Protein AF-0000000076753490 (afdb_homodimer)

Secondary structure (DSSP, 8-state):
-----PPPHHHHHHHHHHHHHHHHHHHHH-TTT--HHHHHHHHT--HHHHHHH-SSHHHHHHHHHHHHHHHHHHHHHHHHHT--THHHHHHHHHHHHHHHHH-HHHHHHHHHHHHTT---TT-TTSHHHHHHHHHHHHHHHHTTSB-TT--HHHHHHHHHHHHHHHHHHHHH-TTS-HHHHHHHHHHHHHHHHB-----/-----PPPHHHHHHHHHHHHHHHHHHHHH-TTT--HHHHHHHHT--HHHHHHH-S-HHHHHHHHHHHHHHHHHHHHHHHHHT--THHHHHHHHHHHHHHHHH-HHHHHHHHHHHHTT---TT-TTSHHHHHHHHHHHHHHHHTTSB-TT--HHHHHHHHHHHHHHHHHHHHH-TTS-HHHHHHHHHHHHHHHHB-----

Structure (mmCIF, N/CA/C/O backbone):
data_AF-0000000076753490-model_v1
#
loop_
_entity.id
_entity.type
_entity.pdbx_description
1 polymer 'Transcriptional regulator'
#
loop_
_atom_site.group_PDB
_atom_site.id
_atom_site.type_symbol
_atom_site.label_atom_id
_atom_site.label_alt_id
_atom_site.label_comp_id
_atom_site.label_asym_id
_atom_site.label_entity_id
_atom_site.label_seq_id
_atom_site.pdbx_PDB_ins_code
_atom_site.Cartn_x
_atom_site.Cartn_y
_atom_site.Cartn_z
_atom_site.occupancy
_atom_site.B_iso_or_equiv
_atom_site.auth_seq_id
_atom_site.auth_comp_id
_atom_site.auth_asym_id
_atom_site.auth_atom_id
_atom_site.pdbx_PDB_model_num
ATOM 1 N N . MET A 1 1 ? 28.844 -34.156 4.266 1 38.53 1 MET A N 1
ATOM 2 C CA . MET A 1 1 ? 29.078 -33.688 2.9 1 38.53 1 MET A CA 1
ATOM 3 C C . MET A 1 1 ? 30.062 -32.531 2.881 1 38.53 1 MET A C 1
ATOM 5 O O . MET A 1 1 ? 30.031 -31.672 3.752 1 38.53 1 MET A O 1
ATOM 9 N N . ALA A 1 2 ? 31.25 -32.594 2.297 1 47.44 2 ALA A N 1
ATOM 10 C CA . ALA A 1 2 ? 32.312 -31.578 2.359 1 47.44 2 ALA A CA 1
ATOM 11 C C . ALA A 1 2 ? 31.75 -30.172 2.201 1 47.44 2 ALA A C 1
ATOM 13 O O . ALA A 1 2 ? 30.75 -29.969 1.504 1 47.44 2 ALA A O 1
ATOM 14 N N . PRO A 1 3 ? 31.891 -29.25 3.037 1 51.03 3 PRO A N 1
ATOM 15 C CA . PRO A 1 3 ? 31.438 -27.859 2.85 1 51.03 3 PRO A CA 1
ATOM 16 C C . PRO A 1 3 ? 31.641 -27.375 1.419 1 51.03 3 PRO A C 1
ATOM 18 O O . PRO A 1 3 ? 32.656 -27.672 0.791 1 51.03 3 PRO A O 1
ATOM 21 N N . GLY A 1 4 ? 30.672 -27.406 0.557 1 55 4 GLY A N 1
ATOM 22 C CA . GLY A 1 4 ? 30.75 -27.172 -0.877 1 55 4 GLY A CA 1
ATOM 23 C C . GLY A 1 4 ? 31.766 -26.109 -1.258 1 55 4 GLY A C 1
ATOM 24 O O . GLY A 1 4 ? 32.094 -25.234 -0.448 1 55 4 GLY A O 1
ATOM 25 N N . LYS A 1 5 ? 32.781 -26.438 -2.004 1 67 5 LYS A N 1
ATOM 26 C CA . LYS A 1 5 ? 33.844 -25.562 -2.541 1 67 5 LYS A CA 1
ATOM 27 C C . LYS A 1 5 ? 33.281 -24.188 -2.889 1 67 5 LYS A C 1
ATOM 29 O O . LYS A 1 5 ? 32.219 -24.078 -3.498 1 67 5 LYS A O 1
ATOM 34 N N . PRO A 1 6 ? 33.906 -23.188 -2.27 1 78.38 6 PRO A N 1
ATOM 35 C CA . PRO A 1 6 ? 33.469 -21.828 -2.631 1 78.38 6 PRO A CA 1
ATOM 36 C C . PRO A 1 6 ? 33.344 -21.625 -4.137 1 78.38 6 PRO A C 1
ATOM 38 O O . PRO A 1 6 ? 34.094 -22.25 -4.914 1 78.38 6 PRO A O 1
ATOM 41 N N . LEU A 1 7 ? 32.281 -20.984 -4.574 1 80.75 7 LEU A N 1
ATOM 42 C CA . LEU A 1 7 ? 32.031 -20.719 -5.988 1 80.75 7 LEU A CA 1
ATOM 43 C C . LEU A 1 7 ? 33.219 -19.953 -6.594 1 80.75 7 LEU A C 1
ATOM 45 O O . LEU A 1 7 ? 33.75 -19.031 -5.965 1 80.75 7 LEU A O 1
ATOM 49 N N . THR A 1 8 ? 33.688 -20.344 -7.73 1 87.75 8 THR A N 1
ATOM 50 C CA . THR A 1 8 ? 34.719 -19.641 -8.477 1 87.75 8 THR A CA 1
ATOM 51 C C . THR A 1 8 ? 34.188 -18.312 -9 1 87.75 8 THR A C 1
ATOM 53 O O . THR A 1 8 ? 33 -18.047 -8.93 1 87.75 8 THR A O 1
ATOM 56 N N . PHE A 1 9 ? 35.094 -17.469 -9.383 1 89.25 9 PHE A N 1
ATOM 57 C CA . PHE A 1 9 ? 34.75 -16.172 -9.945 1 89.25 9 PHE A CA 1
ATOM 58 C C . PHE A 1 9 ? 33.812 -16.344 -11.141 1 89.25 9 PHE A C 1
ATOM 60 O O . PHE A 1 9 ? 32.812 -15.625 -11.281 1 89.25 9 PHE A O 1
ATOM 67 N N . VAL A 1 10 ? 34.125 -17.312 -11.961 1 87.5 10 VAL A N 1
ATOM 68 C CA . VAL A 1 10 ? 33.375 -17.562 -13.172 1 87.5 10 VAL A CA 1
ATOM 69 C C . VAL A 1 10 ? 31.969 -18.078 -12.805 1 87.5 10 VAL A C 1
ATOM 71 O O . VAL A 1 10 ? 30.969 -17.672 -13.406 1 87.5 10 VAL A O 1
ATOM 74 N N . GLU A 1 11 ? 31.922 -18.922 -11.812 1 89.81 11 GLU A N 1
ATOM 75 C CA . GLU A 1 11 ? 30.641 -19.453 -11.359 1 89.81 11 GLU A CA 1
ATOM 76 C C . GLU A 1 11 ? 29.766 -18.344 -10.781 1 89.81 11 GLU A C 1
ATOM 78 O O . GLU A 1 11 ? 28.547 -18.328 -11.016 1 89.81 11 GLU A O 1
ATOM 83 N N . GLN A 1 12 ? 30.438 -17.484 -10.062 1 91.56 12 GLN A N 1
ATOM 84 C CA . GLN A 1 12 ? 29.703 -16.359 -9.477 1 91.56 12 GLN A CA 1
ATOM 85 C C . GLN A 1 12 ? 29.172 -15.43 -10.555 1 91.56 12 GLN A C 1
ATOM 87 O O . GLN A 1 12 ? 28.047 -14.945 -10.461 1 91.56 12 GLN A O 1
ATOM 92 N N . ALA A 1 13 ? 29.984 -15.227 -11.5 1 93.06 13 ALA A N 1
ATOM 93 C CA . ALA A 1 13 ? 29.594 -14.367 -12.609 1 93.06 13 ALA A CA 1
ATOM 94 C C . ALA A 1 13 ? 28.422 -14.977 -13.383 1 93.06 13 ALA A C 1
ATOM 96 O O . ALA A 1 13 ? 27.5 -14.258 -13.805 1 93.06 13 ALA A O 1
ATOM 97 N N . ARG A 1 14 ? 28.438 -16.266 -13.523 1 93.56 14 ARG A N 1
ATOM 98 C CA . ARG A 1 14 ? 27.375 -16.953 -14.234 1 93.56 14 ARG A CA 1
ATOM 99 C C . ARG A 1 14 ? 26.078 -16.922 -13.438 1 93.56 14 ARG A C 1
ATOM 101 O O . ARG A 1 14 ? 25 -16.688 -14 1 93.56 14 ARG A O 1
ATOM 108 N N . ARG A 1 15 ? 26.203 -17.125 -12.227 1 94.75 15 ARG A N 1
ATOM 109 C CA . ARG A 1 15 ? 25.016 -17.062 -11.367 1 94.75 15 ARG A CA 1
ATOM 110 C C . ARG A 1 15 ? 24.406 -15.672 -11.398 1 94.75 15 ARG A C 1
ATOM 112 O O . ARG A 1 15 ? 23.172 -15.531 -11.477 1 94.75 15 ARG A O 1
ATOM 119 N N . ALA A 1 16 ? 25.281 -14.711 -11.344 1 95.88 16 ALA A N 1
ATOM 120 C CA . ALA A 1 16 ? 24.812 -13.328 -11.391 1 95.88 16 ALA A CA 1
ATOM 121 C C . ALA A 1 16 ? 24.094 -13.039 -12.711 1 95.88 16 ALA A C 1
ATOM 123 O O . ALA A 1 16 ? 23.094 -12.336 -12.742 1 95.88 16 ALA A O 1
ATOM 124 N N . GLN A 1 17 ? 24.641 -13.539 -13.719 1 96.44 17 GLN A N 1
ATOM 125 C CA . GLN A 1 17 ? 24.031 -13.383 -15.039 1 96.44 17 GLN A CA 1
ATOM 126 C C . GLN A 1 17 ? 22.641 -14.016 -15.07 1 96.44 17 GLN A C 1
ATOM 128 O O . GLN A 1 17 ? 21.688 -13.391 -15.539 1 96.44 17 GLN A O 1
ATOM 133 N N . ILE A 1 18 ? 22.547 -15.203 -14.562 1 97.19 18 ILE A N 1
ATOM 134 C CA . ILE A 1 18 ? 21.281 -15.93 -14.555 1 97.19 18 ILE A CA 1
ATOM 135 C C . ILE A 1 18 ? 20.266 -15.188 -13.703 1 97.19 18 ILE A C 1
ATOM 137 O O . ILE A 1 18 ? 19.109 -15.023 -14.102 1 97.19 18 ILE A O 1
ATOM 141 N N . VAL A 1 19 ? 20.734 -14.695 -12.609 1 97.12 19 VAL A N 1
ATOM 142 C CA . VAL A 1 19 ? 19.875 -13.945 -11.695 1 97.12 19 VAL A CA 1
ATOM 143 C C . VAL A 1 19 ? 19.359 -12.68 -12.375 1 97.12 19 VAL A C 1
ATOM 145 O O . VAL A 1 19 ? 18.172 -12.391 -12.344 1 97.12 19 VAL A O 1
ATOM 148 N N . GLY A 1 20 ? 20.25 -11.961 -13.016 1 97.38 20 GLY A N 1
ATOM 149 C CA . GLY A 1 20 ? 19.875 -10.75 -13.719 1 97.38 20 GLY A CA 1
ATOM 150 C C . GLY A 1 20 ? 18.844 -10.984 -14.797 1 97.38 20 GLY A C 1
ATOM 151 O O . GLY A 1 20 ? 17.859 -10.258 -14.891 1 97.38 20 GLY A O 1
ATOM 152 N N . VAL A 1 21 ? 19.062 -12.016 -15.508 1 97.06 21 VAL A N 1
ATOM 153 C CA . VAL A 1 21 ? 18.156 -12.375 -16.594 1 97.06 21 VAL A CA 1
ATOM 154 C C . VAL A 1 21 ? 16.797 -12.773 -16.016 1 97.06 21 VAL A C 1
ATOM 156 O O . VAL A 1 21 ? 15.758 -12.461 -16.594 1 97.06 21 VAL A O 1
ATOM 159 N N . THR A 1 22 ? 16.844 -13.492 -14.992 1 96.81 22 THR A N 1
ATOM 160 C CA . THR A 1 22 ? 15.609 -13.945 -14.344 1 96.81 22 THR A CA 1
ATOM 161 C C . THR A 1 22 ? 14.773 -12.758 -13.883 1 96.81 22 THR A C 1
ATOM 163 O O . THR A 1 22 ? 13.547 -12.766 -14.016 1 96.81 22 THR A O 1
ATOM 166 N N . ILE A 1 23 ? 15.406 -11.727 -13.344 1 96.38 23 ILE A N 1
ATOM 167 C CA . ILE A 1 23 ? 14.719 -10.508 -12.938 1 96.38 23 ILE A CA 1
ATOM 168 C C . ILE A 1 23 ? 13.961 -9.93 -14.133 1 96.38 23 ILE A C 1
ATOM 170 O O . ILE A 1 23 ? 12.766 -9.625 -14.031 1 96.38 23 ILE A O 1
ATOM 174 N N . ASP A 1 24 ? 14.641 -9.93 -15.242 1 96.12 24 ASP A N 1
ATOM 175 C CA . ASP A 1 24 ? 14.047 -9.367 -16.453 1 96.12 24 ASP A CA 1
ATOM 176 C C . ASP A 1 24 ? 12.891 -10.227 -16.953 1 96.12 24 ASP A C 1
ATOM 178 O O . ASP A 1 24 ? 11.844 -9.703 -17.344 1 96.12 24 ASP A O 1
ATOM 182 N N . VAL A 1 25 ? 13.039 -11.516 -16.922 1 96.12 25 VAL A N 1
ATOM 183 C CA . VAL A 1 25 ? 12.031 -12.445 -17.406 1 96.12 25 VAL A CA 1
ATOM 184 C C . VAL A 1 25 ? 10.781 -12.375 -16.547 1 96.12 25 VAL A C 1
ATOM 186 O O . VAL A 1 25 ? 9.664 -12.305 -17.047 1 96.12 25 VAL A O 1
ATOM 189 N N . VAL A 1 26 ? 10.977 -12.344 -15.266 1 93.5 26 VAL A N 1
ATOM 190 C CA . VAL A 1 26 ? 9.852 -12.289 -14.344 1 93.5 26 VAL A CA 1
ATOM 191 C C . VAL A 1 26 ? 9.148 -10.938 -14.461 1 93.5 26 VAL A C 1
ATOM 193 O O . VAL A 1 26 ? 7.918 -10.867 -14.445 1 93.5 26 VAL A O 1
ATOM 196 N N . ALA A 1 27 ? 9.977 -9.906 -14.594 1 91.88 27 ALA A N 1
ATOM 197 C CA . ALA A 1 27 ? 9.406 -8.57 -14.719 1 91.88 27 ALA A CA 1
ATOM 198 C C . ALA A 1 27 ? 8.555 -8.453 -15.984 1 91.88 27 ALA A C 1
ATOM 200 O O . ALA A 1 27 ? 7.516 -7.797 -15.984 1 91.88 27 ALA A O 1
ATOM 201 N N . GLU A 1 28 ? 9 -9.141 -16.984 1 91.44 28 GLU A N 1
ATOM 202 C CA . GLU A 1 28 ? 8.352 -9.023 -18.281 1 91.44 28 GLU A CA 1
ATOM 203 C C . GLU A 1 28 ? 7.156 -9.961 -18.391 1 91.44 28 GLU A C 1
ATOM 205 O O . GLU A 1 28 ? 6.109 -9.594 -18.922 1 91.44 28 GLU A O 1
ATOM 210 N N . HIS A 1 29 ? 7.316 -11.164 -17.812 1 91.38 29 HIS A N 1
ATOM 211 C CA . HIS A 1 29 ? 6.34 -12.195 -18.125 1 91.38 29 HIS A CA 1
ATOM 212 C C . HIS A 1 29 ? 5.559 -12.625 -16.891 1 91.38 29 HIS A C 1
ATOM 214 O O . HIS A 1 29 ? 4.527 -13.289 -17 1 91.38 29 HIS A O 1
ATOM 220 N N . GLY A 1 30 ? 6.012 -12.164 -15.742 1 89 30 GLY A N 1
ATOM 221 C CA . GLY A 1 30 ? 5.418 -12.648 -14.508 1 89 30 GLY A CA 1
ATOM 222 C C . GLY A 1 30 ? 6.016 -13.961 -14.031 1 89 30 GLY A C 1
ATOM 223 O O . GLY A 1 30 ? 6.73 -14.633 -14.773 1 89 30 GLY A O 1
ATOM 224 N N . PHE A 1 31 ? 5.723 -14.32 -12.852 1 85.56 31 PHE A N 1
ATOM 225 C CA . PHE A 1 31 ? 6.301 -15.5 -12.203 1 85.56 31 PHE A CA 1
ATOM 226 C C . PHE A 1 31 ? 5.84 -16.781 -12.898 1 85.56 31 PHE A C 1
ATOM 228 O O . PHE A 1 31 ? 6.652 -17.656 -13.195 1 85.56 31 PHE A O 1
ATOM 235 N N . ALA A 1 32 ? 4.574 -16.859 -13.078 1 83.12 32 ALA A N 1
ATOM 236 C CA . ALA A 1 32 ? 3.99 -18.078 -13.625 1 83.12 32 ALA A CA 1
ATOM 237 C C . ALA A 1 32 ? 4.574 -18.406 -15 1 83.12 32 ALA A C 1
ATOM 239 O O . ALA A 1 32 ? 4.793 -19.578 -15.328 1 83.12 32 ALA A O 1
ATOM 240 N N . LYS A 1 33 ? 4.934 -17.453 -15.719 1 89.88 33 LYS A N 1
ATOM 241 C CA . LYS A 1 33 ? 5.391 -17.641 -17.094 1 89.88 33 LYS A CA 1
ATOM 242 C C . LYS A 1 33 ? 6.914 -17.609 -17.172 1 89.88 33 LYS A C 1
ATOM 244 O O . LYS A 1 33 ? 7.488 -17.844 -18.25 1 89.88 33 LYS A O 1
ATOM 249 N N . ALA A 1 34 ? 7.559 -17.312 -16.125 1 92.81 34 ALA A N 1
ATOM 250 C CA . ALA A 1 34 ? 9.016 -17.328 -16.078 1 92.81 34 ALA A CA 1
ATOM 251 C C . ALA A 1 34 ? 9.539 -18.766 -15.984 1 92.81 34 ALA A C 1
ATOM 253 O O . ALA A 1 34 ? 10.117 -19.156 -14.961 1 92.81 34 ALA A O 1
ATOM 254 N N . SER A 1 35 ? 9.477 -19.516 -17.078 1 93.94 35 SER A N 1
ATOM 255 C CA . SER A 1 35 ? 9.867 -20.922 -17.109 1 93.94 35 SER A CA 1
ATOM 256 C C . SER A 1 35 ? 11.383 -21.078 -17.156 1 93.94 35 SER A C 1
ATOM 258 O O . SER A 1 35 ? 12.102 -20.125 -17.469 1 93.94 35 SER A O 1
ATOM 260 N N . LEU A 1 36 ? 11.797 -22.25 -16.75 1 95.44 36 LEU A N 1
ATOM 261 C CA . LEU A 1 36 ? 13.219 -22.562 -16.844 1 95.44 36 LEU A CA 1
ATOM 262 C C . LEU A 1 36 ? 13.711 -22.406 -18.266 1 95.44 36 LEU A C 1
ATOM 264 O O . LEU A 1 36 ? 14.82 -21.906 -18.5 1 95.44 36 LEU A O 1
ATOM 268 N N . GLN A 1 37 ? 12.906 -22.75 -19.25 1 96.38 37 GLN A N 1
ATOM 269 C CA . GLN A 1 37 ? 13.273 -22.609 -20.656 1 96.38 37 GLN A CA 1
ATOM 270 C C . GLN A 1 37 ? 13.438 -21.141 -21.031 1 96.38 37 GLN A C 1
ATOM 272 O O . GLN A 1 37 ? 14.406 -20.766 -21.688 1 96.38 37 GLN A O 1
ATOM 277 N N . ARG A 1 38 ? 12.562 -20.297 -20.688 1 96.44 38 ARG A N 1
ATOM 278 C CA . ARG A 1 38 ? 12.625 -18.875 -20.984 1 96.44 38 ARG A CA 1
ATOM 279 C C . ARG A 1 38 ? 13.859 -18.234 -20.375 1 96.44 38 ARG A C 1
ATOM 281 O O . ARG A 1 38 ? 14.523 -17.422 -21.016 1 96.44 38 ARG A O 1
ATOM 288 N N . ILE A 1 39 ? 14.117 -18.594 -19.125 1 97.25 39 ILE A N 1
ATOM 289 C CA . ILE A 1 39 ? 15.289 -18.062 -18.422 1 97.25 39 ILE A CA 1
ATOM 290 C C . ILE A 1 39 ? 16.562 -18.531 -19.125 1 97.25 39 ILE A C 1
ATOM 292 O O . ILE A 1 39 ? 17.469 -17.719 -19.375 1 97.25 39 ILE A O 1
ATOM 296 N N . ALA A 1 40 ? 16.578 -19.797 -19.438 1 97.56 40 ALA A N 1
ATOM 297 C CA . ALA A 1 40 ? 17.734 -20.359 -20.156 1 97.56 40 ALA A CA 1
ATOM 298 C C . ALA A 1 40 ? 17.938 -19.656 -21.5 1 97.56 40 ALA A C 1
ATOM 300 O O . ALA A 1 40 ? 19.047 -19.219 -21.812 1 97.56 40 ALA A O 1
ATOM 301 N N . ASP A 1 41 ? 16.906 -19.5 -22.25 1 97.44 41 ASP A N 1
ATOM 302 C CA . ASP A 1 41 ? 16.953 -18.844 -23.562 1 97.44 41 ASP A CA 1
ATOM 303 C C . ASP A 1 41 ? 17.453 -17.406 -23.422 1 97.44 41 ASP A C 1
ATOM 305 O O . ASP A 1 41 ? 18.328 -16.969 -24.188 1 97.44 41 ASP A O 1
ATOM 309 N N . ALA A 1 42 ? 16.953 -16.734 -22.484 1 96.38 42 ALA A N 1
ATOM 310 C CA . ALA A 1 42 ? 17.312 -15.328 -22.281 1 96.38 42 ALA A CA 1
ATOM 311 C C . ALA A 1 42 ? 18.781 -15.203 -21.859 1 96.38 42 ALA A C 1
ATOM 313 O O . ALA A 1 42 ? 19.438 -14.211 -22.156 1 96.38 42 ALA A O 1
ATOM 314 N N . ALA A 1 43 ? 19.281 -16.203 -21.156 1 96.56 43 ALA A N 1
ATOM 315 C CA . ALA A 1 43 ? 20.656 -16.203 -20.672 1 96.56 43 ALA A CA 1
ATOM 316 C C . ALA A 1 43 ? 21.625 -16.734 -21.734 1 96.56 43 ALA A C 1
ATOM 318 O O . ALA A 1 43 ? 22.844 -16.656 -21.562 1 96.56 43 ALA A O 1
ATOM 319 N N . GLY A 1 44 ? 21.047 -17.25 -22.797 1 97.56 44 GLY A N 1
ATOM 320 C CA . GLY A 1 44 ? 21.891 -17.875 -23.812 1 97.56 44 GLY A CA 1
ATOM 321 C C . GLY A 1 44 ? 22.5 -19.188 -23.344 1 97.56 44 GLY A C 1
ATOM 322 O O . GLY A 1 44 ? 23.641 -19.5 -23.688 1 97.56 44 GLY A O 1
ATOM 323 N N . LEU A 1 45 ? 21.828 -19.828 -22.484 1 97.44 45 LEU A N 1
ATOM 324 C CA . LEU A 1 45 ? 22.297 -21.094 -21.906 1 97.44 45 LEU A CA 1
ATOM 325 C C . LEU A 1 45 ? 21.297 -22.219 -22.188 1 97.44 45 LEU A C 1
ATOM 327 O O . LEU A 1 45 ? 20.156 -21.953 -22.562 1 97.44 45 LEU A O 1
ATOM 331 N N . THR A 1 46 ? 21.75 -23.453 -22 1 96.56 46 THR A N 1
ATOM 332 C CA . THR A 1 46 ? 20.828 -24.594 -21.969 1 96.56 46 THR A CA 1
ATOM 333 C C . THR A 1 46 ? 20.172 -24.703 -20.594 1 96.56 46 THR A C 1
ATOM 335 O O . THR A 1 46 ? 20.672 -24.172 -19.609 1 96.56 46 THR A O 1
ATOM 338 N N . LYS A 1 47 ? 19.062 -25.344 -20.531 1 96 47 LYS A N 1
ATOM 339 C CA . LYS A 1 47 ? 18.406 -25.609 -19.25 1 96 47 LYS A CA 1
ATOM 340 C C . LYS A 1 47 ? 19.359 -26.328 -18.297 1 96 47 LYS A C 1
ATOM 342 O O . LYS A 1 47 ? 19.406 -26.016 -17.109 1 96 47 LYS A O 1
ATOM 347 N N . ALA A 1 48 ? 20.109 -27.266 -18.859 1 95 48 ALA A N 1
ATOM 348 C CA . ALA A 1 48 ? 21.047 -28.047 -18.062 1 95 48 ALA A CA 1
ATOM 349 C C . ALA A 1 48 ? 22.109 -27.141 -17.438 1 95 48 ALA A C 1
ATOM 351 O O . ALA A 1 48 ? 22.484 -27.328 -16.266 1 95 48 ALA A O 1
ATOM 352 N N . ALA A 1 49 ? 22.594 -26.234 -18.156 1 95.19 49 ALA A N 1
ATOM 353 C CA . ALA A 1 49 ? 23.609 -25.297 -17.672 1 95.19 49 ALA A CA 1
ATOM 354 C C . ALA A 1 49 ? 23.047 -24.438 -16.547 1 95.19 49 ALA A C 1
ATOM 356 O O . ALA A 1 49 ? 23.75 -24.156 -15.562 1 95.19 49 ALA A O 1
ATOM 357 N N . VAL A 1 50 ? 21.797 -23.953 -16.734 1 96.75 50 VAL A N 1
ATOM 358 C CA . VAL A 1 50 ? 21.156 -23.172 -15.68 1 96.75 50 VAL A CA 1
ATOM 359 C C . VAL A 1 50 ? 20.984 -24.016 -14.422 1 96.75 50 VAL A C 1
ATOM 361 O O . VAL A 1 50 ? 21.297 -23.562 -13.32 1 96.75 50 VAL A O 1
ATOM 364 N N . LEU A 1 51 ? 20.609 -25.266 -14.602 1 95.38 51 LEU A N 1
ATOM 365 C CA . LEU A 1 51 ? 20.312 -26.172 -13.492 1 95.38 51 LEU A CA 1
ATOM 366 C C . LEU A 1 51 ? 21.594 -26.609 -12.797 1 95.38 51 LEU A C 1
ATOM 368 O O . LEU A 1 51 ? 21.562 -27.094 -11.664 1 95.38 51 LEU A O 1
ATOM 372 N N . TYR A 1 52 ? 22.703 -26.5 -13.5 1 94.62 52 TYR A N 1
ATOM 373 C CA . TYR A 1 52 ? 23.984 -26.734 -12.859 1 94.62 52 TYR A CA 1
ATOM 374 C C . TYR A 1 52 ? 24.203 -25.734 -11.727 1 94.62 52 TYR A C 1
ATOM 376 O O . TYR A 1 52 ? 24.766 -26.094 -10.68 1 94.62 52 TYR A O 1
ATOM 384 N N . HIS A 1 53 ? 23.75 -24.578 -11.953 1 95.44 53 HIS A N 1
ATOM 385 C CA . HIS A 1 53 ? 23.984 -23.5 -10.992 1 95.44 53 HIS A CA 1
ATOM 386 C C . HIS A 1 53 ? 22.844 -23.391 -10 1 95.44 53 HIS A C 1
ATOM 388 O O . HIS A 1 53 ? 23.031 -22.938 -8.867 1 95.44 53 HIS A O 1
ATOM 394 N N . PHE A 1 54 ? 21.594 -23.719 -10.406 1 96.25 54 PHE A N 1
ATOM 395 C CA . PHE A 1 54 ? 20.406 -23.625 -9.57 1 96.25 54 PHE A CA 1
ATOM 396 C C . PHE A 1 54 ? 19.578 -24.906 -9.672 1 96.25 54 PHE A C 1
ATOM 398 O O . PHE A 1 54 ? 19.297 -25.375 -10.773 1 96.25 54 PHE A O 1
ATOM 405 N N . PRO A 1 55 ? 19.188 -25.344 -8.562 1 93.62 55 PRO A N 1
ATOM 406 C CA . PRO A 1 55 ? 18.547 -26.672 -8.555 1 93.62 55 PRO A CA 1
ATOM 407 C C . PRO A 1 55 ? 17.141 -26.641 -9.109 1 93.62 55 PRO A C 1
ATOM 409 O O . PRO A 1 55 ? 16.578 -27.688 -9.438 1 93.62 55 PRO A O 1
ATOM 412 N N . SER A 1 56 ? 16.484 -25.438 -9.094 1 93 56 SER A N 1
ATOM 413 C CA . SER A 1 56 ? 15.117 -25.359 -9.578 1 93 56 SER A CA 1
ATOM 414 C C . SER A 1 56 ? 14.781 -23.938 -10.039 1 93 56 SER A C 1
ATOM 416 O O . SER A 1 56 ? 15.508 -22.984 -9.734 1 93 56 SER A O 1
ATOM 418 N N . LYS A 1 57 ? 13.719 -23.828 -10.742 1 90.38 57 LYS A N 1
ATOM 419 C CA . LYS A 1 57 ? 13.203 -22.531 -11.141 1 90.38 57 LYS A CA 1
ATOM 420 C C . LYS A 1 57 ? 12.906 -21.656 -9.93 1 90.38 57 LYS A C 1
ATOM 422 O O . LYS A 1 57 ? 13.227 -20.469 -9.914 1 90.38 57 LYS A O 1
ATOM 427 N N . ASP A 1 58 ? 12.328 -22.281 -8.938 1 88.75 58 ASP A N 1
ATOM 428 C CA . ASP A 1 58 ? 11.984 -21.547 -7.719 1 88.75 58 ASP A CA 1
ATOM 429 C C . ASP A 1 58 ? 13.234 -21 -7.035 1 88.75 58 ASP A C 1
ATOM 431 O O . ASP A 1 58 ? 13.227 -19.891 -6.516 1 88.75 58 ASP A O 1
ATOM 435 N N . ALA A 1 59 ? 14.203 -21.75 -7.047 1 92.56 59 ALA A N 1
ATOM 436 C CA . ALA A 1 59 ? 15.461 -21.328 -6.434 1 92.56 59 ALA A CA 1
ATOM 437 C C . ALA A 1 59 ? 16.047 -20.109 -7.168 1 92.56 59 ALA A C 1
ATOM 439 O O . ALA A 1 59 ? 16.594 -19.219 -6.543 1 92.56 59 ALA A O 1
ATOM 440 N N . ILE A 1 60 ? 15.93 -20.094 -8.484 1 94.69 60 ILE A N 1
ATOM 441 C CA . ILE A 1 60 ? 16.438 -18.984 -9.289 1 94.69 60 ILE A CA 1
ATOM 442 C C . ILE A 1 60 ? 15.641 -17.719 -8.984 1 94.69 60 ILE A C 1
ATOM 444 O O . ILE A 1 60 ? 16.219 -16.641 -8.789 1 94.69 60 ILE A O 1
ATOM 448 N N . VAL A 1 61 ? 14.367 -17.922 -8.914 1 92.06 61 VAL A N 1
ATOM 449 C CA . VAL A 1 61 ? 13.484 -16.781 -8.703 1 92.06 61 VAL A CA 1
ATOM 450 C C . VAL A 1 61 ? 13.711 -16.219 -7.301 1 92.06 61 VAL A C 1
ATOM 452 O O . VAL A 1 61 ? 13.75 -14.992 -7.117 1 92.06 61 VAL A O 1
ATOM 455 N N . ARG A 1 62 ? 13.883 -17.047 -6.348 1 90.62 62 ARG A N 1
ATOM 456 C CA . ARG A 1 62 ? 14.18 -16.594 -4.988 1 90.62 62 ARG A CA 1
ATOM 457 C C . ARG A 1 62 ? 15.5 -15.836 -4.941 1 90.62 62 ARG A C 1
ATOM 459 O O . ARG A 1 62 ? 15.617 -14.82 -4.25 1 90.62 62 ARG A O 1
ATOM 466 N N . ALA A 1 63 ? 16.438 -16.375 -5.641 1 93.5 63 ALA A N 1
ATOM 467 C CA . ALA A 1 63 ? 17.734 -15.703 -5.703 1 93.5 63 ALA A CA 1
ATOM 468 C C . ALA A 1 63 ? 17.609 -14.336 -6.379 1 93.5 63 ALA A C 1
ATOM 470 O O . ALA A 1 63 ? 18.25 -13.375 -5.965 1 93.5 63 ALA A O 1
ATOM 471 N N . ALA A 1 64 ? 16.844 -14.266 -7.441 1 95.12 64 ALA A N 1
ATOM 472 C CA . ALA A 1 64 ? 16.594 -13.008 -8.141 1 95.12 64 ALA A CA 1
ATOM 473 C C . ALA A 1 64 ? 15.938 -11.992 -7.219 1 95.12 64 ALA A C 1
ATOM 475 O O . ALA A 1 64 ? 16.359 -10.836 -7.152 1 95.12 64 ALA A O 1
ATOM 476 N N . TYR A 1 65 ? 14.984 -12.43 -6.5 1 91.88 65 TYR A N 1
ATOM 477 C CA . TYR A 1 65 ? 14.305 -11.562 -5.547 1 91.88 65 TYR A CA 1
ATOM 478 C C . TYR A 1 65 ? 15.266 -11.07 -4.469 1 91.88 65 TYR A C 1
ATOM 480 O O . TYR A 1 65 ? 15.281 -9.883 -4.141 1 91.88 65 TYR A O 1
ATOM 488 N N . GLY A 1 66 ? 15.969 -11.984 -3.906 1 92.69 66 GLY A N 1
ATOM 489 C CA . GLY A 1 66 ? 16.969 -11.609 -2.922 1 92.69 66 GLY A CA 1
ATOM 490 C C . GLY A 1 66 ? 17.969 -10.586 -3.436 1 92.69 66 GLY A C 1
ATOM 491 O O . GLY A 1 66 ? 18.328 -9.656 -2.713 1 92.69 66 GLY A O 1
ATOM 492 N N . SER A 1 67 ? 18.375 -10.789 -4.668 1 94.5 67 SER A N 1
ATOM 493 C CA . SER A 1 67 ? 19.312 -9.867 -5.285 1 94.5 67 SER A CA 1
ATOM 494 C C . SER A 1 67 ? 18.719 -8.469 -5.418 1 94.5 67 SER A C 1
ATOM 496 O O . SER A 1 67 ? 19.406 -7.473 -5.176 1 94.5 67 SER A O 1
ATOM 498 N N . VAL A 1 68 ? 17.484 -8.383 -5.828 1 94.56 68 VAL A N 1
ATOM 499 C CA . VAL A 1 68 ? 16.781 -7.113 -5.969 1 94.56 68 VAL A CA 1
ATOM 500 C C . VAL A 1 68 ? 16.703 -6.41 -4.617 1 94.56 68 VAL A C 1
ATOM 502 O O . VAL A 1 68 ? 17.016 -5.219 -4.512 1 94.56 68 VAL A O 1
ATOM 505 N N . LEU A 1 69 ? 16.391 -7.16 -3.576 1 93 69 LEU A N 1
ATOM 506 C CA . LEU A 1 69 ? 16.266 -6.582 -2.24 1 93 69 LEU A CA 1
ATOM 507 C C . LEU A 1 69 ? 17.625 -6.133 -1.717 1 93 69 LEU A C 1
ATOM 509 O O . LEU A 1 69 ? 17.734 -5.086 -1.078 1 93 69 LEU A O 1
ATOM 513 N N . HIS A 1 70 ? 18.562 -6.953 -1.969 1 93.69 70 HIS A N 1
ATOM 514 C CA . HIS A 1 70 ? 19.906 -6.605 -1.521 1 93.69 70 HIS A CA 1
ATOM 515 C C . HIS A 1 70 ? 20.391 -5.316 -2.18 1 93.69 70 HIS A C 1
ATOM 517 O O . HIS A 1 70 ? 20.953 -4.441 -1.513 1 93.69 70 HIS A O 1
ATOM 523 N N . SER A 1 71 ? 20.219 -5.223 -3.482 1 95.56 71 SER A N 1
ATOM 524 C CA . SER A 1 71 ? 20.609 -4.012 -4.203 1 95.56 71 SER A CA 1
ATOM 525 C C . SER A 1 71 ? 19.875 -2.789 -3.656 1 95.56 71 SER A C 1
ATOM 527 O O . SER A 1 71 ? 20.484 -1.739 -3.449 1 95.56 71 SER A O 1
ATOM 529 N N . LEU A 1 72 ? 18.625 -2.928 -3.416 1 95.56 72 LEU A N 1
ATOM 530 C CA . LEU A 1 72 ? 17.797 -1.855 -2.873 1 95.56 72 LEU A CA 1
ATOM 531 C C . LEU A 1 72 ? 18.297 -1.444 -1.487 1 95.56 72 LEU A C 1
ATOM 533 O O . LEU A 1 72 ? 18.516 -0.261 -1.232 1 95.56 72 LEU A O 1
ATOM 537 N N . THR A 1 73 ? 18.469 -2.438 -0.601 1 95.5 73 THR A N 1
ATOM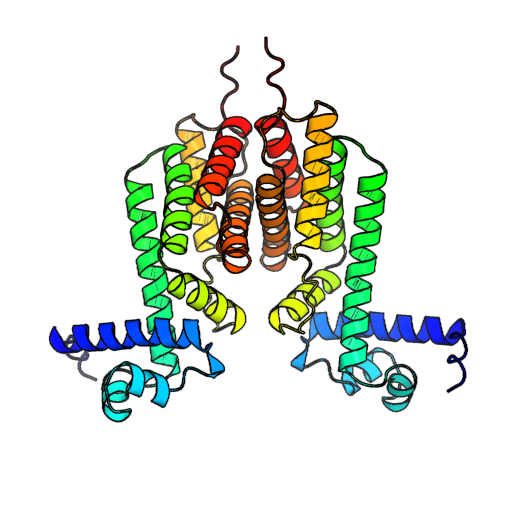 538 C CA . THR A 1 73 ? 18.828 -2.158 0.782 1 95.5 73 THR A CA 1
ATOM 539 C C . THR A 1 73 ? 20.25 -1.576 0.86 1 95.5 73 THR A C 1
ATOM 541 O O . THR A 1 73 ? 20.516 -0.716 1.699 1 95.5 73 THR A O 1
ATOM 544 N N . ASP A 1 74 ? 21.078 -2.057 -0.024 1 96.38 74 ASP A N 1
ATOM 545 C CA . ASP A 1 74 ? 22.438 -1.527 -0.054 1 96.38 74 ASP A CA 1
ATOM 546 C C . ASP A 1 74 ? 22.438 -0.054 -0.454 1 96.38 74 ASP A C 1
ATOM 548 O O . ASP A 1 74 ? 23.078 0.77 0.203 1 96.38 74 ASP A O 1
ATOM 552 N N . ASP A 1 75 ? 21.75 0.25 -1.534 1 96.88 75 ASP A N 1
ATOM 553 C CA . ASP A 1 75 ? 21.688 1.622 -2.029 1 96.88 75 ASP A CA 1
ATOM 554 C C . ASP A 1 75 ? 21.062 2.553 -0.997 1 96.88 75 ASP A C 1
ATOM 556 O O . ASP A 1 75 ? 21.609 3.609 -0.683 1 96.88 75 ASP A O 1
ATOM 560 N N . VAL A 1 76 ? 19.969 2.178 -0.414 1 97.69 76 VAL A N 1
ATOM 561 C CA . VAL A 1 76 ? 19.25 2.979 0.573 1 97.69 76 VAL A CA 1
ATOM 562 C C . VAL A 1 76 ? 20.094 3.1 1.846 1 97.69 76 VAL A C 1
ATOM 564 O O . VAL A 1 76 ? 20.188 4.18 2.432 1 97.69 76 VAL A O 1
ATOM 567 N N . GLY A 1 77 ? 20.656 1.93 2.236 1 97.81 77 GLY A N 1
ATOM 568 C CA . GLY A 1 77 ? 21.516 1.939 3.418 1 97.81 77 GLY A CA 1
ATOM 569 C C . GLY A 1 77 ? 22.656 2.92 3.314 1 97.81 77 GLY A C 1
ATOM 570 O O . GLY A 1 77 ? 22.953 3.641 4.27 1 97.81 77 GLY A O 1
ATOM 571 N N . ARG A 1 78 ? 23.328 2.963 2.18 1 98.19 78 ARG A N 1
ATOM 572 C CA . ARG A 1 78 ? 24.438 3.879 1.963 1 98.19 78 ARG A CA 1
ATOM 573 C C . ARG A 1 78 ? 23.984 5.328 2.098 1 98.19 78 ARG A C 1
ATOM 575 O O . ARG A 1 78 ? 24.672 6.137 2.736 1 98.19 78 ARG A O 1
ATOM 582 N N . ALA A 1 79 ? 22.875 5.656 1.493 1 98.5 79 ALA A N 1
ATOM 583 C CA . ALA A 1 79 ? 22.344 7.016 1.552 1 98.5 79 ALA A CA 1
ATOM 584 C C . ALA A 1 79 ? 21.969 7.398 2.982 1 98.5 79 ALA A C 1
ATOM 586 O O . ALA A 1 79 ? 22.266 8.516 3.424 1 98.5 79 ALA A O 1
ATOM 587 N N . VAL A 1 80 ? 21.375 6.492 3.723 1 98.5 80 VAL A N 1
ATOM 588 C CA . VAL A 1 80 ? 20.922 6.73 5.094 1 98.5 80 VAL A CA 1
ATOM 589 C C . VAL A 1 80 ? 22.141 6.898 6.004 1 98.5 80 VAL A C 1
ATOM 591 O O . VAL A 1 80 ? 22.172 7.797 6.848 1 98.5 80 VAL A O 1
ATOM 594 N N . ASP A 1 81 ? 23.141 6.008 5.82 1 97.94 81 ASP A N 1
ATOM 595 C CA . ASP A 1 81 ? 24.328 6.02 6.656 1 97.94 81 ASP A CA 1
ATOM 596 C C . ASP A 1 81 ? 25.109 7.332 6.492 1 97.94 81 ASP A C 1
ATOM 598 O O . ASP A 1 81 ? 25.875 7.723 7.375 1 97.94 81 ASP A O 1
ATOM 602 N N . ALA A 1 82 ? 24.891 8.016 5.414 1 98.31 82 ALA A N 1
ATOM 603 C CA . ALA A 1 82 ? 25.609 9.25 5.109 1 98.31 82 ALA A CA 1
ATOM 604 C C . ALA A 1 82 ? 24.922 10.461 5.73 1 98.31 82 ALA A C 1
ATOM 606 O O . ALA A 1 82 ? 25.422 11.586 5.629 1 98.31 82 ALA A O 1
ATOM 607 N N . ALA A 1 83 ? 23.797 10.289 6.367 1 98.12 83 ALA A N 1
ATOM 608 C CA . ALA A 1 83 ? 23.016 11.375 6.945 1 98.12 83 ALA A CA 1
ATOM 609 C C . ALA A 1 83 ? 22.688 11.102 8.414 1 98.12 83 ALA A C 1
ATOM 611 O O . ALA A 1 83 ? 23.016 10.039 8.938 1 98.12 83 ALA A O 1
ATOM 612 N N . SER A 1 84 ? 22.25 12.102 9.133 1 97.75 84 SER A N 1
ATOM 613 C CA . SER A 1 84 ? 21.859 11.969 10.531 1 97.75 84 SER A CA 1
ATOM 614 C C . SER A 1 84 ? 20.578 12.758 10.812 1 97.75 84 SER A C 1
ATOM 616 O O . SER A 1 84 ? 20.156 13.594 10.008 1 97.75 84 SER A O 1
ATOM 618 N N . GLY A 1 85 ? 19.938 12.414 11.953 1 97.19 85 GLY A N 1
ATOM 619 C CA . GLY A 1 85 ? 18.719 13.109 12.32 1 97.19 85 GLY A CA 1
ATOM 620 C C . GLY A 1 85 ? 17.609 12.961 11.297 1 97.19 85 GLY A C 1
ATOM 621 O O . GLY A 1 85 ? 17.438 11.883 10.727 1 97.19 85 GLY A O 1
ATOM 622 N N . ALA A 1 86 ? 16.875 14.055 11.07 1 97.88 86 ALA A N 1
ATOM 623 C CA . ALA A 1 86 ? 15.75 14.008 10.133 1 97.88 86 ALA A CA 1
ATOM 624 C C . ALA A 1 86 ? 16.234 13.82 8.695 1 97.88 86 ALA A C 1
ATOM 626 O O . ALA A 1 86 ? 15.539 13.234 7.867 1 97.88 86 ALA A O 1
ATOM 627 N N . ALA A 1 87 ? 17.484 14.273 8.422 1 98.44 87 ALA A N 1
ATOM 628 C CA . ALA A 1 87 ? 18.047 14.125 7.086 1 98.44 87 ALA A CA 1
ATOM 629 C C . ALA A 1 87 ? 18.234 12.656 6.723 1 98.44 87 ALA A C 1
ATOM 631 O O . ALA A 1 87 ? 18.203 12.289 5.547 1 98.44 87 ALA A O 1
ATOM 632 N N . ALA A 1 88 ? 18.422 11.797 7.73 1 98.69 88 ALA A N 1
ATOM 633 C CA . ALA A 1 88 ? 18.547 10.367 7.473 1 98.69 88 ALA A CA 1
ATOM 634 C C . ALA A 1 88 ? 17.219 9.781 6.996 1 98.69 88 ALA A C 1
ATOM 636 O O . ALA A 1 88 ? 17.188 8.922 6.109 1 98.69 88 ALA A O 1
ATOM 637 N N . LEU A 1 89 ? 16.125 10.242 7.57 1 98.69 89 LEU A N 1
ATOM 638 C CA . LEU A 1 89 ? 14.812 9.812 7.105 1 98.69 89 LEU A CA 1
ATOM 639 C C . LEU A 1 89 ? 14.523 10.336 5.703 1 98.69 89 LEU A C 1
ATOM 641 O O . LEU A 1 89 ? 13.961 9.617 4.871 1 98.69 89 LEU A O 1
ATOM 645 N N . ASP A 1 90 ? 14.93 11.617 5.449 1 98.75 90 ASP A N 1
ATOM 646 C CA . ASP A 1 90 ? 14.82 12.164 4.098 1 98.75 90 ASP A CA 1
ATOM 647 C C . ASP A 1 90 ? 15.578 11.289 3.096 1 98.75 90 ASP A C 1
ATOM 649 O O . ASP A 1 90 ? 15.07 11 2.012 1 98.75 90 ASP A O 1
ATOM 653 N N . ALA A 1 91 ? 16.781 10.922 3.5 1 98.81 91 ALA A N 1
ATOM 654 C CA . ALA A 1 91 ? 17.625 10.102 2.635 1 98.81 91 ALA A CA 1
ATOM 655 C C . ALA A 1 91 ? 16.953 8.758 2.332 1 98.81 91 ALA A C 1
ATOM 657 O O . ALA A 1 91 ? 17.031 8.266 1.205 1 98.81 91 ALA A O 1
ATOM 658 N N . TYR A 1 92 ? 16.359 8.195 3.334 1 98.69 92 TYR A N 1
ATOM 659 C CA . TYR A 1 92 ? 15.609 6.957 3.139 1 98.69 92 TYR A CA 1
ATOM 660 C C . TYR A 1 92 ? 14.547 7.125 2.061 1 98.69 92 TYR A C 1
ATOM 662 O O . TYR A 1 92 ? 14.508 6.359 1.096 1 98.69 92 TYR A O 1
ATOM 670 N N . VAL A 1 93 ? 13.68 8.117 2.176 1 98.81 93 VAL A N 1
ATOM 671 C CA . VAL A 1 93 ? 12.562 8.352 1.27 1 98.81 93 VAL A CA 1
ATOM 672 C C . VAL A 1 93 ? 13.086 8.602 -0.143 1 98.81 93 VAL A C 1
ATOM 674 O O . VAL A 1 93 ? 12.68 7.926 -1.092 1 98.81 93 VAL A O 1
ATOM 677 N N . HIS A 1 94 ? 14 9.531 -0.296 1 98.81 94 HIS A N 1
ATOM 678 C CA . HIS A 1 94 ? 14.484 9.953 -1.607 1 98.81 94 HIS A CA 1
ATOM 679 C C . HIS A 1 94 ? 15.234 8.828 -2.309 1 98.81 94 HIS A C 1
ATOM 681 O O . HIS A 1 94 ? 15.023 8.586 -3.498 1 98.81 94 HIS A O 1
ATOM 687 N N . SER A 1 95 ? 16.141 8.125 -1.591 1 98.56 95 SER A N 1
ATOM 688 C CA . SER A 1 95 ? 16.969 7.102 -2.223 1 98.56 95 SER A CA 1
ATOM 689 C C . SER A 1 95 ? 16.125 5.895 -2.633 1 98.56 95 SER A C 1
ATOM 691 O O . SER A 1 95 ? 16.359 5.301 -3.688 1 98.56 95 SER A O 1
ATOM 693 N N . LEU A 1 96 ? 15.18 5.512 -1.788 1 97.81 96 LEU A N 1
ATOM 694 C CA . LEU A 1 96 ? 14.312 4.387 -2.123 1 97.81 96 LEU A CA 1
ATOM 695 C C . LEU A 1 96 ? 13.5 4.68 -3.381 1 97.81 96 LEU A C 1
ATOM 697 O O . LEU A 1 96 ? 13.484 3.875 -4.312 1 97.81 96 LEU A O 1
ATOM 701 N N . VAL A 1 97 ? 12.859 5.836 -3.422 1 98.06 97 VAL A N 1
ATOM 702 C CA . VAL A 1 97 ? 12.055 6.242 -4.566 1 98.06 97 VAL A CA 1
ATOM 703 C C . VAL A 1 97 ? 12.93 6.34 -5.812 1 98.06 97 VAL A C 1
ATOM 705 O O . VAL A 1 97 ? 12.555 5.863 -6.883 1 98.06 97 VAL A O 1
ATOM 708 N N . ALA A 1 98 ? 14.102 6.914 -5.66 1 98 98 ALA A N 1
ATOM 709 C CA . ALA A 1 98 ? 15.023 7.062 -6.789 1 98 98 ALA A CA 1
ATOM 710 C C . ALA A 1 98 ? 15.477 5.703 -7.309 1 98 98 ALA A C 1
ATOM 712 O O . ALA A 1 98 ? 15.547 5.492 -8.523 1 98 98 ALA A O 1
ATOM 713 N N . HIS A 1 99 ? 15.812 4.812 -6.375 1 97.44 99 HIS A N 1
ATOM 714 C CA . HIS A 1 99 ? 16.281 3.484 -6.766 1 97.44 99 HIS A CA 1
ATOM 715 C C . HIS A 1 99 ? 15.219 2.752 -7.582 1 97.44 99 HIS A C 1
ATOM 717 O O . HIS A 1 99 ? 15.516 2.195 -8.641 1 97.44 99 HIS A O 1
ATOM 723 N N . LEU A 1 100 ? 14.039 2.766 -7.105 1 95.06 100 LEU A N 1
ATOM 724 C CA . LEU A 1 100 ? 12.977 2.006 -7.758 1 95.06 100 LEU A CA 1
ATOM 725 C C . LEU A 1 100 ? 12.562 2.664 -9.07 1 95.06 100 LEU A C 1
ATOM 727 O O . LEU A 1 100 ? 12.219 1.976 -10.031 1 95.06 100 LEU A O 1
ATOM 731 N N . ARG A 1 101 ? 12.586 3.996 -9.141 1 95.69 101 ARG A N 1
ATOM 732 C CA . ARG A 1 101 ? 12.344 4.691 -10.398 1 95.69 101 ARG A CA 1
ATOM 733 C C . ARG A 1 101 ? 13.375 4.285 -11.453 1 95.69 101 ARG A C 1
ATOM 735 O O . ARG A 1 101 ? 13.031 4.113 -12.625 1 95.69 101 ARG A O 1
ATOM 742 N N . ALA A 1 102 ? 14.586 4.102 -11.023 1 96.38 102 ALA A N 1
ATOM 743 C CA . ALA A 1 102 ? 15.695 3.811 -11.93 1 96.38 102 ALA A CA 1
ATOM 744 C C . ALA A 1 102 ? 15.695 2.34 -12.336 1 96.38 102 ALA A C 1
ATOM 746 O O . ALA A 1 102 ? 16.375 1.954 -13.297 1 96.38 102 ALA A O 1
ATOM 747 N N . HIS A 1 103 ? 14.992 1.526 -11.617 1 95.25 103 HIS A N 1
ATOM 748 C CA . HIS A 1 103 ? 15.016 0.091 -11.867 1 95.25 103 HIS A CA 1
ATOM 749 C C . HIS A 1 103 ? 13.602 -0.475 -11.984 1 95.25 103 HIS A C 1
ATOM 751 O O . HIS A 1 103 ? 13.188 -1.279 -11.141 1 95.25 103 HIS A O 1
ATOM 757 N N . PRO A 1 104 ? 12.984 -0.245 -13.039 1 93.06 104 PRO A N 1
ATOM 758 C CA . PRO A 1 104 ? 11.594 -0.675 -13.172 1 93.06 104 PRO A CA 1
ATOM 759 C C . PRO A 1 104 ? 11.438 -2.193 -13.102 1 93.06 104 PRO A C 1
ATOM 761 O O . PRO A 1 104 ? 10.414 -2.689 -12.625 1 93.06 104 PRO A O 1
ATOM 764 N N . ALA A 1 105 ? 12.422 -2.898 -13.547 1 93.88 105 ALA A N 1
ATOM 765 C CA . ALA A 1 105 ? 12.344 -4.355 -13.469 1 93.88 105 ALA A CA 1
ATOM 766 C C . ALA A 1 105 ? 12.359 -4.836 -12.023 1 93.88 105 ALA A C 1
ATOM 768 O O . ALA A 1 105 ? 11.734 -5.844 -11.695 1 93.88 105 ALA A O 1
ATOM 769 N N . HIS A 1 106 ? 13.094 -4.145 -11.148 1 93.94 106 HIS A N 1
ATOM 770 C CA . HIS A 1 106 ? 13.117 -4.477 -9.727 1 93.94 106 HIS A CA 1
ATOM 771 C C . HIS A 1 106 ? 11.75 -4.281 -9.094 1 93.94 106 HIS A C 1
ATOM 773 O O . HIS A 1 106 ? 11.305 -5.113 -8.297 1 93.94 106 HIS A O 1
ATOM 779 N N . VAL A 1 107 ? 11.078 -3.223 -9.477 1 91.75 107 VAL A N 1
ATOM 780 C CA . VAL A 1 107 ? 9.742 -2.941 -8.961 1 91.75 107 VAL A CA 1
ATOM 781 C C . VAL A 1 107 ? 8.789 -4.074 -9.336 1 91.75 107 VAL A C 1
ATOM 783 O O . VAL A 1 107 ? 8.07 -4.602 -8.484 1 91.75 107 VAL A O 1
ATOM 786 N N . ARG A 1 108 ? 8.852 -4.441 -10.57 1 89.31 108 ARG A N 1
ATOM 787 C CA . ARG A 1 108 ? 7.965 -5.492 -11.062 1 89.31 108 ARG A CA 1
ATOM 788 C C . ARG A 1 108 ? 8.258 -6.824 -10.383 1 89.31 108 ARG A C 1
ATOM 790 O O . ARG A 1 108 ? 7.34 -7.586 -10.07 1 89.31 108 ARG A O 1
ATOM 797 N N . MET A 1 109 ? 9.531 -7.078 -10.164 1 89.69 109 MET A N 1
ATOM 798 C CA . MET A 1 109 ? 9.914 -8.297 -9.453 1 89.69 109 MET A CA 1
ATOM 799 C C . MET A 1 109 ? 9.336 -8.305 -8.039 1 89.69 109 MET A C 1
ATOM 801 O O . MET A 1 109 ? 8.836 -9.328 -7.574 1 89.69 109 MET A O 1
ATOM 805 N N . ILE A 1 110 ? 9.398 -7.18 -7.383 1 87.81 110 ILE A N 1
ATOM 806 C CA . ILE A 1 110 ? 8.906 -7.059 -6.016 1 87.81 110 ILE A CA 1
ATOM 807 C C . ILE A 1 110 ? 7.391 -7.246 -5.992 1 87.81 110 ILE A C 1
ATOM 809 O O . ILE A 1 110 ? 6.859 -7.977 -5.152 1 87.81 110 ILE A O 1
ATOM 813 N N . VAL A 1 111 ? 6.719 -6.648 -6.918 1 83.69 111 VAL A N 1
ATOM 814 C CA . VAL A 1 111 ? 5.266 -6.75 -7.02 1 83.69 111 VAL A CA 1
ATOM 815 C C . VAL A 1 111 ? 4.867 -8.211 -7.254 1 83.69 111 VAL A C 1
ATOM 817 O O . VAL A 1 111 ? 3.947 -8.719 -6.613 1 83.69 111 VAL A O 1
ATOM 820 N N . GLU A 1 112 ? 5.566 -8.875 -8.141 1 81.75 112 GLU A N 1
ATOM 821 C CA . GLU A 1 112 ? 5.281 -10.273 -8.453 1 81.75 112 GLU A CA 1
ATOM 822 C C . GLU A 1 112 ? 5.512 -11.164 -7.234 1 81.75 112 GLU A C 1
ATOM 824 O O . GLU A 1 112 ? 4.777 -12.125 -7.016 1 81.75 112 GLU A O 1
ATOM 829 N N . ALA A 1 113 ? 6.527 -10.836 -6.527 1 79.06 113 ALA A N 1
ATOM 830 C CA . ALA A 1 113 ? 6.84 -11.617 -5.336 1 79.06 113 ALA A CA 1
ATOM 831 C C . ALA A 1 113 ? 5.742 -11.484 -4.281 1 79.06 113 ALA A C 1
ATOM 833 O O . ALA A 1 113 ? 5.418 -12.445 -3.588 1 79.06 113 ALA A O 1
ATOM 834 N N . VAL A 1 114 ? 5.227 -10.32 -4.16 1 72.81 114 VAL A N 1
ATOM 835 C CA . VAL A 1 114 ? 4.168 -10.047 -3.195 1 72.81 114 VAL A CA 1
ATOM 836 C C . VAL A 1 114 ? 2.893 -10.789 -3.602 1 72.81 114 VAL A C 1
ATOM 838 O O . VAL A 1 114 ? 2.219 -11.383 -2.76 1 72.81 114 VAL A O 1
ATOM 841 N N . VAL A 1 115 ? 2.582 -10.75 -4.852 1 67.88 115 VAL A N 1
ATOM 842 C CA . VAL A 1 115 ? 1.375 -11.383 -5.379 1 67.88 115 VAL A CA 1
ATOM 843 C C . VAL A 1 115 ? 1.464 -12.898 -5.215 1 67.88 115 VAL A C 1
ATOM 845 O O . VAL A 1 115 ? 0.482 -13.547 -4.848 1 67.88 115 VAL A O 1
ATOM 848 N N . GLU A 1 116 ? 2.543 -13.383 -5.555 1 64.19 116 GLU A N 1
ATOM 849 C CA . GLU A 1 116 ? 2.701 -14.828 -5.543 1 64.19 116 GLU A CA 1
ATOM 850 C C . GLU A 1 116 ? 2.926 -15.352 -4.125 1 64.19 116 GLU A C 1
ATOM 852 O O . GLU A 1 116 ? 2.941 -16.562 -3.896 1 64.19 116 GLU A O 1
ATOM 857 N N . ARG A 1 117 ? 2.664 -14.477 -3.145 1 59.81 117 ARG A N 1
ATOM 858 C CA . ARG A 1 117 ? 2.848 -14.82 -1.739 1 59.81 117 ARG A CA 1
ATOM 859 C C . ARG A 1 117 ? 4.094 -15.68 -1.546 1 59.81 117 ARG A C 1
ATOM 861 O O . ARG A 1 117 ? 4.055 -16.688 -0.841 1 59.81 117 ARG A O 1
ATOM 868 N N . THR A 1 118 ? 5 -15.609 -2.461 1 47.44 118 THR A N 1
ATOM 869 C CA . THR A 1 118 ? 6.129 -16.531 -2.422 1 47.44 118 THR A CA 1
ATOM 870 C C . THR A 1 118 ? 6.715 -16.609 -1.016 1 47.44 118 THR A C 1
ATOM 872 O O . THR A 1 118 ? 7.84 -17.078 -0.831 1 47.44 118 THR A O 1
ATOM 875 N N . GLY A 1 119 ? 5.734 -16.562 0.035 1 43.31 119 GLY A N 1
ATOM 876 C CA . GLY A 1 119 ? 6.223 -16.859 1.372 1 43.31 119 GLY A CA 1
ATOM 877 C C . GLY A 1 119 ? 7.32 -15.922 1.833 1 43.31 119 GLY A C 1
ATOM 878 O O . GLY A 1 119 ? 8.008 -16.203 2.82 1 43.31 119 GLY A O 1
ATOM 879 N N . ALA A 1 120 ? 7.754 -15.148 0.974 1 40.28 120 ALA A N 1
ATOM 880 C CA . ALA A 1 120 ? 8.945 -14.453 1.435 1 40.28 120 ALA A CA 1
ATOM 881 C C . ALA A 1 120 ? 8.617 -13.5 2.58 1 40.28 120 ALA A C 1
ATOM 883 O O . ALA A 1 120 ? 7.793 -12.594 2.426 1 40.28 120 ALA A O 1
ATOM 884 N N . ASP A 1 121 ? 8.438 -13.938 3.68 1 42.16 121 ASP A N 1
ATOM 885 C CA . ASP A 1 121 ? 8.328 -13.234 4.957 1 42.16 121 ASP A CA 1
ATOM 886 C C . ASP A 1 121 ? 8.805 -11.789 4.832 1 42.16 121 ASP A C 1
ATOM 888 O O . ASP A 1 121 ? 8.531 -10.961 5.707 1 42.16 121 ASP A O 1
ATOM 892 N N . ASP A 1 122 ? 9.789 -11.531 3.934 1 44.06 122 ASP A N 1
ATOM 893 C CA . ASP A 1 122 ? 10.484 -10.25 3.883 1 44.06 122 ASP A CA 1
ATOM 894 C C . ASP A 1 122 ? 9.812 -9.297 2.902 1 44.06 122 ASP A C 1
ATOM 896 O O . ASP A 1 122 ? 10.484 -8.578 2.156 1 44.06 122 ASP A O 1
ATOM 900 N N . VAL A 1 123 ? 8.523 -9.469 2.668 1 50.78 123 VAL A N 1
ATOM 901 C CA . VAL A 1 123 ? 7.938 -8.438 1.818 1 50.78 123 VAL A CA 1
ATOM 902 C C . VAL A 1 123 ? 8.344 -7.055 2.33 1 50.78 123 VAL A C 1
ATOM 904 O O . VAL A 1 123 ? 8.422 -6.832 3.539 1 50.78 123 VAL A O 1
ATOM 907 N N . PRO A 1 124 ? 9.133 -6.281 1.533 1 52.25 124 PRO A N 1
ATOM 908 C CA . PRO A 1 124 ? 9.602 -4.945 1.91 1 52.25 124 PRO A CA 1
ATOM 909 C C . PRO A 1 124 ? 8.664 -4.25 2.9 1 52.25 124 PRO A C 1
ATOM 911 O O . PRO A 1 124 ? 9.086 -3.338 3.615 1 52.25 124 PRO A O 1
ATOM 914 N N . SER A 1 125 ? 7.375 -4.668 2.932 1 58.62 125 SER A N 1
ATOM 915 C CA . SER A 1 125 ? 6.457 -4.027 3.867 1 58.62 125 SER A CA 1
ATOM 916 C C . SER A 1 125 ? 6.414 -4.773 5.199 1 58.62 125 SER A C 1
ATOM 918 O O . SER A 1 125 ? 5.512 -4.555 6.008 1 58.62 125 SER A O 1
ATOM 920 N N . GLY A 1 126 ? 7.605 -5.48 5.535 1 72.12 126 GLY A N 1
ATOM 921 C CA . GLY A 1 126 ? 7.551 -6.309 6.727 1 72.12 126 GLY A CA 1
ATOM 922 C C . GLY A 1 126 ? 7.988 -5.578 7.98 1 72.12 126 GLY A C 1
ATOM 923 O O . GLY A 1 126 ? 8.273 -4.379 7.941 1 72.12 126 GLY A O 1
ATOM 924 N N . PRO A 1 127 ? 7.875 -6.141 9.188 1 82 127 PRO A N 1
ATOM 925 C CA . PRO A 1 127 ? 8.211 -5.574 10.492 1 82 127 PRO A CA 1
ATOM 926 C C . PRO A 1 127 ? 9.633 -5.023 10.555 1 82 127 PRO A C 1
ATOM 928 O O . PRO A 1 127 ? 9.883 -4.023 11.234 1 82 127 PRO A O 1
ATOM 931 N N . SER A 1 128 ? 10.445 -5.633 9.758 1 88.62 128 SER A N 1
ATOM 932 C CA . SER A 1 128 ? 11.836 -5.176 9.773 1 88.62 128 SER A CA 1
ATOM 933 C C . SER A 1 128 ? 11.969 -3.793 9.148 1 88.62 128 SER A C 1
ATOM 935 O O . SER A 1 128 ? 12.695 -2.941 9.656 1 88.62 128 SER A O 1
ATOM 937 N N . ARG A 1 129 ? 11.305 -3.564 8.008 1 93.31 129 ARG A N 1
ATOM 938 C CA . ARG A 1 129 ? 11.328 -2.256 7.359 1 93.31 129 ARG A CA 1
ATOM 939 C C . ARG A 1 129 ? 10.703 -1.193 8.258 1 93.31 129 ARG A C 1
ATOM 941 O O . ARG A 1 129 ? 11.258 -0.104 8.414 1 93.31 129 ARG A O 1
ATOM 948 N N . ARG A 1 130 ? 9.633 -1.537 8.875 1 95.31 130 ARG A N 1
ATOM 949 C CA . ARG A 1 130 ? 8.953 -0.63 9.797 1 95.31 130 ARG A CA 1
ATOM 950 C C . ARG A 1 130 ? 9.867 -0.232 10.953 1 95.31 130 ARG A C 1
ATOM 952 O O . ARG A 1 130 ? 9.992 0.952 11.273 1 95.31 130 ARG A O 1
ATOM 959 N N . ASP A 1 131 ? 10.516 -1.22 11.547 1 95.94 131 ASP A N 1
ATOM 960 C CA . ASP A 1 131 ? 11.367 -0.963 12.703 1 95.94 131 ASP A CA 1
ATOM 961 C C . ASP A 1 131 ? 12.578 -0.123 12.32 1 95.94 131 ASP A C 1
ATOM 963 O O . ASP A 1 131 ? 13.023 0.725 13.094 1 95.94 131 ASP A O 1
ATOM 967 N N . ALA A 1 132 ? 13.109 -0.379 11.148 1 96.56 132 ALA A N 1
ATOM 968 C CA . ALA A 1 132 ? 14.234 0.418 10.664 1 96.56 132 ALA A CA 1
ATOM 969 C C . ALA A 1 132 ? 13.828 1.88 10.484 1 96.56 132 ALA A C 1
ATOM 971 O O . ALA A 1 132 ? 14.57 2.785 10.875 1 96.56 132 ALA A O 1
ATOM 972 N N . VAL A 1 133 ? 12.703 2.123 9.945 1 98.12 133 VAL A N 1
ATOM 973 C CA . VAL A 1 133 ? 12.242 3.484 9.711 1 98.12 133 VAL A CA 1
ATOM 974 C C . VAL A 1 133 ? 11.867 4.137 11.039 1 98.12 133 VAL A C 1
ATOM 976 O O . VAL A 1 133 ? 12.117 5.328 11.25 1 98.12 133 VAL A O 1
ATOM 979 N N . ALA A 1 134 ? 11.289 3.346 11.938 1 98.31 134 ALA A N 1
ATOM 980 C CA . ALA A 1 134 ? 10.992 3.859 13.273 1 98.31 134 ALA A CA 1
ATOM 981 C C . ALA A 1 134 ? 12.266 4.344 13.961 1 98.31 134 ALA A C 1
ATOM 983 O O . ALA A 1 134 ? 12.258 5.371 14.641 1 98.31 134 ALA A O 1
ATOM 984 N N . SER A 1 135 ? 13.297 3.596 13.789 1 98.25 135 SER A N 1
ATOM 985 C CA . SER A 1 135 ? 14.57 3.986 14.367 1 98.25 135 SER A CA 1
ATOM 986 C C . SER A 1 135 ? 15.062 5.312 13.797 1 98.25 135 SER A C 1
ATOM 988 O O . SER A 1 135 ? 15.656 6.121 14.508 1 98.25 135 SER A O 1
ATOM 990 N N . LEU A 1 136 ? 14.859 5.543 12.516 1 98.62 136 LEU A N 1
ATOM 991 C CA . LEU A 1 136 ? 15.219 6.82 11.906 1 98.62 136 LEU A CA 1
ATOM 992 C C . LEU A 1 136 ? 14.406 7.957 12.508 1 98.62 136 LEU A C 1
ATOM 994 O O . LEU A 1 136 ? 14.93 9.055 12.719 1 98.62 136 LEU A O 1
ATOM 998 N N . VAL A 1 137 ? 13.133 7.723 12.773 1 98.62 137 VAL A N 1
ATOM 999 C CA . VAL A 1 137 ? 12.273 8.719 13.398 1 98.62 137 VAL A CA 1
ATOM 1000 C C . VAL A 1 137 ? 12.781 9.047 14.797 1 98.62 137 VAL A C 1
ATOM 1002 O O . VAL A 1 137 ? 12.852 10.211 15.188 1 98.62 137 VAL A O 1
ATOM 1005 N N . GLU A 1 138 ? 13.125 8 15.5 1 98.44 138 GLU A N 1
ATOM 1006 C CA . GLU A 1 138 ? 13.68 8.188 16.844 1 98.44 138 GLU A CA 1
ATOM 1007 C C . GLU A 1 138 ? 14.945 9.031 16.797 1 98.44 138 GLU A C 1
ATOM 1009 O O . GLU A 1 138 ? 15.164 9.883 17.656 1 98.44 138 GLU A O 1
ATOM 1014 N N . GLN A 1 139 ? 15.766 8.781 15.867 1 97.88 139 GLN A N 1
ATOM 1015 C CA . GLN A 1 139 ? 17 9.547 15.703 1 97.88 139 GLN A CA 1
ATOM 1016 C C . GLN A 1 139 ? 16.688 11.016 15.398 1 97.88 139 GLN A C 1
ATOM 1018 O O . GLN A 1 139 ? 17.406 11.906 15.875 1 97.88 139 GLN A O 1
ATOM 1023 N N . ALA A 1 140 ? 15.703 11.211 14.57 1 98.19 140 ALA A N 1
ATOM 1024 C CA . ALA A 1 140 ? 15.305 12.578 14.25 1 98.19 140 ALA A CA 1
ATOM 1025 C C . ALA A 1 140 ? 14.836 13.32 15.5 1 98.19 140 ALA A C 1
ATOM 1027 O O . ALA A 1 140 ? 15.133 14.508 15.68 1 98.19 140 ALA A O 1
ATOM 1028 N N . VAL A 1 141 ? 14.094 12.641 16.391 1 97.62 141 VAL A N 1
ATOM 1029 C CA . VAL A 1 141 ? 13.633 13.219 17.641 1 97.62 141 VAL A CA 1
ATOM 1030 C C . VAL A 1 141 ? 14.82 13.484 18.562 1 97.62 141 VAL A C 1
ATOM 1032 O O . VAL A 1 141 ? 14.945 14.57 19.125 1 97.62 141 VAL A O 1
ATOM 1035 N N . ALA A 1 142 ? 15.672 12.484 18.656 1 97.19 142 ALA A N 1
ATOM 1036 C CA . ALA A 1 142 ? 16.844 12.586 19.516 1 97.19 142 ALA A CA 1
ATOM 1037 C C . ALA A 1 142 ? 17.75 13.742 19.094 1 97.19 142 ALA A C 1
ATOM 1039 O O . ALA A 1 142 ? 18.375 14.406 19.922 1 97.19 142 ALA A O 1
ATOM 1040 N N . ALA A 1 143 ? 17.828 13.992 17.828 1 97.06 143 ALA A N 1
ATOM 1041 C CA . ALA A 1 143 ? 18.656 15.055 17.266 1 97.06 143 ALA A CA 1
ATOM 1042 C C . ALA A 1 143 ? 18 16.422 17.438 1 97.06 143 ALA A C 1
ATOM 1044 O O . ALA A 1 143 ? 18.609 17.453 17.188 1 97.06 143 ALA A O 1
ATOM 1045 N N . GLY A 1 144 ? 16.75 16.406 17.797 1 96.56 144 GLY A N 1
ATOM 1046 C CA . GLY A 1 144 ? 16.016 17.641 18 1 96.56 144 GLY A CA 1
ATOM 1047 C C . GLY A 1 144 ? 15.398 18.188 16.734 1 96.56 144 GLY A C 1
ATOM 1048 O O . GLY A 1 144 ? 14.875 19.297 16.719 1 96.56 144 GLY A O 1
ATOM 1049 N N . ASP A 1 145 ? 15.461 17.422 15.656 1 97.06 145 ASP A N 1
ATOM 1050 C CA . ASP A 1 145 ? 14.875 17.844 14.391 1 97.06 145 ASP A CA 1
ATOM 1051 C C . ASP A 1 145 ? 13.359 17.688 14.398 1 97.06 145 ASP A C 1
ATOM 1053 O O . ASP A 1 145 ? 12.648 18.469 13.758 1 97.06 145 ASP A O 1
ATOM 1057 N N . TYR A 1 146 ? 12.852 16.641 15.031 1 97.25 146 TYR A N 1
ATOM 1058 C CA . TYR A 1 146 ? 11.43 16.391 15.227 1 97.25 146 TYR A CA 1
ATOM 1059 C C . TYR A 1 146 ? 11.023 16.609 16.672 1 97.25 146 TYR A C 1
ATOM 1061 O O . TYR A 1 146 ? 11.828 16.391 17.594 1 97.25 146 TYR A O 1
ATOM 1069 N N . ARG A 1 147 ? 9.844 17.078 16.859 1 95.88 147 ARG A N 1
ATOM 1070 C CA . ARG A 1 147 ? 9.336 17.312 18.203 1 95.88 147 ARG A CA 1
ATOM 1071 C C . ARG A 1 147 ? 9.203 16.016 18.984 1 95.88 147 ARG A C 1
ATOM 1073 O O . ARG A 1 147 ? 9.047 14.945 18.391 1 95.88 147 ARG A O 1
ATOM 1080 N N . GLU A 1 148 ? 9.148 16.094 20.312 1 95.75 148 GLU A N 1
ATOM 1081 C CA . GLU A 1 148 ? 8.898 14.961 21.188 1 95.75 148 GLU A CA 1
ATOM 1082 C C . GLU A 1 148 ? 7.434 14.539 21.141 1 95.75 148 GLU A C 1
ATOM 1084 O O . GLU A 1 148 ? 6.582 15.281 20.656 1 95.75 148 GLU A O 1
ATOM 1089 N N . GLY A 1 149 ? 7.199 13.344 21.578 1 94.62 149 GLY A N 1
ATOM 1090 C CA . GLY A 1 149 ? 5.824 12.891 21.703 1 94.62 149 GLY A CA 1
ATOM 1091 C C . GLY A 1 149 ? 5.316 12.164 20.469 1 94.62 149 GLY A C 1
ATOM 1092 O O . GLY A 1 149 ? 4.16 11.734 20.422 1 94.62 149 GLY A O 1
ATOM 1093 N N . ILE A 1 150 ? 6.16 12.109 19.516 1 94.5 150 ILE A N 1
ATOM 1094 C CA . ILE A 1 150 ? 5.816 11.367 18.312 1 94.5 150 ILE A CA 1
ATOM 1095 C C . ILE A 1 150 ? 5.957 9.867 18.562 1 94.5 150 ILE A C 1
ATOM 1097 O O . ILE A 1 150 ? 6.906 9.43 19.219 1 94.5 150 ILE A O 1
ATOM 1101 N N . ASP A 1 151 ? 5.039 9.055 18.109 1 97.69 151 ASP A N 1
ATOM 1102 C CA . ASP A 1 151 ? 5.195 7.605 18.125 1 97.69 151 ASP A CA 1
ATOM 1103 C C . ASP A 1 151 ? 5.953 7.121 16.891 1 97.69 151 ASP A C 1
ATOM 1105 O O . ASP A 1 151 ? 5.414 7.117 15.781 1 97.69 151 ASP A O 1
ATOM 1109 N N . PRO A 1 152 ? 7.168 6.684 17.078 1 98.25 152 PRO A N 1
ATOM 1110 C CA . PRO A 1 152 ? 8.008 6.348 15.922 1 98.25 152 PRO A CA 1
ATOM 1111 C C . PRO A 1 152 ? 7.418 5.227 15.07 1 98.25 152 PRO A C 1
ATOM 1113 O O . PRO A 1 152 ? 7.59 5.219 13.852 1 98.25 152 PRO A O 1
ATOM 1116 N N . ILE A 1 153 ? 6.738 4.289 15.656 1 97.62 153 ILE A N 1
ATOM 1117 C CA . ILE A 1 153 ? 6.164 3.168 14.93 1 97.62 153 ILE A CA 1
ATOM 1118 C C . ILE A 1 153 ? 5.035 3.664 14.023 1 97.62 153 ILE A C 1
ATOM 1120 O O . ILE A 1 153 ? 4.957 3.289 12.852 1 97.62 153 ILE A O 1
ATOM 1124 N N . VAL A 1 154 ? 4.211 4.512 14.539 1 98.31 154 VAL A N 1
ATOM 1125 C CA . VAL A 1 154 ? 3.1 5.051 13.766 1 98.31 154 VAL A CA 1
ATOM 1126 C C . VAL A 1 154 ? 3.637 5.863 12.586 1 98.31 154 VAL A C 1
ATOM 1128 O O . VAL A 1 154 ? 3.182 5.695 11.453 1 98.31 154 VAL A O 1
ATOM 1131 N N . VAL A 1 155 ? 4.621 6.664 12.836 1 98.56 155 VAL A N 1
ATOM 1132 C CA . VAL A 1 155 ? 5.184 7.492 11.773 1 98.56 155 VAL A CA 1
ATOM 1133 C C . VAL A 1 155 ? 5.836 6.605 10.719 1 98.56 155 VAL A C 1
ATOM 1135 O O . VAL A 1 155 ? 5.723 6.871 9.516 1 98.56 155 VAL A O 1
ATOM 1138 N N . ALA A 1 156 ? 6.512 5.566 11.172 1 98.38 156 ALA A N 1
ATOM 1139 C CA . ALA A 1 156 ? 7.129 4.629 10.242 1 98.38 156 ALA A CA 1
ATOM 1140 C C . ALA A 1 156 ? 6.078 4 9.328 1 98.38 156 ALA A C 1
ATOM 1142 O O . ALA A 1 156 ? 6.297 3.869 8.117 1 98.38 156 ALA A O 1
ATOM 1143 N N . VAL A 1 157 ? 4.938 3.613 9.859 1 97.69 157 VAL A N 1
ATOM 1144 C CA . VAL A 1 157 ? 3.84 3.035 9.086 1 97.69 157 VAL A CA 1
ATOM 1145 C C . VAL A 1 157 ? 3.35 4.039 8.047 1 97.69 157 VAL A C 1
ATOM 1147 O O . VAL A 1 157 ? 3.205 3.703 6.871 1 97.69 157 VAL A O 1
ATOM 1150 N N . LEU A 1 158 ? 3.152 5.285 8.461 1 98.56 158 LEU A N 1
ATOM 1151 C CA . LEU A 1 158 ? 2.658 6.328 7.57 1 98.56 158 LEU A CA 1
ATOM 1152 C C . LEU A 1 158 ? 3.648 6.59 6.441 1 98.56 158 LEU A C 1
ATOM 1154 O O . LEU A 1 158 ? 3.262 6.648 5.273 1 98.56 158 LEU A O 1
ATOM 1158 N N . VAL A 1 159 ? 4.934 6.684 6.797 1 98.69 159 VAL A N 1
ATOM 1159 C CA . VAL A 1 159 ? 5.98 6.992 5.832 1 98.69 159 VAL A CA 1
ATOM 1160 C C . VAL A 1 159 ? 6.105 5.859 4.82 1 98.69 159 VAL A C 1
ATOM 1162 O O . VAL A 1 159 ? 6.117 6.098 3.609 1 98.69 159 VAL A O 1
ATOM 1165 N N . ASN A 1 160 ? 6.176 4.656 5.34 1 97.56 160 ASN A N 1
ATOM 1166 C CA . ASN A 1 160 ? 6.312 3.514 4.441 1 97.56 160 ASN A CA 1
ATOM 1167 C C . ASN A 1 160 ? 5.109 3.381 3.516 1 97.56 160 ASN A C 1
ATOM 1169 O O . ASN A 1 160 ? 5.266 3.074 2.332 1 97.56 160 ASN A O 1
ATOM 1173 N N . GLY A 1 161 ? 3.926 3.6 4.043 1 96.56 161 GLY A N 1
ATOM 1174 C CA . GLY A 1 161 ? 2.732 3.59 3.211 1 96.56 161 GLY A CA 1
ATOM 1175 C C . GLY A 1 161 ? 2.777 4.613 2.092 1 96.56 161 GLY A C 1
ATOM 1176 O O . GLY A 1 161 ? 2.441 4.309 0.947 1 96.56 161 GLY A O 1
ATOM 1177 N N . ALA A 1 162 ? 3.16 5.816 2.43 1 97.81 162 ALA A N 1
ATOM 1178 C CA . ALA A 1 162 ? 3.258 6.887 1.44 1 97.81 162 ALA A CA 1
ATOM 1179 C C . ALA A 1 162 ? 4.293 6.547 0.369 1 97.81 162 ALA A C 1
ATOM 1181 O O . ALA A 1 162 ? 4.043 6.742 -0.824 1 97.81 162 ALA A O 1
ATOM 1182 N N . VAL A 1 163 ? 5.422 6.055 0.785 1 97.25 163 VAL A N 1
ATOM 1183 C CA . VAL A 1 163 ? 6.48 5.691 -0.15 1 97.25 163 VAL A CA 1
ATOM 1184 C C . VAL A 1 163 ? 5.988 4.59 -1.087 1 97.25 163 VAL A C 1
ATOM 1186 O O . VAL A 1 163 ? 6.191 4.664 -2.303 1 97.25 163 VAL A O 1
ATOM 1189 N N . ASP A 1 164 ? 5.352 3.586 -0.524 1 93.88 164 ASP A N 1
ATOM 1190 C CA . ASP A 1 164 ? 4.816 2.504 -1.344 1 93.88 164 ASP A CA 1
ATOM 1191 C C . ASP A 1 164 ? 3.795 3.027 -2.348 1 93.88 164 ASP A C 1
ATOM 1193 O O . ASP A 1 164 ? 3.74 2.562 -3.488 1 93.88 164 ASP A O 1
ATOM 1197 N N . ALA A 1 165 ? 3.027 3.947 -1.915 1 94.81 165 ALA A N 1
ATOM 1198 C CA . ALA A 1 165 ? 2.021 4.527 -2.801 1 94.81 165 ALA A CA 1
ATOM 1199 C C . ALA A 1 165 ? 2.674 5.312 -3.934 1 94.81 165 ALA A C 1
ATOM 1201 O O . ALA A 1 165 ? 2.189 5.301 -5.066 1 94.81 165 ALA A O 1
ATOM 1202 N N . ILE A 1 166 ? 3.74 6.059 -3.637 1 96.75 166 ILE A N 1
ATOM 1203 C CA . ILE A 1 166 ? 4.484 6.77 -4.672 1 96.75 166 ILE A CA 1
ATOM 1204 C C . ILE A 1 166 ? 4.949 5.781 -5.738 1 96.75 166 ILE A C 1
ATOM 1206 O O . ILE A 1 166 ? 4.738 6.004 -6.934 1 96.75 166 ILE A O 1
ATOM 1210 N N . VAL A 1 167 ? 5.52 4.699 -5.285 1 93.69 167 VAL A N 1
ATOM 1211 C CA . VAL A 1 167 ? 6.055 3.693 -6.195 1 93.69 167 VAL A CA 1
ATOM 1212 C C . VAL A 1 167 ? 4.914 3.021 -6.957 1 93.69 167 VAL A C 1
ATOM 1214 O O . VAL A 1 167 ? 5.027 2.76 -8.156 1 93.69 167 VAL A O 1
ATOM 1217 N N . GLY A 1 168 ? 3.865 2.729 -6.23 1 91.19 168 GLY A N 1
ATOM 1218 C CA . GLY A 1 168 ? 2.686 2.184 -6.883 1 91.19 168 GLY A CA 1
ATOM 1219 C C . GLY A 1 168 ? 2.145 3.078 -7.984 1 91.19 168 GLY A C 1
ATOM 1220 O O . GLY A 1 168 ? 1.757 2.594 -9.047 1 91.19 168 GLY A O 1
ATOM 1221 N N . GLN A 1 169 ? 2.088 4.309 -7.707 1 93.19 169 GLN A N 1
ATOM 1222 C CA . GLN A 1 169 ? 1.604 5.254 -8.711 1 93.19 169 GLN A CA 1
ATOM 1223 C C . GLN A 1 169 ? 2.496 5.254 -9.945 1 93.19 169 GLN A C 1
ATOM 1225 O O . GLN A 1 169 ? 2.01 5.41 -11.07 1 93.19 169 GLN A O 1
ATOM 1230 N N . LEU A 1 170 ? 3.764 5.137 -9.711 1 91.5 170 LEU A N 1
ATOM 1231 C CA . LEU A 1 170 ? 4.715 5.055 -10.812 1 91.5 170 LEU A CA 1
ATOM 1232 C C . LEU A 1 170 ? 4.383 3.891 -11.742 1 91.5 170 LEU A C 1
ATOM 1234 O O . LEU A 1 170 ? 4.512 4.004 -12.961 1 91.5 170 LEU A O 1
ATOM 1238 N N . LEU A 1 171 ? 3.977 2.771 -11.188 1 87.12 171 LEU A N 1
ATOM 1239 C CA . LEU A 1 171 ? 3.621 1.589 -11.961 1 87.12 171 LEU A CA 1
ATOM 1240 C C . LEU A 1 171 ? 2.379 1.847 -12.812 1 87.12 171 LEU A C 1
ATOM 1242 O O . LEU A 1 171 ? 2.264 1.33 -13.922 1 87.12 171 LEU A O 1
ATOM 1246 N N . ASP A 1 172 ? 1.499 2.641 -12.328 1 86.75 172 ASP A N 1
ATOM 1247 C CA . ASP A 1 172 ? 0.253 2.953 -13.023 1 86.75 172 ASP A CA 1
ATOM 1248 C C . ASP A 1 172 ? 0.463 4.047 -14.062 1 86.75 172 ASP A C 1
ATOM 1250 O O . ASP A 1 172 ? -0.232 4.086 -15.086 1 86.75 172 ASP A O 1
ATOM 1254 N N . ASP A 1 173 ? 1.289 4.961 -13.711 1 92.38 173 ASP A N 1
ATOM 1255 C CA . ASP A 1 173 ? 1.579 6.121 -14.547 1 92.38 173 ASP A CA 1
ATOM 1256 C C . ASP A 1 173 ? 3.078 6.406 -14.586 1 92.38 173 ASP A C 1
ATOM 1258 O O . ASP A 1 173 ? 3.596 7.152 -13.75 1 92.38 173 ASP A O 1
ATOM 1262 N N . PRO A 1 174 ? 3.719 5.996 -15.602 1 90.94 174 PRO A N 1
ATOM 1263 C CA . PRO A 1 174 ? 5.172 6.152 -15.688 1 90.94 174 PRO A CA 1
ATOM 1264 C C . PRO A 1 174 ? 5.609 7.613 -15.734 1 90.94 174 PRO A C 1
ATOM 1266 O O . PRO A 1 174 ? 6.785 7.918 -15.531 1 90.94 174 PRO A O 1
ATOM 1269 N N . ALA A 1 175 ? 4.664 8.492 -16.016 1 94.38 175 ALA A N 1
ATOM 1270 C CA . ALA A 1 175 ? 4.992 9.914 -16.094 1 94.38 175 ALA A CA 1
ATOM 1271 C C . ALA A 1 175 ? 4.84 10.586 -14.734 1 94.38 175 ALA A C 1
ATOM 1273 O O . ALA A 1 175 ? 5.176 11.766 -14.578 1 94.38 175 ALA A O 1
ATOM 1274 N N . PHE A 1 176 ? 4.375 9.852 -13.789 1 95.56 176 PHE A N 1
ATOM 1275 C CA . PHE A 1 176 ? 4.191 10.406 -12.453 1 95.56 176 PHE A CA 1
ATOM 1276 C C . PHE A 1 176 ? 5.516 10.93 -11.898 1 95.56 176 PHE A C 1
ATOM 1278 O O . PHE A 1 176 ? 6.535 10.242 -11.961 1 95.56 176 PHE A O 1
ATOM 1285 N N . ASP A 1 177 ? 5.543 12.133 -11.391 1 97.19 177 ASP A N 1
ATOM 1286 C CA . ASP A 1 177 ? 6.742 12.758 -10.844 1 97.19 177 ASP A CA 1
ATOM 1287 C C . ASP A 1 177 ? 7.062 12.211 -9.453 1 97.19 177 ASP A C 1
ATOM 1289 O O . ASP A 1 177 ? 6.789 12.867 -8.445 1 97.19 177 ASP A O 1
ATOM 1293 N N . THR A 1 178 ? 7.797 11.086 -9.422 1 97.88 178 THR A N 1
ATOM 1294 C CA . THR A 1 178 ? 8.086 10.43 -8.148 1 97.88 178 THR A CA 1
ATOM 1295 C C . THR A 1 178 ? 9.062 11.258 -7.32 1 97.88 178 THR A C 1
ATOM 1297 O O . THR A 1 178 ? 8.977 11.273 -6.09 1 97.88 178 THR A O 1
ATOM 1300 N N . ALA A 1 179 ? 9.984 11.938 -7.98 1 97.81 179 ALA A N 1
ATOM 1301 C CA . ALA A 1 179 ? 10.938 12.781 -7.258 1 97.81 179 ALA A CA 1
ATOM 1302 C C . ALA A 1 179 ? 10.219 13.914 -6.531 1 97.81 179 ALA A C 1
ATOM 1304 O O . ALA A 1 179 ? 10.508 14.195 -5.367 1 97.81 179 ALA A O 1
ATOM 1305 N N . GLY A 1 180 ? 9.32 14.562 -7.266 1 98.19 180 GLY A N 1
ATOM 1306 C CA . GLY A 1 180 ? 8.508 15.602 -6.648 1 98.19 180 GLY A CA 1
ATOM 1307 C C . GLY A 1 180 ? 7.656 15.094 -5.504 1 98.19 180 GLY A C 1
ATOM 1308 O O . GLY A 1 180 ? 7.512 15.773 -4.484 1 98.19 180 GLY A O 1
ATOM 1309 N N . ALA A 1 181 ? 7.148 13.891 -5.598 1 98.62 181 ALA A N 1
ATOM 1310 C CA . ALA A 1 181 ? 6.328 13.297 -4.543 1 98.62 181 ALA A CA 1
ATOM 1311 C C . ALA A 1 181 ? 7.164 13 -3.299 1 98.62 181 ALA A C 1
ATOM 1313 O O . ALA A 1 181 ? 6.707 13.219 -2.172 1 98.62 181 ALA A O 1
ATOM 1314 N N . ALA A 1 182 ? 8.367 12.484 -3.535 1 98.75 182 ALA A N 1
ATOM 1315 C CA . ALA A 1 182 ? 9.273 12.242 -2.416 1 98.75 182 ALA A CA 1
ATOM 1316 C C . ALA A 1 182 ? 9.594 13.539 -1.683 1 98.75 182 ALA A C 1
ATOM 1318 O O . ALA A 1 182 ? 9.617 13.578 -0.45 1 98.75 182 ALA A O 1
ATOM 1319 N N . THR A 1 183 ? 9.852 14.594 -2.438 1 98.62 183 THR A N 1
ATOM 1320 C CA . THR A 1 183 ? 10.125 15.898 -1.854 1 98.62 183 THR A CA 1
ATOM 1321 C C . THR A 1 183 ? 8.922 16.391 -1.056 1 98.62 183 THR A C 1
ATOM 1323 O O . THR A 1 183 ? 9.07 16.906 0.059 1 98.62 183 THR A O 1
ATOM 1326 N N . GLU A 1 184 ? 7.758 16.219 -1.612 1 98.5 184 GLU A N 1
ATOM 1327 C CA . GLU A 1 184 ? 6.539 16.625 -0.914 1 98.5 184 GLU A CA 1
ATOM 1328 C C . GLU A 1 184 ? 6.398 15.875 0.412 1 98.5 184 GLU A C 1
ATOM 1330 O O . GLU A 1 184 ? 6.055 16.469 1.432 1 98.5 184 GLU A O 1
ATOM 1335 N N . LEU A 1 185 ? 6.641 14.586 0.396 1 98.81 185 LEU A N 1
ATOM 1336 C CA . LEU A 1 185 ? 6.531 13.781 1.608 1 98.81 185 LEU A CA 1
ATOM 1337 C C . LEU A 1 185 ? 7.52 14.25 2.668 1 98.81 185 LEU A C 1
ATOM 1339 O O . LEU A 1 185 ? 7.148 14.438 3.828 1 98.81 185 LEU A O 1
ATOM 1343 N N . THR A 1 186 ? 8.766 14.477 2.291 1 98.62 186 THR A N 1
ATOM 1344 C CA . THR A 1 186 ? 9.773 14.852 3.275 1 98.62 186 THR A CA 1
ATOM 1345 C C . THR A 1 186 ? 9.516 16.266 3.793 1 98.62 186 THR A C 1
ATOM 1347 O O . THR A 1 186 ? 9.758 16.562 4.965 1 98.62 186 THR A O 1
ATOM 1350 N N . GLU A 1 187 ? 9.016 17.188 2.949 1 97.25 187 GLU A N 1
ATOM 1351 C CA . GLU A 1 187 ? 8.633 18.516 3.406 1 97.25 187 GLU A CA 1
ATOM 1352 C C . GLU A 1 187 ? 7.453 18.453 4.375 1 97.25 187 GLU A C 1
ATOM 1354 O O . GLU A 1 187 ? 7.43 19.172 5.379 1 97.25 187 GLU A O 1
ATOM 1359 N N . LEU A 1 188 ? 6.52 17.609 4.066 1 97.81 188 LEU A N 1
ATOM 1360 C CA . LEU A 1 188 ? 5.383 17.406 4.957 1 97.81 188 LEU A CA 1
ATOM 1361 C C . LEU A 1 188 ? 5.848 16.938 6.336 1 97.81 188 LEU A C 1
ATOM 1363 O O . LEU A 1 188 ? 5.391 17.469 7.352 1 97.81 188 LEU A O 1
ATOM 1367 N N . LEU A 1 189 ? 6.75 15.961 6.379 1 98.31 189 LEU A N 1
ATOM 1368 C CA . LEU A 1 189 ? 7.27 15.438 7.641 1 98.31 189 LEU A CA 1
ATOM 1369 C C . LEU A 1 189 ? 8.016 16.531 8.406 1 98.31 189 LEU A C 1
ATOM 1371 O O . LEU A 1 189 ? 7.844 16.656 9.625 1 98.31 189 LEU A O 1
ATOM 1375 N N . ARG A 1 190 ? 8.828 17.297 7.688 1 96.31 190 ARG A N 1
ATOM 1376 C CA . ARG A 1 190 ? 9.609 18.344 8.328 1 96.31 190 ARG A CA 1
ATOM 1377 C C . ARG A 1 190 ? 8.703 19.422 8.922 1 96.31 190 ARG A C 1
ATOM 1379 O O . ARG A 1 190 ? 8.906 19.859 10.062 1 96.31 190 ARG A O 1
ATOM 1386 N N . ARG A 1 191 ? 7.77 19.812 8.203 1 94.75 191 ARG A N 1
ATOM 1387 C CA . ARG A 1 191 ? 6.852 20.844 8.688 1 94.75 191 ARG A CA 1
ATOM 1388 C C . ARG A 1 191 ? 5.949 20.297 9.789 1 94.75 191 ARG A C 1
ATOM 1390 O O . ARG A 1 191 ? 5.66 20.984 10.766 1 94.75 191 ARG A O 1
ATOM 1397 N N . GLY A 1 192 ? 5.484 19.078 9.57 1 96.38 192 GLY A N 1
ATOM 1398 C CA . GLY A 1 192 ? 4.535 18.484 10.492 1 96.38 192 GLY A CA 1
ATOM 1399 C C . GLY A 1 192 ? 5.152 18.109 11.828 1 96.38 192 GLY A C 1
ATOM 1400 O O . GLY A 1 192 ? 4.477 18.141 12.859 1 96.38 192 GLY A O 1
ATOM 1401 N N . TYR A 1 193 ? 6.406 17.766 11.766 1 96.56 193 TYR A N 1
ATOM 1402 C CA . TYR A 1 193 ? 7.023 17.266 12.992 1 96.56 193 TYR A CA 1
ATOM 1403 C C . TYR A 1 193 ? 8.109 18.219 13.477 1 96.56 193 TYR A C 1
ATOM 1405 O O . TYR A 1 193 ? 8.664 18.031 14.562 1 96.56 193 TYR A O 1
ATOM 1413 N N . GLY A 1 194 ? 8.406 19.172 12.633 1 91.88 194 GLY A N 1
ATOM 1414 C CA . GLY A 1 194 ? 9.453 20.109 13.008 1 91.88 194 GLY A CA 1
ATOM 1415 C C . GLY A 1 194 ? 9.117 20.891 14.266 1 91.88 194 GLY A C 1
ATOM 1416 O O . GLY A 1 194 ? 7.953 20.984 14.656 1 91.88 194 GLY A O 1
ATOM 1417 N N . ARG A 1 195 ? 10.133 21.391 14.969 1 77.88 195 ARG A N 1
ATOM 1418 C CA . ARG A 1 195 ? 9.961 22.203 16.156 1 77.88 195 ARG A CA 1
ATOM 1419 C C . ARG A 1 195 ? 9.531 23.625 15.797 1 77.88 195 ARG A C 1
ATOM 1421 O O . ARG A 1 195 ? 9.945 24.156 14.758 1 77.88 195 ARG A O 1
ATOM 1428 N N . ASN A 1 196 ? 8.227 24.031 16.062 1 61 196 ASN A N 1
ATOM 1429 C CA . ASN A 1 196 ? 7.801 25.406 15.875 1 61 196 ASN A CA 1
ATOM 1430 C C . ASN A 1 196 ? 8.836 26.391 16.406 1 61 196 ASN A C 1
ATOM 1432 O O . ASN A 1 196 ? 9.156 26.375 17.594 1 61 196 ASN A O 1
ATOM 1436 N N . THR A 1 197 ? 9.977 26.594 15.727 1 47.19 197 THR A N 1
ATOM 1437 C CA . THR A 1 197 ? 10.914 27.594 16.234 1 47.19 197 THR A CA 1
ATOM 1438 C C . THR A 1 197 ? 10.227 28.938 16.406 1 47.19 197 THR A C 1
ATOM 1440 O O . THR A 1 197 ? 10.867 29.938 16.766 1 47.19 197 THR A O 1
ATOM 1443 N N . GLY A 1 198 ? 9 29.328 15.945 1 41.09 198 GLY A N 1
ATOM 1444 C CA . GLY A 1 198 ? 8.625 30.719 16.172 1 41.09 198 GLY A CA 1
ATOM 1445 C C . GLY A 1 198 ? 8.406 31.047 17.641 1 41.09 198 GLY A C 1
ATOM 1446 O O . GLY A 1 198 ? 7.965 32.156 17.969 1 41.09 198 GLY A O 1
ATOM 1447 N N . ALA A 1 199 ? 8.727 30.484 18.766 1 35.28 199 ALA A N 1
ATOM 1448 C CA . ALA A 1 199 ? 8.648 31.438 19.859 1 35.28 199 ALA A CA 1
ATOM 1449 C C . ALA A 1 199 ? 9.789 32.438 19.797 1 35.28 199 ALA A C 1
ATOM 1451 O O . ALA A 1 199 ? 10.891 32.125 19.344 1 35.28 199 ALA A O 1
ATOM 1452 N N . MET B 1 1 ? -36.094 -10.016 -24.75 1 38.09 1 MET B N 1
ATOM 1453 C CA . MET B 1 1 ? -36.312 -10.711 -23.484 1 38.09 1 MET B CA 1
ATOM 1454 C C . MET B 1 1 ? -36.938 -9.781 -22.453 1 38.09 1 MET B C 1
ATOM 1456 O O . MET B 1 1 ? -36.562 -8.609 -22.359 1 38.09 1 MET B O 1
ATOM 1460 N N . ALA B 1 2 ? -38.156 -9.906 -21.906 1 46.72 2 ALA B N 1
ATOM 1461 C CA . ALA B 1 2 ? -38.875 -8.984 -21.031 1 46.72 2 ALA B CA 1
ATOM 1462 C C . ALA B 1 2 ? -37.938 -8.422 -19.953 1 46.72 2 ALA B C 1
ATOM 1464 O O . ALA B 1 2 ? -37 -9.102 -19.516 1 46.72 2 ALA B O 1
ATOM 1465 N N . PRO B 1 3 ? -37.75 -7.188 -19.766 1 50.38 3 PRO B N 1
ATOM 1466 C CA . PRO B 1 3 ? -36.906 -6.645 -18.688 1 50.38 3 PRO B CA 1
ATOM 1467 C C . PRO B 1 3 ? -37.094 -7.379 -17.375 1 50.38 3 PRO B C 1
ATOM 1469 O O . PRO B 1 3 ? -38.219 -7.785 -17.047 1 50.38 3 PRO B O 1
ATOM 1472 N N . GLY B 1 4 ? -36.281 -8.312 -17 1 55.34 4 GLY B N 1
ATOM 1473 C CA . GLY B 1 4 ? -36.438 -9.227 -15.875 1 55.34 4 GLY B CA 1
ATOM 1474 C C . GLY B 1 4 ? -37.156 -8.609 -14.688 1 55.34 4 GLY B C 1
ATOM 1475 O O . GLY B 1 4 ? -37.156 -7.387 -14.523 1 55.34 4 GLY B O 1
ATOM 1476 N N . LYS B 1 5 ? -38.312 -9.078 -14.289 1 65.62 5 LYS B N 1
ATOM 1477 C CA . LYS B 1 5 ? -39.125 -8.664 -13.148 1 65.62 5 LYS B CA 1
ATOM 1478 C C . LYS B 1 5 ? -38.281 -8.234 -11.977 1 65.62 5 LYS B C 1
ATOM 1480 O O . LYS B 1 5 ? -37.312 -8.914 -11.625 1 65.62 5 LYS B O 1
ATOM 1485 N N . PRO B 1 6 ? -38.531 -6.977 -11.539 1 78.38 6 PRO B N 1
ATOM 1486 C CA . PRO B 1 6 ? -37.781 -6.523 -10.352 1 78.38 6 PRO B CA 1
ATOM 1487 C C . PRO B 1 6 ? -37.781 -7.562 -9.227 1 78.38 6 PRO B C 1
ATOM 1489 O O . PRO B 1 6 ? -38.75 -8.32 -9.078 1 78.38 6 PRO B O 1
ATOM 1492 N N . LEU B 1 7 ? -36.625 -7.789 -8.602 1 80.56 7 LEU B N 1
ATOM 1493 C CA . LEU B 1 7 ? -36.5 -8.75 -7.508 1 80.56 7 LEU B CA 1
ATOM 1494 C C . LEU B 1 7 ? -37.469 -8.414 -6.383 1 80.56 7 LEU B C 1
ATOM 1496 O O . LEU B 1 7 ? -37.656 -7.238 -6.051 1 80.56 7 LEU B O 1
ATOM 1500 N N . THR B 1 8 ? -38.188 -9.367 -5.875 1 87.62 8 THR B N 1
ATOM 1501 C CA . THR B 1 8 ? -39.094 -9.219 -4.727 1 87.62 8 THR B CA 1
ATOM 1502 C C . THR B 1 8 ? -38.281 -8.93 -3.457 1 87.62 8 THR B C 1
ATOM 1504 O O . THR B 1 8 ? -37.062 -9.023 -3.457 1 87.62 8 THR B O 1
ATOM 1507 N N . PHE B 1 9 ? -38.969 -8.469 -2.461 1 89.25 9 PHE B N 1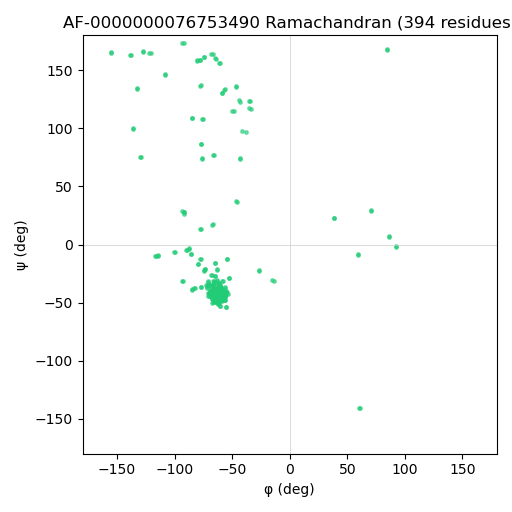
ATOM 1508 C CA . PHE B 1 9 ? -38.344 -8.195 -1.173 1 89.25 9 PHE B CA 1
ATOM 1509 C C . PHE B 1 9 ? -37.656 -9.438 -0.633 1 89.25 9 PHE B C 1
ATOM 1511 O O . PHE B 1 9 ? -36.531 -9.352 -0.127 1 89.25 9 PHE B O 1
ATOM 1518 N N . VAL B 1 1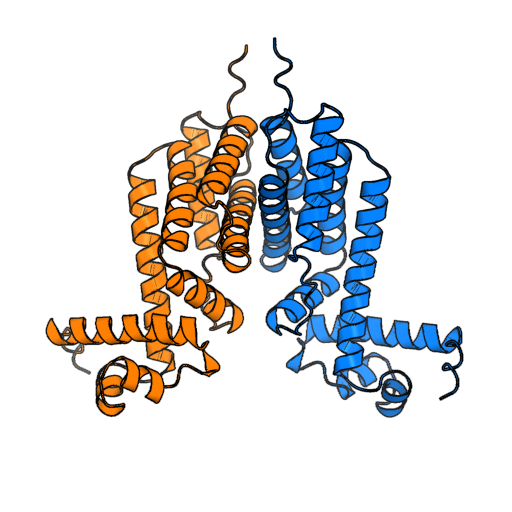0 ? -38.312 -10.539 -0.765 1 87.31 10 VAL B N 1
ATOM 1519 C CA . VAL B 1 10 ? -37.781 -11.797 -0.254 1 87.31 10 VAL B CA 1
ATOM 1520 C C . VAL B 1 10 ? -36.531 -12.203 -1.053 1 87.31 10 VAL B C 1
ATOM 1522 O O . VAL B 1 10 ? -35.562 -12.672 -0.483 1 87.31 10 VAL B O 1
ATOM 1525 N N . GLU B 1 11 ? -36.594 -12 -2.336 1 89.69 11 GLU B N 1
ATOM 1526 C CA . GLU B 1 11 ? -35.469 -12.328 -3.193 1 89.69 11 GLU B CA 1
ATOM 1527 C C . GLU B 1 11 ? -34.25 -11.453 -2.865 1 89.69 11 GLU B C 1
ATOM 1529 O O . GLU B 1 11 ? -33.125 -11.938 -2.844 1 89.69 11 GLU B O 1
ATOM 1534 N N . GLN B 1 12 ? -34.594 -10.211 -2.607 1 91.44 12 GLN B N 1
ATOM 1535 C CA . GLN B 1 12 ? -33.531 -9.281 -2.25 1 91.44 12 GLN B CA 1
ATOM 1536 C C . GLN B 1 12 ? -32.906 -9.656 -0.913 1 91.44 12 GLN B C 1
ATOM 1538 O O . GLN B 1 12 ? -31.672 -9.586 -0.757 1 91.44 12 GLN B O 1
ATOM 1543 N N . ALA B 1 13 ? -33.719 -10.016 -0.032 1 93.06 13 ALA B N 1
ATOM 1544 C CA . ALA B 1 13 ? -33.25 -10.43 1.287 1 93.06 13 ALA B CA 1
ATOM 1545 C C . ALA B 1 13 ? -32.375 -11.688 1.194 1 93.06 13 ALA B C 1
ATOM 1547 O O . ALA B 1 13 ? -31.375 -11.805 1.89 1 93.06 13 ALA B O 1
ATOM 1548 N N . ARG B 1 14 ? -32.781 -12.578 0.335 1 93.56 14 ARG B N 1
ATOM 1549 C CA . ARG B 1 14 ? -32.031 -13.812 0.156 1 93.56 14 ARG B CA 1
ATOM 1550 C C . ARG B 1 14 ? -30.672 -13.539 -0.502 1 93.56 14 ARG B C 1
ATOM 1552 O O . ARG B 1 14 ? -29.656 -14.094 -0.091 1 93.56 14 ARG B O 1
ATOM 1559 N N . ARG B 1 15 ? -30.719 -12.727 -1.45 1 94.62 15 ARG B N 1
ATOM 1560 C CA . ARG B 1 15 ? -29.469 -12.359 -2.111 1 94.62 15 ARG B CA 1
ATOM 1561 C C . ARG B 1 15 ? -28.5 -11.695 -1.133 1 94.62 15 ARG B C 1
ATOM 1563 O O . ARG B 1 15 ? -27.312 -11.992 -1.135 1 94.62 15 ARG B O 1
ATOM 1570 N N . ALA B 1 16 ? -29.078 -10.828 -0.342 1 95.88 16 ALA B N 1
ATOM 1571 C CA . ALA B 1 16 ? -28.266 -10.148 0.656 1 95.88 16 ALA B CA 1
ATOM 1572 C C . ALA B 1 16 ? -27.672 -11.141 1.652 1 95.88 16 ALA B C 1
ATOM 1574 O O . ALA B 1 16 ? -26.531 -11 2.072 1 95.88 16 ALA B O 1
ATOM 1575 N N . GLN B 1 17 ? -28.453 -12.047 2.018 1 96.38 17 GLN B N 1
ATOM 1576 C CA . GLN B 1 17 ? -27.984 -13.094 2.92 1 96.38 17 GLN B CA 1
ATOM 1577 C C . GLN B 1 17 ? -26.828 -13.875 2.301 1 96.38 17 GLN B C 1
ATOM 1579 O O . GLN B 1 17 ? -25.797 -14.094 2.951 1 96.38 17 GLN B O 1
ATOM 1584 N N . ILE B 1 18 ? -26.984 -14.258 1.07 1 97.12 18 ILE B N 1
ATOM 1585 C CA . ILE B 1 18 ? -25.969 -15.031 0.365 1 97.12 18 ILE B CA 1
ATOM 1586 C C . ILE B 1 18 ? -24.688 -14.211 0.233 1 97.12 18 ILE B C 1
ATOM 1588 O O . ILE B 1 18 ? -23.594 -14.719 0.47 1 97.12 18 ILE B O 1
ATOM 1592 N N . VAL B 1 19 ? -24.891 -12.977 -0.062 1 97.12 19 VAL B N 1
ATOM 1593 C CA . VAL B 1 19 ? -23.75 -12.062 -0.217 1 97.12 19 VAL B CA 1
ATOM 1594 C C . VAL B 1 19 ? -23.016 -11.93 1.111 1 97.12 19 VAL B C 1
ATOM 1596 O O . VAL B 1 19 ? -21.781 -12.039 1.159 1 97.12 19 VAL B O 1
ATOM 1599 N N . GLY B 1 20 ? -23.75 -11.727 2.174 1 97.31 20 GLY B N 1
ATOM 1600 C CA . GLY B 1 20 ? -23.156 -11.609 3.494 1 97.31 20 GLY B CA 1
ATOM 1601 C C . GLY B 1 20 ? -22.359 -12.836 3.902 1 97.31 20 GLY B C 1
ATOM 1602 O O . GLY B 1 20 ? -21.219 -12.719 4.375 1 97.31 20 GLY B O 1
ATOM 1603 N N . VAL B 1 21 ? -22.938 -13.93 3.635 1 97.06 21 VAL B N 1
ATOM 1604 C CA . VAL B 1 21 ? -22.281 -15.195 3.969 1 97.06 21 VAL B CA 1
ATOM 1605 C C . VAL B 1 21 ? -21.031 -15.375 3.125 1 97.06 21 VAL B C 1
ATOM 1607 O O . VAL B 1 21 ? -20.016 -15.898 3.607 1 97.06 21 VAL B O 1
ATOM 1610 N N . THR B 1 22 ? -21.125 -15.047 1.908 1 96.81 22 THR B N 1
ATOM 1611 C CA . THR B 1 22 ? -20 -15.172 0.994 1 96.81 22 THR B CA 1
ATOM 1612 C C . THR B 1 22 ? -18.828 -14.32 1.471 1 96.81 22 THR B C 1
ATOM 1614 O O . THR B 1 22 ? -17.672 -14.758 1.399 1 96.81 22 THR B O 1
ATOM 1617 N N . ILE B 1 23 ? -19.094 -13.109 1.964 1 96.31 23 ILE B N 1
ATOM 1618 C CA . ILE B 1 23 ? -18.062 -12.242 2.518 1 96.31 23 ILE B CA 1
ATOM 1619 C C . ILE B 1 23 ? -17.328 -12.977 3.637 1 96.31 23 ILE B C 1
ATOM 1621 O O . ILE B 1 23 ? -16.094 -13.031 3.646 1 96.31 23 ILE B O 1
ATOM 1625 N N . ASP B 1 24 ? -18.109 -13.625 4.453 1 96.06 24 ASP B N 1
ATOM 1626 C CA . ASP B 1 24 ? -17.531 -14.328 5.59 1 96.06 24 ASP B CA 1
ATOM 1627 C C . ASP B 1 24 ? -16.719 -15.539 5.133 1 96.06 24 ASP B C 1
ATOM 1629 O O . ASP B 1 24 ? -15.625 -15.797 5.648 1 96.06 24 ASP B O 1
ATOM 1633 N N . VAL B 1 25 ? -17.203 -16.266 4.176 1 96.06 25 VAL B N 1
ATOM 1634 C CA . VAL B 1 25 ? -16.562 -17.469 3.686 1 96.06 25 VAL B CA 1
ATOM 1635 C C . VAL B 1 25 ? -15.234 -17.109 3.008 1 96.06 25 VAL B C 1
ATOM 1637 O O . VAL B 1 25 ? -14.211 -17.75 3.252 1 96.06 25 VAL B O 1
ATOM 1640 N N . VAL B 1 26 ? -15.258 -16.094 2.213 1 93.44 26 VAL B N 1
ATOM 1641 C CA . VAL B 1 26 ? -14.055 -15.672 1.506 1 93.44 26 VAL B CA 1
ATOM 1642 C C . VAL B 1 26 ? -13.031 -15.125 2.502 1 93.44 26 VAL B C 1
ATOM 1644 O O . VAL B 1 26 ? -11.836 -15.398 2.389 1 93.44 26 VAL B O 1
ATOM 1647 N N . ALA B 1 27 ? -13.555 -14.367 3.459 1 91.69 27 ALA B N 1
ATOM 1648 C CA . ALA B 1 27 ? -12.672 -13.805 4.469 1 91.69 27 ALA B CA 1
ATOM 1649 C C . ALA B 1 27 ? -11.984 -14.898 5.277 1 91.69 27 ALA B C 1
ATOM 1651 O O . ALA B 1 27 ? -10.812 -14.773 5.637 1 91.69 27 ALA B O 1
ATOM 1652 N N . GLU B 1 28 ? -12.719 -15.93 5.477 1 91.31 28 GLU B N 1
ATOM 1653 C CA . GLU B 1 28 ? -12.227 -17 6.336 1 91.31 28 GLU B CA 1
ATOM 1654 C C . GLU B 1 28 ? -11.344 -17.969 5.559 1 91.31 28 GLU B C 1
ATOM 1656 O O . GLU B 1 28 ? -10.305 -18.422 6.059 1 91.31 28 GLU B O 1
ATOM 1661 N N . HIS B 1 29 ? -11.75 -18.25 4.305 1 91.38 29 HIS B N 1
ATOM 1662 C CA . HIS B 1 29 ? -11.125 -19.375 3.627 1 91.38 29 HIS B CA 1
ATOM 1663 C C . HIS B 1 29 ? -10.336 -18.922 2.404 1 91.38 29 HIS B C 1
ATOM 1665 O O . HIS B 1 29 ? -9.539 -19.688 1.854 1 91.38 29 HIS B O 1
ATOM 1671 N N . GLY B 1 30 ? -10.508 -17.672 2.045 1 89 30 GLY B N 1
ATOM 1672 C CA . GLY B 1 30 ? -9.914 -17.203 0.801 1 89 30 GLY B CA 1
ATOM 1673 C C . GLY B 1 30 ? -10.781 -17.484 -0.412 1 89 30 GLY B C 1
ATOM 1674 O O . GLY B 1 30 ? -11.734 -18.266 -0.335 1 89 30 GLY B O 1
ATOM 1675 N N . PHE B 1 31 ? -10.469 -16.922 -1.488 1 85.56 31 PHE B N 1
ATOM 1676 C CA . PHE B 1 31 ? -11.258 -17 -2.713 1 85.56 31 PHE B CA 1
ATOM 1677 C C . PHE B 1 31 ? -11.242 -18.406 -3.271 1 85.56 31 PHE B C 1
ATOM 1679 O O . PHE B 1 31 ? -12.297 -18.953 -3.621 1 85.56 31 PHE B O 1
ATOM 1686 N N . ALA B 1 32 ? -10.078 -18.938 -3.389 1 83.06 32 ALA B N 1
ATOM 1687 C CA . ALA B 1 32 ? -9.914 -20.25 -4.016 1 83.06 32 ALA B CA 1
ATOM 1688 C C . ALA B 1 32 ? -10.727 -21.312 -3.275 1 83.06 32 ALA B C 1
ATOM 1690 O O . ALA B 1 32 ? -11.289 -22.203 -3.896 1 83.06 32 ALA B O 1
ATOM 1691 N N . LYS B 1 33 ? -10.891 -21.172 -2.043 1 89.81 33 LYS B N 1
ATOM 1692 C CA . LYS B 1 33 ? -11.547 -22.188 -1.229 1 89.81 33 LYS B CA 1
ATOM 1693 C C . LYS B 1 33 ? -13 -21.828 -0.959 1 89.81 33 LYS B C 1
ATOM 1695 O O . LYS B 1 33 ? -13.734 -22.609 -0.347 1 89.81 33 LYS B O 1
ATOM 1700 N N . ALA B 1 34 ? -13.406 -20.688 -1.351 1 92.75 34 ALA B N 1
ATOM 1701 C CA . ALA B 1 34 ? -14.797 -20.281 -1.212 1 92.75 34 ALA B CA 1
ATOM 1702 C C . ALA B 1 34 ? -15.672 -20.953 -2.268 1 92.75 34 ALA B C 1
ATOM 1704 O O . ALA B 1 34 ? -16.203 -20.281 -3.162 1 92.75 34 ALA B O 1
ATOM 1705 N N . SER B 1 35 ? -15.953 -22.234 -2.109 1 93.94 35 SER B N 1
ATOM 1706 C CA . SER B 1 35 ? -16.703 -23.016 -3.082 1 93.94 35 SER B CA 1
ATOM 1707 C C . SER B 1 35 ? -18.203 -22.734 -2.982 1 93.94 35 SER B C 1
ATOM 1709 O O . SER B 1 35 ? -18.672 -22.203 -1.976 1 93.94 35 SER B O 1
ATOM 1711 N N . LEU B 1 36 ? -18.844 -23.047 -4.066 1 95.5 36 LEU B N 1
ATOM 1712 C CA . LEU B 1 36 ? -20.297 -22.938 -4.062 1 95.5 36 LEU B CA 1
ATOM 1713 C C . LEU B 1 36 ? -20.906 -23.766 -2.938 1 95.5 36 LEU B C 1
ATOM 1715 O O . LEU B 1 36 ? -21.859 -23.344 -2.287 1 95.5 36 LEU B O 1
ATOM 1719 N N . GLN B 1 37 ? -20.359 -24.922 -2.65 1 96.38 37 GLN B N 1
ATOM 1720 C CA . GLN B 1 37 ? -20.844 -25.781 -1.576 1 96.38 37 GLN B CA 1
ATOM 1721 C C . GLN B 1 37 ? -20.656 -25.125 -0.213 1 96.38 37 GLN B C 1
ATOM 1723 O O . GLN B 1 37 ? -21.562 -25.125 0.619 1 96.38 37 GLN B O 1
ATOM 1728 N N . ARG B 1 38 ? -19.547 -24.578 0.058 1 96.44 38 ARG B N 1
ATOM 1729 C CA . ARG B 1 38 ? -19.266 -23.922 1.326 1 96.44 38 ARG B CA 1
ATOM 1730 C C . ARG B 1 38 ? -20.203 -22.75 1.551 1 96.44 38 ARG B C 1
ATOM 1732 O O . ARG B 1 38 ? -20.703 -22.547 2.662 1 96.44 38 ARG B O 1
ATOM 1739 N N . ILE B 1 39 ? -20.391 -21.969 0.498 1 97.25 39 ILE B N 1
ATOM 1740 C CA . ILE B 1 39 ? -21.297 -20.812 0.57 1 97.25 39 ILE B CA 1
ATOM 1741 C C . ILE B 1 39 ? -22.719 -21.281 0.859 1 97.25 39 ILE B C 1
ATOM 1743 O O . ILE B 1 39 ? -23.391 -20.734 1.727 1 97.25 39 ILE B O 1
ATOM 1747 N N . ALA B 1 40 ? -23.109 -22.281 0.112 1 97.56 40 ALA B N 1
ATOM 1748 C CA . ALA B 1 40 ? -24.453 -22.844 0.311 1 97.56 40 ALA B CA 1
ATOM 1749 C C . ALA B 1 40 ? -24.625 -23.359 1.738 1 97.56 40 ALA B C 1
ATOM 1751 O O . ALA B 1 40 ? -25.609 -23.047 2.406 1 97.56 40 ALA B O 1
ATOM 1752 N N . ASP B 1 41 ? -23.688 -24.109 2.23 1 97.38 41 ASP B N 1
ATOM 1753 C CA . ASP B 1 41 ? -23.719 -24.656 3.582 1 97.38 41 ASP B CA 1
ATOM 1754 C C . ASP B 1 41 ? -23.812 -23.547 4.625 1 97.38 41 ASP B C 1
ATOM 1756 O O . ASP B 1 41 ? -24.609 -23.625 5.559 1 97.38 41 ASP B O 1
ATOM 1760 N N . ALA B 1 42 ? -23.016 -22.578 4.445 1 96.31 42 ALA B N 1
ATOM 1761 C CA . ALA B 1 42 ? -22.969 -21.469 5.391 1 96.31 42 ALA B CA 1
ATOM 1762 C C . ALA B 1 42 ? -24.281 -20.688 5.387 1 96.31 42 ALA B C 1
ATOM 1764 O O . ALA B 1 42 ? -24.688 -20.125 6.41 1 96.31 42 ALA B O 1
ATOM 1765 N N . ALA B 1 43 ? -24.953 -20.641 4.246 1 96.56 43 ALA B N 1
ATOM 1766 C CA . ALA B 1 43 ? -26.203 -19.906 4.098 1 96.56 43 ALA B CA 1
ATOM 1767 C C . ALA B 1 43 ? -27.391 -20.766 4.523 1 96.56 43 ALA B C 1
ATOM 1769 O O . ALA B 1 43 ? -28.516 -20.281 4.625 1 96.56 43 ALA B O 1
ATOM 1770 N N . GLY B 1 44 ? -27.109 -22.031 4.77 1 97.62 44 GLY B N 1
ATOM 1771 C CA . GLY B 1 44 ? -28.203 -22.938 5.062 1 97.62 44 GLY B CA 1
ATOM 1772 C C . GLY B 1 44 ? -29.078 -23.234 3.861 1 97.62 44 GLY B C 1
ATOM 1773 O O . GLY B 1 44 ? -30.297 -23.375 3.996 1 97.62 44 GLY B O 1
ATOM 1774 N N . LEU B 1 45 ? -28.5 -23.188 2.74 1 97.44 45 LEU B N 1
ATOM 1775 C CA . LEU B 1 45 ? -29.203 -23.406 1.483 1 97.44 45 LEU B CA 1
ATOM 1776 C C . LEU B 1 45 ? -28.594 -24.562 0.704 1 97.44 45 LEU B C 1
ATOM 1778 O O . LEU B 1 45 ? -27.469 -24.984 1.005 1 97.44 45 LEU B O 1
ATOM 1782 N N . THR B 1 46 ? -29.328 -25.062 -0.292 1 96.5 46 THR B N 1
ATOM 1783 C CA . THR B 1 46 ? -28.75 -25.984 -1.269 1 96.5 46 THR B CA 1
ATOM 1784 C C . THR B 1 46 ? -27.969 -25.203 -2.34 1 96.5 46 THR B C 1
ATOM 1786 O O . THR B 1 46 ? -28.188 -24.016 -2.529 1 96.5 46 THR B O 1
ATOM 1789 N N . LYS B 1 47 ? -27.094 -25.844 -3.002 1 96 47 LYS B N 1
ATOM 1790 C CA . LYS B 1 47 ? -26.391 -25.219 -4.125 1 96 47 LYS B CA 1
ATOM 1791 C C . LYS B 1 47 ? -27.375 -24.688 -5.164 1 96 47 LYS B C 1
ATOM 1793 O O . LYS B 1 47 ? -27.188 -23.609 -5.707 1 96 47 LYS B O 1
ATOM 1798 N N . ALA B 1 48 ? -28.406 -25.5 -5.379 1 95 48 ALA B N 1
ATOM 1799 C CA . ALA B 1 48 ? -29.422 -25.141 -6.367 1 95 48 ALA B CA 1
ATOM 1800 C C . ALA B 1 48 ? -30.125 -23.844 -5.98 1 95 48 ALA B C 1
ATOM 1802 O O . ALA B 1 48 ? -30.375 -22.984 -6.828 1 95 48 ALA B O 1
ATOM 1803 N N . ALA B 1 49 ? -30.406 -23.688 -4.766 1 95.19 49 ALA B N 1
ATOM 1804 C CA . ALA B 1 49 ? -31.078 -22.484 -4.266 1 95.19 49 ALA B CA 1
ATOM 1805 C C . ALA B 1 49 ? -30.172 -21.266 -4.434 1 95.19 49 ALA B C 1
ATOM 1807 O O . ALA B 1 49 ? -30.656 -20.188 -4.781 1 95.19 49 ALA B O 1
ATOM 1808 N N . VAL B 1 50 ? -28.875 -21.438 -4.129 1 96.75 50 VAL B N 1
ATOM 1809 C CA . VAL B 1 50 ? -27.922 -20.359 -4.309 1 96.75 50 VAL B CA 1
ATOM 1810 C C . VAL B 1 50 ? -27.828 -19.984 -5.785 1 96.75 50 VAL B C 1
ATOM 1812 O O . VAL B 1 50 ? -27.875 -18.797 -6.141 1 96.75 50 VAL B O 1
ATOM 1815 N N . LEU B 1 51 ? -27.828 -20.984 -6.637 1 95.31 51 LEU B N 1
ATOM 1816 C CA . LEU B 1 51 ? -27.656 -20.781 -8.07 1 95.31 51 LEU B CA 1
ATOM 1817 C C . LEU B 1 51 ? -28.922 -20.188 -8.695 1 95.31 51 LEU B C 1
ATOM 1819 O O . LEU B 1 51 ? -28.875 -19.656 -9.805 1 95.31 51 LEU B O 1
ATOM 1823 N N . TYR B 1 52 ? -30.031 -20.359 -8.023 1 94.62 52 TYR B N 1
ATOM 1824 C CA . TYR B 1 52 ? -31.234 -19.672 -8.453 1 94.62 52 TYR B CA 1
ATOM 1825 C C . TYR B 1 52 ? -31.047 -18.156 -8.438 1 94.62 52 TYR B C 1
ATOM 1827 O O . TYR B 1 52 ? -31.547 -17.453 -9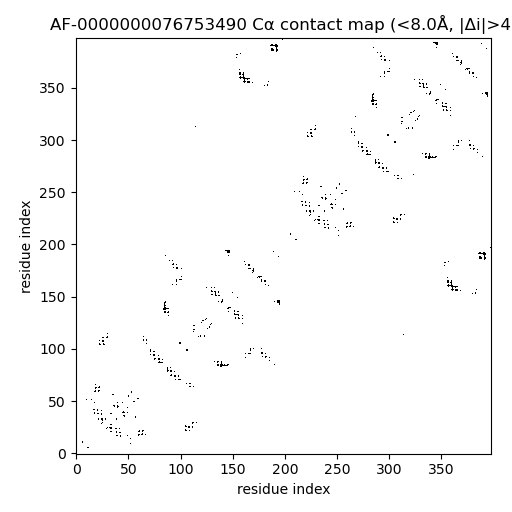.312 1 94.62 52 TYR B O 1
ATOM 1835 N N . HIS B 1 53 ? -30.328 -17.75 -7.473 1 95.44 53 HIS B N 1
ATOM 1836 C CA . HIS B 1 53 ? -30.156 -16.312 -7.277 1 95.44 53 HIS B CA 1
ATOM 1837 C C . HIS B 1 53 ? -28.891 -15.812 -7.988 1 95.44 53 HIS B C 1
ATOM 1839 O O . HIS B 1 53 ? -28.828 -14.641 -8.375 1 95.44 53 HIS B O 1
ATOM 1845 N N . PHE B 1 54 ? -27.844 -16.641 -8.109 1 96.25 54 PHE B N 1
ATOM 1846 C CA . PHE B 1 54 ? -26.594 -16.281 -8.742 1 96.25 54 PHE B CA 1
ATOM 1847 C C . PHE B 1 54 ? -26.156 -17.359 -9.727 1 96.25 54 PHE B C 1
ATOM 1849 O O . PHE B 1 54 ? -26.125 -18.547 -9.391 1 96.25 54 PHE B O 1
ATOM 1856 N N . PRO B 1 55 ? -25.766 -16.906 -10.836 1 93.62 55 PRO B N 1
ATOM 1857 C CA . PRO B 1 55 ? -25.5 -17.875 -11.906 1 93.62 55 PRO B CA 1
ATOM 1858 C C . PRO B 1 55 ? -24.203 -18.656 -11.695 1 93.62 55 PRO B C 1
ATOM 1860 O O . PRO B 1 55 ? -23.984 -19.688 -12.328 1 93.62 55 PRO B O 1
ATOM 1863 N N . SER B 1 56 ? -23.266 -18.062 -10.898 1 93 56 SER B N 1
ATOM 1864 C CA . SER B 1 56 ? -21.984 -18.734 -10.68 1 93 56 SER B CA 1
ATOM 1865 C C . SER B 1 56 ? -21.344 -18.297 -9.375 1 93 56 SER B C 1
ATOM 1867 O O . SER B 1 56 ? -21.75 -17.297 -8.781 1 93 56 SER B O 1
ATOM 1869 N N . LYS B 1 57 ? -20.391 -19.047 -8.961 1 90.31 57 LYS B N 1
ATOM 1870 C CA . LYS B 1 57 ? -19.594 -18.672 -7.797 1 90.31 57 LYS B CA 1
ATOM 1871 C C . LYS B 1 57 ? -18.938 -17.312 -7.984 1 90.31 57 LYS B C 1
ATOM 1873 O O . LYS B 1 57 ? -18.922 -16.5 -7.066 1 90.31 57 LYS B O 1
ATOM 1878 N N . ASP B 1 58 ? -18.438 -17.109 -9.164 1 88.88 58 ASP B N 1
ATOM 1879 C CA . ASP B 1 58 ? -17.766 -15.852 -9.461 1 88.88 58 ASP B CA 1
ATOM 1880 C C . ASP B 1 58 ? -18.719 -14.68 -9.352 1 88.88 58 ASP B C 1
ATOM 1882 O O . ASP B 1 58 ? -18.359 -13.609 -8.867 1 88.88 58 ASP B O 1
ATOM 1886 N N . ALA B 1 59 ? -19.859 -14.898 -9.781 1 92.75 59 ALA B N 1
ATOM 1887 C CA . ALA B 1 59 ? -20.859 -13.844 -9.703 1 92.75 59 ALA B CA 1
ATOM 1888 C C . ALA B 1 59 ? -21.188 -13.492 -8.258 1 92.75 59 ALA B C 1
ATOM 1890 O O . ALA B 1 59 ? -21.406 -12.328 -7.922 1 92.75 59 ALA B O 1
ATOM 1891 N N . ILE B 1 60 ? -21.25 -14.477 -7.379 1 94.69 60 ILE B N 1
ATOM 1892 C CA . ILE B 1 60 ? -21.531 -14.258 -5.969 1 94.69 60 ILE B CA 1
ATOM 1893 C C . ILE B 1 60 ? -20.391 -13.461 -5.324 1 94.69 60 ILE B C 1
ATOM 1895 O O . ILE B 1 60 ? -20.641 -12.508 -4.582 1 94.69 60 ILE B O 1
ATOM 1899 N N . VAL B 1 61 ? -19.219 -13.891 -5.68 1 92.12 61 VAL B N 1
ATOM 1900 C CA . VAL B 1 61 ? -18.047 -13.258 -5.086 1 92.12 61 VAL B CA 1
ATOM 1901 C C . VAL B 1 61 ? -17.938 -11.812 -5.551 1 92.12 61 VAL B C 1
ATOM 1903 O O . VAL B 1 61 ? -17.625 -10.922 -4.762 1 92.12 61 VAL B O 1
ATOM 1906 N N . ARG B 1 62 ? -18.203 -11.57 -6.773 1 90.69 62 ARG B N 1
ATOM 1907 C CA . ARG B 1 62 ? -18.203 -10.211 -7.297 1 90.69 62 ARG B CA 1
ATOM 1908 C C . ARG B 1 62 ? -19.25 -9.352 -6.598 1 90.69 62 ARG B C 1
ATOM 1910 O O . ARG B 1 62 ? -19.016 -8.188 -6.281 1 90.69 62 ARG B O 1
ATOM 1917 N N . ALA B 1 63 ? -20.391 -9.953 -6.426 1 93.5 63 ALA B N 1
ATOM 1918 C CA . ALA B 1 63 ? -21.453 -9.242 -5.719 1 93.5 63 ALA B CA 1
ATOM 1919 C C . ALA B 1 63 ? -21.047 -8.938 -4.277 1 93.5 63 ALA B C 1
ATOM 1921 O O . ALA B 1 63 ? -21.359 -7.871 -3.75 1 93.5 63 ALA B O 1
ATOM 1922 N N . ALA B 1 64 ? -20.438 -9.891 -3.623 1 95.12 64 ALA B N 1
ATOM 1923 C CA . ALA B 1 64 ? -19.953 -9.711 -2.26 1 95.12 64 ALA B CA 1
ATOM 1924 C C . ALA B 1 64 ? -18.922 -8.578 -2.195 1 95.12 64 ALA B C 1
ATOM 1926 O O . ALA B 1 64 ? -19.016 -7.707 -1.324 1 95.12 64 ALA B O 1
ATOM 1927 N N . TYR B 1 65 ? -18.047 -8.555 -3.113 1 91.81 65 TYR B N 1
ATOM 1928 C CA . TYR B 1 65 ? -17.047 -7.496 -3.184 1 91.81 65 TYR B CA 1
ATOM 1929 C C . TYR B 1 65 ? -17.703 -6.141 -3.404 1 91.81 65 TYR B C 1
ATOM 1931 O O . TYR B 1 65 ? -17.359 -5.16 -2.736 1 91.81 65 TYR B O 1
ATOM 1939 N N . GLY B 1 66 ? -18.547 -6.094 -4.355 1 92.62 66 GLY B N 1
ATOM 1940 C CA . GLY B 1 66 ? -19.297 -4.867 -4.605 1 92.62 66 GLY B CA 1
ATOM 1941 C C . GLY B 1 66 ? -20.031 -4.355 -3.377 1 92.62 66 GLY B C 1
ATOM 1942 O O . GLY B 1 66 ? -20.047 -3.152 -3.115 1 92.62 66 GLY B O 1
ATOM 1943 N N . SER B 1 67 ? -20.625 -5.297 -2.67 1 94.44 67 SER B N 1
ATOM 1944 C CA . SER B 1 67 ? -21.344 -4.938 -1.46 1 94.44 67 SER B CA 1
ATOM 1945 C C . SER B 1 67 ? -20.422 -4.34 -0.409 1 94.44 67 SER B C 1
ATOM 1947 O O . SER B 1 67 ? -20.781 -3.365 0.256 1 94.44 67 SER B O 1
ATOM 1949 N N . VAL B 1 68 ? -19.266 -4.918 -0.223 1 94.5 68 VAL B N 1
ATOM 1950 C CA . VAL B 1 68 ? -18.25 -4.438 0.722 1 94.5 68 VAL B CA 1
ATOM 1951 C C . VAL B 1 68 ? -17.828 -3.021 0.348 1 94.5 68 VAL B C 1
ATOM 1953 O O . VAL B 1 68 ? -17.797 -2.131 1.201 1 94.5 68 VAL B O 1
ATOM 1956 N N . LEU B 1 69 ? -17.609 -2.785 -0.931 1 93 69 LEU B N 1
ATOM 1957 C CA . LEU B 1 69 ? -17.172 -1.472 -1.395 1 93 69 LEU B CA 1
ATOM 1958 C C . LEU B 1 69 ? -18.281 -0.443 -1.234 1 93 69 LEU B C 1
ATOM 1960 O O . LEU B 1 69 ? -18.031 0.704 -0.862 1 93 69 LEU B O 1
ATOM 1964 N N . HIS B 1 70 ? -19.438 -0.88 -1.566 1 93.69 70 HIS B N 1
ATOM 1965 C CA . HIS B 1 70 ? -20.578 0.028 -1.432 1 93.69 70 HIS B CA 1
ATOM 1966 C C . HIS B 1 70 ? -20.766 0.456 0.019 1 93.69 70 HIS B C 1
ATOM 1968 O O . HIS B 1 70 ? -20.984 1.637 0.299 1 93.69 70 HIS B O 1
ATOM 1974 N N . SER B 1 71 ? -20.734 -0.504 0.92 1 95.5 71 SER B N 1
ATOM 1975 C CA . SER B 1 71 ? -20.875 -0.199 2.342 1 95.5 71 SER B CA 1
ATOM 1976 C C . SER B 1 71 ? -19.781 0.765 2.799 1 95.5 71 SER B C 1
ATOM 1978 O O . SER B 1 71 ? -20.062 1.728 3.518 1 95.5 71 SER B O 1
ATOM 1980 N N . LEU B 1 72 ? -18.594 0.532 2.385 1 95.56 72 LEU B N 1
ATOM 1981 C CA . LEU B 1 72 ? -17.453 1.373 2.721 1 95.56 72 LEU B CA 1
ATOM 1982 C C . LEU B 1 72 ? -17.641 2.785 2.176 1 95.56 72 LEU B C 1
ATOM 1984 O O . LEU B 1 72 ? -17.516 3.764 2.916 1 95.56 72 LEU B O 1
ATOM 1988 N N . THR B 1 73 ? -17.969 2.881 0.88 1 95.5 73 THR B N 1
ATOM 1989 C CA . THR B 1 73 ? -18.078 4.18 0.221 1 95.5 73 THR B CA 1
ATOM 1990 C C . THR B 1 73 ? -19.25 4.973 0.777 1 95.5 73 THR B C 1
ATOM 1992 O O . THR B 1 73 ? -19.188 6.195 0.896 1 95.5 73 THR B O 1
ATOM 1995 N N . ASP B 1 74 ? -20.281 4.242 1.105 1 96.31 74 ASP B N 1
ATOM 1996 C CA . ASP B 1 74 ? -21.438 4.91 1.688 1 96.31 74 ASP B CA 1
ATOM 1997 C C . ASP B 1 74 ? -21.094 5.52 3.047 1 96.31 74 ASP B C 1
ATOM 1999 O O . ASP B 1 74 ? -21.406 6.684 3.305 1 96.31 74 ASP B O 1
ATOM 2003 N N . ASP B 1 75 ? -20.484 4.723 3.896 1 96.88 75 ASP B N 1
ATOM 2004 C CA . ASP B 1 75 ? -20.125 5.184 5.234 1 96.88 75 ASP B CA 1
ATOM 2005 C C . ASP B 1 75 ? -19.141 6.352 5.168 1 96.88 75 ASP B C 1
ATOM 2007 O O . ASP B 1 75 ? -19.344 7.379 5.812 1 96.88 75 ASP B O 1
ATOM 2011 N N . VAL B 1 76 ? -18.125 6.258 4.367 1 97.69 76 VAL B N 1
ATOM 2012 C CA . VAL B 1 76 ? -17.109 7.293 4.227 1 97.69 76 VAL B CA 1
ATOM 2013 C C . VAL B 1 76 ? -17.719 8.531 3.58 1 97.69 76 VAL B C 1
ATOM 2015 O O . VAL B 1 76 ? -17.453 9.656 4.012 1 97.69 76 VAL B O 1
ATOM 2018 N N . GLY B 1 77 ? -18.531 8.258 2.523 1 97.81 77 GLY B N 1
ATOM 2019 C CA . GLY B 1 77 ? -19.188 9.367 1.857 1 97.81 77 GLY B CA 1
ATOM 2020 C C . GLY B 1 77 ? -20.047 10.203 2.795 1 97.81 77 GLY B C 1
ATOM 2021 O O . GLY B 1 77 ? -20.016 11.438 2.736 1 97.81 77 GLY B O 1
ATOM 2022 N N . ARG B 1 78 ? -20.797 9.562 3.656 1 98.19 78 ARG B N 1
ATOM 2023 C CA . ARG B 1 78 ? -21.641 10.258 4.617 1 98.19 78 ARG B CA 1
ATOM 2024 C C . ARG B 1 78 ? -20.812 11.133 5.551 1 98.19 78 ARG B C 1
ATOM 2026 O O . ARG B 1 78 ? -21.172 12.281 5.816 1 98.19 78 ARG B O 1
ATOM 2033 N N . ALA B 1 79 ? -19.734 10.586 6.059 1 98.5 79 ALA B N 1
ATOM 2034 C CA . ALA B 1 79 ? -18.859 11.32 6.961 1 98.5 79 ALA B CA 1
ATOM 2035 C C . ALA B 1 79 ? -18.219 12.516 6.262 1 98.5 79 ALA B C 1
ATOM 2037 O O . ALA B 1 79 ? -18.141 13.602 6.832 1 98.5 79 ALA B O 1
ATOM 2038 N N . VAL B 1 80 ? -17.797 12.352 5.031 1 98.5 80 VAL B N 1
ATOM 2039 C CA . VAL B 1 80 ? -17.141 13.398 4.25 1 98.5 80 VAL B CA 1
ATOM 2040 C C . VAL B 1 80 ? -18.141 14.5 3.924 1 98.5 80 VAL B C 1
ATOM 2042 O O . VAL B 1 80 ? -17.828 15.688 4.043 1 98.5 80 VAL B O 1
ATOM 2045 N N . ASP B 1 81 ? -19.359 14.086 3.508 1 97.94 81 ASP B N 1
ATOM 2046 C CA . ASP B 1 81 ? -20.391 15.031 3.115 1 97.94 81 ASP B CA 1
ATOM 2047 C C . ASP B 1 81 ? -20.797 15.922 4.293 1 97.94 81 ASP B C 1
ATOM 2049 O O . ASP B 1 81 ? -21.328 17.016 4.098 1 97.94 81 ASP B O 1
ATOM 2053 N N . ALA B 1 82 ? -20.547 15.477 5.484 1 98.31 82 ALA B N 1
ATOM 2054 C CA . ALA B 1 82 ? -20.953 16.203 6.688 1 98.31 82 ALA B CA 1
ATOM 2055 C C . ALA B 1 82 ? -19.891 17.219 7.098 1 98.31 82 ALA B C 1
ATOM 2057 O O . ALA B 1 82 ? -20.078 17.969 8.062 1 98.31 82 ALA B O 1
ATOM 2058 N N . ALA B 1 83 ? -18.781 17.281 6.418 1 98.12 83 ALA B N 1
ATOM 2059 C CA . ALA B 1 83 ? -17.672 18.172 6.75 1 98.12 83 ALA B CA 1
ATOM 2060 C C . ALA B 1 83 ? -17.25 19.016 5.547 1 98.12 83 ALA B C 1
ATOM 2062 O O . ALA B 1 83 ? -17.781 18.828 4.445 1 98.12 83 ALA B O 1
ATOM 2063 N N . SER B 1 84 ? -16.469 20.031 5.762 1 97.75 84 SER B N 1
ATOM 2064 C CA . SER B 1 84 ? -15.953 20.891 4.699 1 97.75 84 SER B CA 1
ATOM 2065 C C . SER B 1 84 ? -14.492 21.234 4.934 1 97.75 84 SER B C 1
ATOM 2067 O O . SER B 1 84 ? -13.969 21.031 6.031 1 97.75 84 SER B O 1
ATOM 2069 N N . GLY B 1 85 ? -13.836 21.719 3.857 1 97.25 85 GLY B N 1
ATOM 2070 C CA . GLY B 1 85 ? -12.438 22.094 3.979 1 97.25 85 GLY B CA 1
ATOM 2071 C C . GLY B 1 85 ? -11.547 20.938 4.402 1 97.25 85 GLY B C 1
ATOM 2072 O O . GLY B 1 85 ? -11.727 19.812 3.949 1 97.25 85 GLY B O 1
ATOM 2073 N N . ALA B 1 86 ? -10.57 21.25 5.277 1 97.94 86 ALA B N 1
ATOM 2074 C CA . ALA B 1 86 ? -9.625 20.219 5.723 1 97.94 86 ALA B CA 1
ATOM 2075 C C . ALA B 1 86 ? -10.32 19.172 6.582 1 97.94 86 ALA B C 1
ATOM 2077 O O . ALA B 1 86 ? -9.906 18.016 6.609 1 97.94 86 ALA B O 1
ATOM 2078 N N . ALA B 1 87 ? -11.43 19.578 7.25 1 98.44 87 ALA B N 1
ATOM 2079 C CA . ALA B 1 87 ? -12.172 18.641 8.094 1 98.44 87 ALA B CA 1
ATOM 2080 C C . ALA B 1 87 ? -12.789 17.516 7.262 1 98.44 87 ALA B C 1
ATOM 2082 O O . ALA B 1 87 ? -13 16.406 7.762 1 98.44 87 ALA B O 1
ATOM 2083 N N . ALA B 1 88 ? -13.07 17.797 5.98 1 98.75 88 ALA B N 1
ATOM 2084 C CA . ALA B 1 88 ? -13.602 16.766 5.102 1 98.75 88 ALA B CA 1
ATOM 2085 C C . ALA B 1 88 ? -12.547 15.695 4.82 1 98.75 88 ALA B C 1
ATOM 2087 O O . ALA B 1 88 ? -12.859 14.5 4.762 1 98.75 88 ALA B O 1
ATOM 2088 N N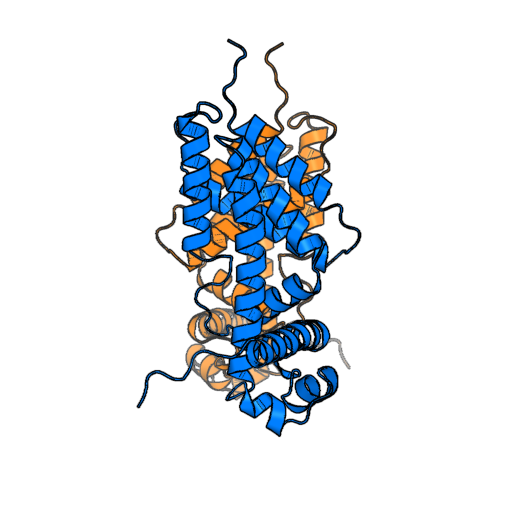 . LEU B 1 89 ? -11.312 16.109 4.652 1 98.69 89 LEU B N 1
ATOM 2089 C CA . LEU B 1 89 ? -10.227 15.156 4.469 1 98.69 89 LEU B CA 1
ATOM 2090 C C . LEU B 1 89 ? -9.984 14.359 5.746 1 98.69 89 LEU B C 1
ATOM 2092 O O . LEU B 1 89 ? -9.742 13.148 5.691 1 98.69 89 LEU B O 1
ATOM 2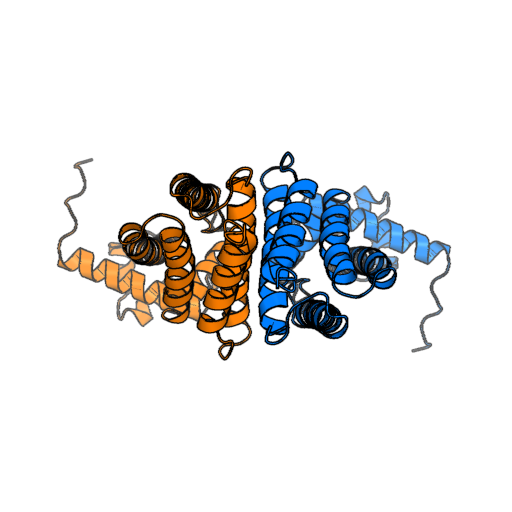096 N N . ASP B 1 90 ? -10.055 15.07 6.922 1 98.75 90 ASP B N 1
ATOM 2097 C CA . ASP B 1 90 ? -9.977 14.367 8.203 1 98.75 90 ASP B CA 1
ATOM 2098 C C . ASP B 1 90 ? -11.047 13.289 8.305 1 98.75 90 ASP B C 1
ATOM 2100 O O . ASP B 1 90 ? -10.773 12.164 8.734 1 98.75 90 ASP B O 1
ATOM 2104 N N . ALA B 1 91 ? -12.258 13.68 7.91 1 98.81 91 ALA B N 1
ATOM 2105 C CA . ALA B 1 91 ? -13.391 12.758 7.973 1 98.81 91 ALA B CA 1
ATOM 2106 C C . ALA B 1 91 ? -13.141 11.531 7.094 1 98.81 91 ALA B C 1
ATOM 2108 O O . ALA B 1 91 ? -13.477 10.406 7.473 1 98.81 91 ALA B O 1
ATOM 2109 N N . TYR B 1 92 ? -12.609 11.766 5.938 1 98.69 92 TYR B N 1
ATOM 2110 C CA . TYR B 1 92 ? -12.25 10.664 5.055 1 98.69 92 TYR B CA 1
ATOM 2111 C C . TYR B 1 92 ? -11.32 9.68 5.758 1 98.69 92 TYR B C 1
ATOM 2113 O O . TYR B 1 92 ? -11.602 8.477 5.812 1 98.69 92 TYR B O 1
ATOM 2121 N N . VAL B 1 93 ? -10.203 10.141 6.312 1 98.81 93 VAL B N 1
ATOM 2122 C CA . VAL B 1 93 ? -9.18 9.312 6.945 1 98.81 93 VAL B CA 1
ATOM 2123 C C . VAL B 1 93 ? -9.789 8.562 8.125 1 98.81 93 VAL B C 1
ATOM 2125 O O . VAL B 1 93 ? -9.703 7.332 8.195 1 98.81 93 VAL B O 1
ATOM 2128 N N . HIS B 1 94 ? -10.438 9.258 9.031 1 98.81 94 HIS B N 1
ATOM 2129 C CA . HIS B 1 94 ? -10.945 8.672 10.266 1 98.81 94 HIS B CA 1
ATOM 2130 C C . HIS B 1 94 ? -12.055 7.656 9.977 1 98.81 94 HIS B C 1
ATOM 2132 O O . HIS B 1 94 ? -12.062 6.566 10.555 1 98.81 94 HIS B O 1
ATOM 2138 N N . SER B 1 95 ? -13.016 8 9.094 1 98.56 95 SER B N 1
ATOM 2139 C CA . SER B 1 95 ? -14.156 7.121 8.852 1 98.56 95 SER B CA 1
ATOM 2140 C C . SER B 1 95 ? -13.727 5.855 8.117 1 98.56 95 SER B C 1
ATOM 2142 O O . SER B 1 95 ? -14.242 4.77 8.406 1 98.56 95 SER B O 1
ATOM 2144 N N . LEU B 1 96 ? -12.828 5.996 7.16 1 97.81 96 LEU B N 1
ATOM 2145 C CA . LEU B 1 96 ? -12.336 4.824 6.438 1 97.81 96 LEU B CA 1
ATOM 2146 C C . LEU B 1 96 ? -11.641 3.852 7.383 1 97.81 96 LEU B C 1
ATOM 2148 O O . LEU B 1 96 ? -11.953 2.66 7.391 1 97.81 96 LEU B O 1
ATOM 2152 N N . VAL B 1 97 ? -10.719 4.359 8.188 1 98 97 VAL B N 1
ATOM 2153 C CA . VAL B 1 97 ? -9.977 3.541 9.141 1 98 97 VAL B CA 1
ATOM 2154 C C . VAL B 1 97 ? -10.945 2.91 10.141 1 98 97 VAL B C 1
ATOM 2156 O O . VAL B 1 97 ? -10.844 1.72 10.445 1 98 97 VAL B O 1
ATOM 2159 N N . ALA B 1 98 ? -11.891 3.686 10.617 1 98 98 ALA B N 1
ATOM 2160 C CA . ALA B 1 98 ? -12.867 3.188 11.586 1 98 98 ALA B CA 1
ATOM 2161 C C . ALA B 1 98 ? -13.734 2.088 10.977 1 98 98 ALA B C 1
ATOM 2163 O O . ALA B 1 98 ? -14.008 1.073 11.617 1 98 98 ALA B O 1
ATOM 2164 N N . HIS B 1 99 ? -14.195 2.328 9.75 1 97.38 99 HIS B N 1
ATOM 2165 C CA . HIS B 1 99 ? -15.039 1.348 9.07 1 97.38 99 HIS B CA 1
ATOM 2166 C C . HIS B 1 99 ? -14.32 0.009 8.93 1 97.38 99 HIS B C 1
ATOM 2168 O O . HIS B 1 99 ? -14.891 -1.039 9.25 1 97.38 99 HIS B O 1
ATOM 2174 N N . LEU B 1 100 ? -13.133 0.056 8.477 1 95 100 LEU B N 1
ATOM 2175 C CA . LEU B 1 100 ? -12.398 -1.178 8.211 1 95 100 LEU B CA 1
ATOM 2176 C C . LEU B 1 100 ? -11.992 -1.865 9.508 1 95 100 LEU B C 1
ATOM 2178 O O . LEU B 1 100 ? -11.961 -3.096 9.578 1 95 100 LEU B O 1
ATOM 2182 N N . ARG B 1 101 ? -11.664 -1.094 10.555 1 95.62 101 ARG B N 1
ATOM 2183 C CA . ARG B 1 101 ? -11.406 -1.675 11.867 1 95.62 101 ARG B CA 1
ATOM 2184 C C . ARG B 1 101 ? -12.625 -2.43 12.383 1 95.62 101 ARG B C 1
ATOM 2186 O O . ARG B 1 101 ? -12.492 -3.502 12.977 1 95.62 101 ARG B O 1
ATOM 2193 N N . ALA B 1 102 ? -13.789 -1.894 12.117 1 96.31 102 ALA B N 1
ATOM 2194 C CA . ALA B 1 102 ? -15.039 -2.449 12.633 1 96.31 102 ALA B CA 1
ATOM 2195 C C . ALA B 1 102 ? -15.484 -3.654 11.805 1 96.31 102 ALA B C 1
ATOM 2197 O O . ALA B 1 102 ? -16.344 -4.426 12.234 1 96.31 102 ALA B O 1
ATOM 2198 N N . HIS B 1 103 ? -14.93 -3.807 10.633 1 95.19 103 HIS B N 1
ATOM 2199 C CA . HIS B 1 103 ? -15.375 -4.867 9.734 1 95.19 103 HIS B CA 1
ATOM 2200 C C . HIS B 1 103 ? -14.188 -5.672 9.211 1 95.19 103 HIS B C 1
ATOM 2202 O O . HIS B 1 103 ? -13.898 -5.652 8.016 1 95.19 103 HIS B O 1
ATOM 2208 N N . PRO B 1 104 ? -13.664 -6.484 10.008 1 93 104 PRO B N 1
ATOM 2209 C CA . PRO B 1 104 ? -12.461 -7.215 9.602 1 93 104 PRO B CA 1
ATOM 2210 C C . PRO B 1 104 ? -12.711 -8.141 8.414 1 93 104 PRO B C 1
ATOM 2212 O O . PRO B 1 104 ? -11.805 -8.359 7.598 1 93 104 PRO B O 1
ATOM 2215 N N . ALA B 1 105 ? -13.891 -8.641 8.297 1 93.75 105 ALA B N 1
ATOM 2216 C CA . ALA B 1 105 ? -14.203 -9.508 7.156 1 93.75 105 ALA B CA 1
ATOM 2217 C C . ALA B 1 105 ? -14.172 -8.719 5.848 1 93.75 105 ALA B C 1
ATOM 2219 O O . ALA B 1 105 ? -13.797 -9.258 4.805 1 93.75 105 ALA B O 1
ATOM 2220 N N . HIS B 1 106 ? -14.578 -7.449 5.875 1 93.81 106 HIS B N 1
ATOM 2221 C CA . HIS B 1 106 ? -14.523 -6.59 4.699 1 93.81 106 HIS B CA 1
ATOM 2222 C C . HIS B 1 106 ? -13.086 -6.359 4.254 1 93.81 106 HIS B C 1
ATOM 2224 O O . HIS B 1 106 ? -12.789 -6.398 3.057 1 93.81 106 HIS B O 1
ATOM 2230 N N . VAL B 1 107 ? -12.203 -6.172 5.207 1 91.75 107 VAL B N 1
ATOM 2231 C CA . VAL B 1 107 ? -10.789 -5.965 4.91 1 91.75 107 VAL B CA 1
ATOM 2232 C C . VAL B 1 107 ? -10.227 -7.191 4.199 1 91.75 107 VAL B C 1
ATOM 2234 O O . VAL B 1 107 ? -9.57 -7.07 3.158 1 91.75 107 VAL B O 1
ATOM 2237 N N . ARG B 1 108 ? -10.531 -8.32 4.742 1 89.12 108 ARG B N 1
ATOM 2238 C CA . ARG B 1 108 ? -10.031 -9.57 4.176 1 89.12 108 ARG B CA 1
ATOM 2239 C C . ARG B 1 108 ? -10.578 -9.797 2.773 1 89.12 108 ARG B C 1
ATOM 2241 O O . ARG B 1 108 ? -9.867 -10.281 1.892 1 89.12 108 ARG B O 1
ATOM 2248 N N . MET B 1 109 ? -11.828 -9.461 2.602 1 89.5 109 MET B N 1
ATOM 2249 C CA . MET B 1 109 ? -12.438 -9.57 1.278 1 89.5 109 MET B CA 1
ATOM 2250 C C . MET B 1 109 ? -11.719 -8.68 0.272 1 89.5 109 MET B C 1
ATOM 2252 O O . MET B 1 109 ? -11.461 -9.094 -0.859 1 89.5 109 MET B O 1
ATOM 2256 N N . ILE B 1 110 ? -11.398 -7.484 0.679 1 87.62 110 ILE B N 1
ATOM 2257 C CA . ILE B 1 110 ? -10.734 -6.52 -0.189 1 87.62 110 ILE B CA 1
ATOM 2258 C C . ILE B 1 110 ? -9.328 -7.02 -0.534 1 87.62 110 ILE B C 1
ATOM 2260 O O . ILE B 1 110 ? -8.922 -6.98 -1.695 1 87.62 110 ILE B O 1
ATOM 2264 N N . VAL 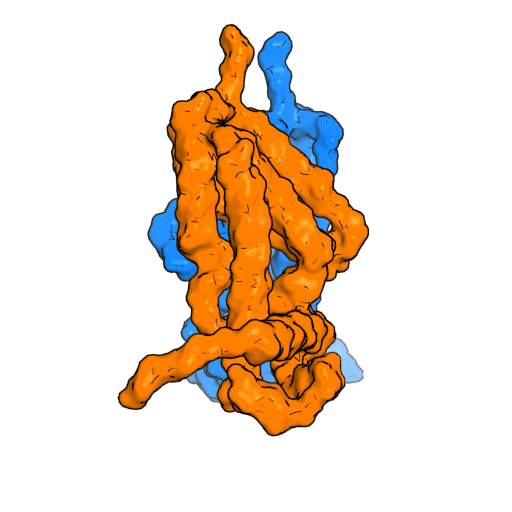B 1 111 ? -8.641 -7.512 0.433 1 83.62 111 VAL B N 1
ATOM 2265 C CA . VAL B 1 111 ? -7.289 -8.039 0.241 1 83.62 111 VAL B CA 1
ATOM 2266 C C . VAL B 1 111 ? -7.328 -9.211 -0.737 1 83.62 111 VAL B C 1
ATOM 2268 O O . VAL B 1 111 ? -6.508 -9.289 -1.655 1 83.62 111 VAL B O 1
ATOM 2271 N N . GLU B 1 112 ? -8.273 -10.102 -0.564 1 81.5 112 GLU B N 1
ATOM 2272 C CA . GLU B 1 112 ? -8.414 -11.258 -1.437 1 81.5 112 GLU B CA 1
ATOM 2273 C C . GLU B 1 112 ? -8.727 -10.844 -2.869 1 81.5 112 GLU B C 1
ATOM 2275 O O . GLU B 1 112 ? -8.258 -11.469 -3.822 1 81.5 112 GLU B O 1
ATOM 2280 N N . ALA B 1 113 ? -9.523 -9.836 -2.967 1 78.81 113 ALA B N 1
ATOM 2281 C CA . ALA B 1 113 ? -9.891 -9.352 -4.297 1 78.81 113 ALA B CA 1
ATOM 2282 C C . ALA B 1 113 ? -8.672 -8.773 -5.02 1 78.81 113 ALA B C 1
ATOM 2284 O O . ALA B 1 113 ? -8.531 -8.93 -6.234 1 78.81 113 ALA B O 1
ATOM 2285 N N . VAL B 1 114 ? -7.855 -8.117 -4.293 1 72.69 114 VAL B N 1
ATOM 2286 C CA . VAL B 1 114 ? -6.656 -7.508 -4.859 1 72.69 114 VAL B CA 1
ATOM 2287 C C . VAL B 1 114 ? -5.684 -8.602 -5.297 1 72.69 114 VAL B C 1
ATOM 2289 O O . VAL B 1 114 ? -5.094 -8.516 -6.379 1 72.69 114 VAL B O 1
ATOM 2292 N N . VAL B 1 115 ? -5.52 -9.594 -4.484 1 68.25 115 VAL B N 1
ATOM 2293 C CA . VAL B 1 115 ? -4.59 -10.688 -4.75 1 68.25 115 VAL B CA 1
ATOM 2294 C C . VAL B 1 115 ? -5.055 -11.469 -5.973 1 68.25 115 VAL B C 1
ATOM 2296 O O . VAL B 1 115 ? -4.242 -11.859 -6.82 1 68.25 115 VAL B O 1
ATOM 2299 N N . GLU B 1 116 ? -6.254 -11.758 -5.984 1 64.12 116 GLU B N 1
ATOM 2300 C CA . GLU B 1 116 ? -6.789 -12.602 -7.047 1 64.12 116 GLU B CA 1
ATOM 2301 C C . GLU B 1 116 ? -6.973 -11.805 -8.336 1 64.12 116 GLU B C 1
ATOM 2303 O O . GLU B 1 116 ? -7.281 -12.383 -9.383 1 64.12 116 GLU B O 1
ATOM 2308 N N . ARG B 1 117 ? -6.371 -10.602 -8.367 1 59.72 117 ARG B N 1
ATOM 2309 C CA . ARG B 1 117 ? -6.477 -9.727 -9.523 1 59.72 117 ARG B CA 1
ATOM 2310 C C . ARG B 1 117 ? -7.875 -9.789 -10.133 1 59.72 117 ARG B C 1
ATOM 2312 O O . ARG B 1 117 ? -8.031 -9.906 -11.344 1 59.72 117 ARG B O 1
ATOM 2319 N N . THR B 1 118 ? -8.828 -10.188 -9.344 1 47.31 118 THR B N 1
ATOM 2320 C CA . THR B 1 118 ? -10.148 -10.43 -9.906 1 47.31 118 THR B CA 1
ATOM 2321 C C . THR B 1 118 ? -10.562 -9.297 -10.836 1 47.31 118 THR B C 1
ATOM 2323 O O . THR B 1 118 ? -11.742 -9.156 -11.172 1 47.31 118 THR B O 1
ATOM 2326 N N . GLY B 1 119 ? -9.461 -8.75 -11.609 1 43.41 119 GLY B N 1
ATOM 2327 C CA . GLY B 1 119 ? -9.844 -7.828 -12.664 1 43.41 119 GLY B CA 1
ATOM 2328 C C . GLY B 1 119 ? -10.594 -6.613 -12.148 1 43.41 119 GLY B C 1
ATOM 2329 O O . GLY B 1 119 ? -11.203 -5.879 -12.93 1 43.41 119 GLY B O 1
ATOM 2330 N N . ALA B 1 120 ? -10.922 -6.66 -10.961 1 40.38 120 ALA B N 1
ATOM 2331 C CA . ALA B 1 120 ? -11.812 -5.562 -10.602 1 40.38 120 ALA B CA 1
ATOM 2332 C C . ALA B 1 120 ? -11.102 -4.219 -10.703 1 40.38 120 ALA B C 1
ATOM 2334 O O . ALA B 1 120 ? -10.078 -4 -10.039 1 40.38 120 ALA B O 1
ATOM 2335 N N . ASP B 1 121 ? -10.922 -3.723 -11.758 1 42.34 121 ASP B N 1
ATOM 2336 C CA . ASP B 1 121 ? -10.461 -2.383 -12.109 1 42.34 121 ASP B CA 1
ATOM 2337 C C . ASP B 1 121 ? -10.547 -1.442 -10.914 1 42.34 121 ASP B C 1
ATOM 2339 O O . ASP B 1 121 ? -9.891 -0.399 -10.883 1 42.34 121 ASP B O 1
ATOM 2343 N N . ASP B 1 122 ? -11.523 -1.69 -10.016 1 44.34 122 ASP B N 1
ATOM 2344 C CA . ASP B 1 122 ? -11.859 -0.74 -8.961 1 44.34 122 ASP B CA 1
ATOM 2345 C C . ASP B 1 122 ? -11.102 -1.062 -7.672 1 44.34 122 ASP B C 1
ATOM 2347 O O . ASP B 1 122 ? -11.68 -1.013 -6.582 1 44.34 122 ASP B O 1
ATOM 2351 N N . VAL B 1 123 ? -9.93 -1.659 -7.77 1 51 123 VAL B N 1
ATOM 2352 C CA . VAL B 1 123 ? -9.234 -1.803 -6.496 1 51 123 VAL B CA 1
ATOM 2353 C C . VAL B 1 123 ? -9.203 -0.461 -5.77 1 51 123 VAL B C 1
ATOM 2355 O O . VAL B 1 123 ? -9.023 0.588 -6.391 1 51 123 VAL B O 1
ATOM 2358 N N . PRO B 1 124 ? -9.883 -0.349 -4.582 1 51.91 124 PRO B N 1
ATOM 2359 C CA . PRO B 1 124 ? -9.93 0.886 -3.795 1 51.91 124 PRO B CA 1
ATOM 2360 C C . PRO B 1 124 ? -8.711 1.78 -4.027 1 51.91 124 PRO B C 1
ATOM 2362 O O . PRO B 1 124 ? -8.766 2.98 -3.746 1 51.91 124 PRO B O 1
ATOM 2365 N N . SER B 1 125 ? -7.594 1.193 -4.5 1 58.59 125 SER B N 1
ATOM 2366 C CA . SER B 1 125 ? -6.41 2.012 -4.734 1 58.59 125 SER B CA 1
ATOM 2367 C C . SER B 1 125 ? -6.379 2.539 -6.168 1 58.59 125 SER B C 1
ATOM 2369 O O . SER B 1 125 ? -5.355 3.062 -6.617 1 58.59 125 SER B O 1
ATOM 2371 N N . GLY B 1 126 ? -7.648 2.709 -6.77 1 72.19 126 GLY B N 1
ATOM 2372 C CA . GLY B 1 126 ? -7.648 3.074 -8.18 1 72.19 126 GLY B CA 1
ATOM 2373 C C . GLY B 1 126 ? -7.715 4.57 -8.406 1 72.19 126 GLY B C 1
ATOM 2374 O O . GLY B 1 126 ? -7.672 5.352 -7.453 1 72.19 126 GLY B O 1
ATOM 2375 N N . PRO B 1 127 ? -7.602 5.074 -9.617 1 82.5 127 PRO B N 1
ATOM 2376 C CA . PRO B 1 127 ? -7.605 6.484 -10.016 1 82.5 127 PRO B CA 1
ATOM 2377 C C . PRO B 1 127 ? -8.812 7.246 -9.477 1 82.5 127 PRO B C 1
ATOM 2379 O O . PRO B 1 127 ? -8.703 8.43 -9.148 1 82.5 127 PRO B O 1
ATOM 2382 N N . SER B 1 128 ? -9.859 6.508 -9.297 1 88.75 128 SER B N 1
ATOM 2383 C CA . SER B 1 128 ? -11.055 7.168 -8.797 1 88.75 128 SER B CA 1
ATOM 2384 C C . SER B 1 128 ? -10.891 7.582 -7.336 1 88.75 128 SER B C 1
ATOM 2386 O O . SER B 1 128 ? -11.289 8.68 -6.949 1 88.75 128 SER B O 1
ATOM 2388 N N . ARG B 1 129 ? -10.344 6.691 -6.504 1 93.44 129 ARG B N 1
ATOM 2389 C CA . ARG B 1 129 ? -10.094 7.016 -5.105 1 93.44 129 ARG B CA 1
ATOM 2390 C C . ARG B 1 129 ? -9.102 8.172 -4.98 1 93.44 129 ARG B C 1
ATOM 2392 O O . ARG B 1 129 ? -9.32 9.102 -4.203 1 93.44 129 ARG B O 1
ATOM 2399 N N . ARG B 1 130 ? -8.078 8.133 -5.777 1 95.31 130 ARG B N 1
ATOM 2400 C CA . ARG B 1 130 ? -7.078 9.195 -5.789 1 95.31 130 ARG B CA 1
ATOM 2401 C C . ARG B 1 130 ? -7.707 10.539 -6.137 1 95.31 130 ARG B C 1
ATOM 2403 O O . ARG B 1 130 ? -7.469 11.539 -5.449 1 95.31 130 ARG B O 1
ATOM 2410 N N . ASP B 1 131 ? -8.523 10.547 -7.184 1 96 131 ASP B N 1
ATOM 2411 C CA . ASP B 1 131 ? -9.125 11.789 -7.648 1 96 131 ASP B CA 1
ATOM 2412 C C . ASP B 1 131 ? -10.109 12.344 -6.621 1 96 131 ASP B C 1
ATOM 2414 O O . ASP B 1 131 ? -10.211 13.562 -6.445 1 96 131 ASP B O 1
ATOM 2418 N N . ALA B 1 132 ? -10.82 11.453 -5.973 1 96.56 132 ALA B N 1
ATOM 2419 C CA . ALA B 1 132 ? -11.742 11.883 -4.922 1 96.56 132 ALA B CA 1
ATOM 2420 C C . ALA B 1 132 ? -10.992 12.539 -3.77 1 96.56 132 ALA B C 1
ATOM 2422 O O . ALA B 1 132 ? -11.414 13.586 -3.264 1 96.56 132 ALA B O 1
ATOM 2423 N N . VAL B 1 133 ? -9.914 11.992 -3.369 1 98.12 133 VAL B N 1
ATOM 2424 C CA . VAL B 1 133 ? -9.133 12.531 -2.26 1 98.12 133 VAL B CA 1
ATOM 2425 C C . VAL B 1 133 ? -8.445 13.82 -2.695 1 98.12 133 VAL B C 1
ATOM 2427 O O . VAL B 1 133 ? -8.344 14.766 -1.918 1 98.12 133 VAL B O 1
ATOM 2430 N N . ALA B 1 134 ? -7.988 13.836 -3.947 1 98.38 134 ALA B N 1
ATOM 2431 C CA . ALA B 1 134 ? -7.406 15.07 -4.477 1 98.38 134 ALA B CA 1
ATOM 2432 C C . ALA B 1 134 ? -8.406 16.219 -4.414 1 98.38 134 ALA B C 1
ATOM 2434 O O . ALA B 1 134 ? -8.047 17.359 -4.098 1 98.38 134 ALA B O 1
ATOM 2435 N N . SER B 1 135 ? -9.617 15.914 -4.727 1 98.25 135 SER B N 1
ATOM 2436 C CA . SER B 1 135 ? -10.664 16.922 -4.66 1 98.25 135 SER B CA 1
ATOM 2437 C C . SER B 1 135 ? -10.844 17.438 -3.234 1 98.25 135 SER B C 1
ATOM 2439 O O . SER B 1 135 ? -11.109 18.625 -3.025 1 98.25 135 SER B O 1
ATOM 2441 N N . LEU B 1 136 ? -10.75 16.562 -2.252 1 98.62 136 LEU B N 1
ATOM 2442 C CA . LEU B 1 136 ? -10.828 16.984 -0.857 1 98.62 136 LEU B CA 1
ATOM 2443 C C . LEU B 1 136 ? -9.672 17.922 -0.504 1 98.62 136 LEU B C 1
ATOM 2445 O O . LEU B 1 136 ? -9.852 18.891 0.238 1 98.62 136 LEU B O 1
ATOM 2449 N N . VAL B 1 137 ? -8.484 17.641 -1.016 1 98.62 137 VAL B N 1
ATOM 2450 C CA . VAL B 1 137 ? -7.316 18.484 -0.789 1 98.62 137 VAL B CA 1
ATOM 2451 C C . VAL B 1 137 ? -7.543 19.859 -1.405 1 98.62 137 VAL B C 1
ATOM 2453 O O . VAL B 1 137 ? -7.25 20.875 -0.78 1 98.62 137 VAL B O 1
ATOM 2456 N N . GLU B 1 138 ? -8.07 19.828 -2.596 1 98.44 138 GLU B N 1
ATOM 2457 C CA . GLU B 1 138 ? -8.383 21.094 -3.264 1 98.44 138 GLU B CA 1
ATOM 2458 C C . GLU B 1 138 ? -9.375 21.906 -2.447 1 98.44 138 GLU B C 1
ATOM 2460 O O . GLU B 1 138 ? -9.242 23.141 -2.354 1 98.44 138 GLU B O 1
ATOM 2465 N N . GLN B 1 139 ? -10.328 21.281 -1.921 1 97.88 139 GLN B N 1
ATOM 2466 C CA . GLN B 1 139 ? -11.32 21.953 -1.093 1 97.88 139 GLN B CA 1
ATOM 2467 C C . GLN B 1 139 ? -10.688 22.547 0.16 1 97.88 139 GLN B C 1
ATOM 2469 O O . GLN B 1 139 ? -11.062 23.641 0.601 1 97.88 139 GLN B O 1
ATOM 2474 N N . ALA B 1 140 ? -9.781 21.797 0.729 1 98.19 140 ALA B N 1
ATOM 2475 C CA . ALA B 1 140 ? -9.078 22.281 1.907 1 98.19 140 ALA B CA 1
ATOM 2476 C C . ALA B 1 140 ? -8.273 23.547 1.579 1 98.19 140 ALA B C 1
ATOM 2478 O O . ALA B 1 140 ? -8.227 24.484 2.379 1 98.19 140 ALA B O 1
ATOM 2479 N N . VAL B 1 141 ? -7.648 23.578 0.4 1 97.69 141 VAL B N 1
ATOM 2480 C CA . VAL B 1 141 ? -6.895 24.75 -0.053 1 97.69 141 VAL B CA 1
ATOM 2481 C C . VAL B 1 141 ? -7.848 25.906 -0.311 1 97.69 141 VAL B C 1
ATOM 2483 O O . VAL B 1 141 ? -7.605 27.031 0.142 1 97.69 141 VAL B O 1
ATOM 2486 N N . ALA B 1 142 ? -8.914 25.594 -1.012 1 97.19 142 ALA B N 1
ATOM 2487 C CA . ALA B 1 142 ? -9.898 26.625 -1.357 1 97.19 142 ALA B CA 1
ATOM 2488 C C . ALA B 1 142 ? -10.5 27.25 -0.104 1 97.19 142 ALA B C 1
ATOM 2490 O O . ALA B 1 142 ? -10.82 28.438 -0.086 1 97.19 142 ALA B O 1
ATOM 2491 N N . ALA B 1 143 ? -10.688 26.484 0.911 1 97 143 ALA B N 1
ATOM 2492 C CA . ALA B 1 143 ? -11.266 26.938 2.174 1 97 143 ALA B CA 1
ATOM 2493 C C . ALA B 1 143 ? -10.242 27.719 2.99 1 97 143 ALA B C 1
ATOM 2495 O O . ALA B 1 143 ? -10.594 28.344 4 1 97 143 ALA B O 1
ATOM 2496 N N . GLY B 1 144 ? -9.008 27.656 2.592 1 96.56 144 GLY B N 1
ATOM 2497 C CA . GLY B 1 144 ? -7.953 28.375 3.293 1 96.56 144 GLY B CA 1
ATOM 2498 C C . GLY B 1 144 ? -7.367 27.594 4.457 1 96.56 144 GLY B C 1
ATOM 2499 O O . GLY B 1 144 ? -6.574 28.125 5.23 1 96.56 144 GLY B O 1
ATOM 2500 N N . ASP B 1 145 ? -7.762 26.359 4.602 1 97.06 145 ASP B N 1
ATOM 2501 C CA . ASP B 1 145 ? -7.25 25.516 5.676 1 97.06 145 ASP B CA 1
ATOM 2502 C C . ASP B 1 145 ? -5.84 25.016 5.367 1 97.06 145 ASP B C 1
ATOM 2504 O O . ASP B 1 145 ? -5.031 24.812 6.277 1 97.06 145 ASP B O 1
ATOM 2508 N N . TYR B 1 146 ? -5.547 24.719 4.102 1 97.25 146 TYR B N 1
ATOM 2509 C CA . TYR B 1 146 ? -4.23 24.328 3.605 1 97.25 146 TYR B CA 1
ATOM 2510 C C . TYR B 1 146 ? -3.609 25.438 2.764 1 97.25 146 TYR B C 1
ATOM 2512 O O . TYR B 1 146 ? -4.32 26.203 2.109 1 97.25 146 TYR B O 1
ATOM 2520 N N . ARG B 1 147 ? -2.332 25.531 2.846 1 95.88 147 ARG B N 1
ATOM 2521 C CA . ARG B 1 147 ? -1.619 26.547 2.08 1 95.88 147 ARG B CA 1
ATOM 2522 C C . ARG B 1 147 ? -1.742 26.297 0.582 1 95.88 147 ARG B C 1
ATOM 2524 O O . ARG B 1 147 ? -1.965 25.156 0.157 1 95.88 147 ARG B O 1
ATOM 2531 N N . GLU B 1 148 ? -1.51 27.312 -0.23 1 95.75 148 GLU B N 1
ATOM 2532 C CA . GLU B 1 148 ? -1.473 27.203 -1.685 1 95.75 148 GLU B CA 1
ATOM 2533 C C . GLU B 1 148 ? -0.192 26.516 -2.15 1 95.75 148 GLU B C 1
ATOM 2535 O O . GLU B 1 148 ? 0.754 26.359 -1.375 1 95.75 148 GLU B O 1
ATOM 2540 N N . GLY B 1 149 ? -0.229 26.047 -3.352 1 94.62 149 GLY B N 1
ATOM 2541 C CA . GLY B 1 149 ? 0.98 25.5 -3.943 1 94.62 149 GLY B CA 1
ATOM 2542 C C . GLY B 1 149 ? 1.118 24 -3.73 1 94.62 149 GLY B C 1
ATOM 2543 O O . GLY B 1 149 ? 2.111 23.406 -4.145 1 94.62 149 GLY B O 1
ATOM 2544 N N . ILE B 1 150 ? 0.179 23.484 -3.053 1 94.56 150 ILE B N 1
ATOM 2545 C CA . ILE B 1 150 ? 0.161 22.047 -2.844 1 94.56 150 ILE B CA 1
ATOM 2546 C C . ILE B 1 150 ? -0.346 21.344 -4.105 1 94.56 150 ILE B C 1
ATOM 2548 O O . ILE B 1 150 ? -1.295 21.812 -4.738 1 94.56 150 ILE B O 1
ATOM 2552 N N . ASP B 1 151 ? 0.267 20.266 -4.52 1 97.69 151 ASP B N 1
ATOM 2553 C CA . ASP B 1 151 ? -0.267 19.422 -5.59 1 97.69 151 ASP B CA 1
ATOM 2554 C C . ASP B 1 151 ? -1.272 18.422 -5.043 1 97.69 151 ASP B C 1
ATOM 2556 O O . ASP B 1 151 ? -0.89 17.453 -4.387 1 97.69 151 ASP B O 1
ATOM 2560 N N . PRO B 1 152 ? -2.539 18.609 -5.344 1 98.25 152 PRO B N 1
ATOM 2561 C CA . PRO B 1 152 ? -3.572 17.766 -4.734 1 98.25 152 PRO B CA 1
ATOM 2562 C C . PRO B 1 152 ? -3.41 16.297 -5.078 1 98.25 152 PRO B C 1
ATOM 2564 O O . PRO B 1 152 ? -3.725 15.422 -4.262 1 98.25 152 PRO B O 1
ATOM 2567 N N . ILE B 1 153 ? -2.932 15.977 -6.242 1 97.62 153 ILE B N 1
ATOM 2568 C CA . ILE B 1 153 ? -2.768 14.594 -6.668 1 97.62 153 ILE B CA 1
ATOM 2569 C C . ILE B 1 153 ? -1.668 13.93 -5.84 1 97.62 153 ILE B C 1
ATOM 2571 O O . ILE B 1 153 ? -1.838 12.805 -5.359 1 97.62 153 ILE B O 1
ATOM 2575 N N . VAL B 1 154 ? -0.59 14.609 -5.648 1 98.31 154 VAL B N 1
ATOM 2576 C CA . VAL B 1 154 ? 0.521 14.07 -4.871 1 98.31 154 VAL B CA 1
ATOM 2577 C C . VAL B 1 154 ? 0.078 13.836 -3.428 1 98.31 154 VAL B C 1
ATOM 2579 O O . VAL B 1 154 ? 0.326 12.766 -2.863 1 98.31 154 VAL B O 1
ATOM 2582 N N . VAL B 1 155 ? -0.62 14.773 -2.883 1 98.56 155 VAL B N 1
ATOM 2583 C CA . VAL B 1 155 ? -1.067 14.641 -1.5 1 98.56 155 VAL B CA 1
ATOM 2584 C C . VAL B 1 155 ? -2.057 13.484 -1.385 1 98.56 155 VAL B C 1
ATOM 2586 O O . VAL B 1 155 ? -2.021 12.727 -0.415 1 98.56 155 VAL B O 1
ATOM 2589 N N . ALA B 1 156 ? -2.924 13.367 -2.373 1 98.38 156 ALA B N 1
ATOM 2590 C CA . ALA B 1 156 ? -3.875 12.258 -2.383 1 98.38 156 ALA B CA 1
ATOM 2591 C C . ALA B 1 156 ? -3.152 10.914 -2.377 1 98.38 156 ALA B C 1
ATOM 2593 O O . ALA B 1 156 ? -3.543 9.992 -1.656 1 98.38 156 ALA B O 1
ATOM 2594 N N . VAL B 1 157 ? -2.104 10.766 -3.158 1 97.75 157 VAL B N 1
ATOM 2595 C CA . VAL B 1 157 ? -1.303 9.547 -3.219 1 97.75 157 VAL B CA 1
ATOM 2596 C C . VAL B 1 157 ? -0.696 9.258 -1.847 1 97.75 157 VAL B C 1
ATOM 2598 O O . VAL B 1 157 ? -0.793 8.141 -1.342 1 97.75 157 VAL B O 1
ATOM 2601 N N . LEU B 1 158 ? -0.116 10.289 -1.219 1 98.56 158 LEU B N 1
ATOM 2602 C CA . LEU B 1 158 ? 0.524 10.125 0.083 1 98.56 158 LEU B CA 1
ATOM 2603 C C . LEU B 1 158 ? -0.493 9.711 1.142 1 98.56 158 LEU B C 1
ATOM 2605 O O . LEU B 1 158 ? -0.252 8.773 1.905 1 98.56 158 LEU B O 1
ATOM 2609 N N . VAL B 1 159 ? -1.651 10.375 1.138 1 98.69 159 VAL B N 1
ATOM 2610 C CA . VAL B 1 159 ? -2.689 10.125 2.133 1 98.69 159 VAL B CA 1
ATOM 2611 C C . VAL B 1 159 ? -3.234 8.711 1.969 1 98.69 159 VAL B C 1
ATOM 2613 O O . VAL B 1 159 ? -3.328 7.957 2.941 1 98.69 159 VAL B O 1
ATOM 2616 N N . ASN B 1 160 ? -3.557 8.375 0.749 1 97.56 160 ASN B N 1
ATOM 2617 C CA . ASN B 1 160 ? -4.102 7.043 0.502 1 97.56 160 ASN B CA 1
ATOM 2618 C C . ASN B 1 160 ? -3.1 5.953 0.866 1 97.56 160 ASN B C 1
ATOM 2620 O O . ASN B 1 160 ? -3.475 4.926 1.435 1 97.56 160 ASN B O 1
ATOM 2624 N N . GLY B 1 161 ? -1.844 6.16 0.53 1 96.62 161 GLY B N 1
ATOM 2625 C CA . GLY B 1 161 ? -0.807 5.219 0.922 1 96.62 161 GLY B CA 1
ATOM 2626 C C . GLY B 1 161 ? -0.713 5.027 2.424 1 96.62 161 GLY B C 1
ATOM 2627 O O . GLY B 1 161 ? -0.616 3.895 2.904 1 96.62 161 GLY B O 1
ATOM 2628 N N . ALA B 1 162 ? -0.722 6.117 3.143 1 97.81 162 ALA B N 1
ATOM 2629 C CA . ALA B 1 162 ? -0.651 6.062 4.602 1 97.81 162 ALA B CA 1
ATOM 2630 C C . ALA B 1 162 ? -1.859 5.336 5.184 1 97.81 162 ALA B C 1
ATOM 2632 O O . ALA B 1 162 ? -1.717 4.5 6.082 1 97.81 162 ALA B O 1
ATOM 2633 N N . VAL B 1 163 ? -3.02 5.641 4.68 1 97.31 163 VAL B N 1
ATOM 2634 C CA . VAL B 1 163 ? -4.242 5.008 5.156 1 97.31 163 VAL B CA 1
ATOM 2635 C C . VAL B 1 163 ? -4.184 3.504 4.891 1 97.31 163 VAL B C 1
ATOM 2637 O O . VAL B 1 163 ? -4.504 2.699 5.77 1 97.31 163 VAL B O 1
ATOM 2640 N N . ASP B 1 164 ? -3.777 3.135 3.693 1 93.88 164 ASP B N 1
ATOM 2641 C CA . ASP B 1 164 ? -3.658 1.719 3.361 1 93.88 164 ASP B CA 1
ATOM 2642 C C . ASP B 1 164 ? -2.662 1.02 4.285 1 93.88 164 ASP B C 1
ATOM 2644 O O . ASP B 1 164 ? -2.875 -0.129 4.68 1 93.88 164 ASP B O 1
ATOM 2648 N N . ALA B 1 165 ? -1.624 1.703 4.59 1 94.81 165 ALA B N 1
ATOM 2649 C CA . ALA B 1 165 ? -0.618 1.13 5.48 1 94.81 165 ALA B CA 1
ATOM 2650 C C . ALA B 1 165 ? -1.174 0.945 6.891 1 94.81 165 ALA B C 1
ATOM 2652 O O . ALA B 1 165 ? -0.855 -0.036 7.566 1 94.81 165 ALA B O 1
ATOM 2653 N N . ILE B 1 166 ? -1.959 1.905 7.379 1 96.75 166 ILE B N 1
ATOM 2654 C CA . ILE B 1 166 ? -2.607 1.771 8.68 1 96.75 166 ILE B CA 1
ATOM 2655 C C . ILE B 1 166 ? -3.449 0.496 8.703 1 96.75 166 ILE B C 1
ATOM 2657 O O . ILE B 1 166 ? -3.334 -0.312 9.633 1 96.75 166 ILE B O 1
ATOM 2661 N N . VAL B 1 167 ? -4.227 0.324 7.68 1 93.69 167 VAL B N 1
ATOM 2662 C CA . VAL B 1 167 ? -5.117 -0.829 7.594 1 93.69 167 VAL B CA 1
ATOM 2663 C C . VAL B 1 167 ? -4.297 -2.109 7.457 1 93.69 167 VAL B C 1
ATOM 2665 O O . VAL B 1 167 ? -4.621 -3.131 8.07 1 93.69 167 VAL B O 1
ATOM 2668 N N . GLY B 1 168 ? -3.283 -2.029 6.637 1 91.19 168 GLY B N 1
ATOM 2669 C CA . GLY B 1 168 ? -2.381 -3.164 6.516 1 91.19 168 GLY B CA 1
ATOM 2670 C C . GLY B 1 168 ? -1.764 -3.578 7.84 1 91.19 168 GLY B C 1
ATOM 2671 O O . GLY B 1 168 ? -1.653 -4.77 8.133 1 91.19 168 GLY B O 1
ATOM 2672 N N . GLN B 1 169 ? -1.348 -2.631 8.562 1 93.19 169 GLN B N 1
ATOM 2673 C CA . GLN B 1 169 ? -0.76 -2.924 9.867 1 93.19 169 GLN B CA 1
A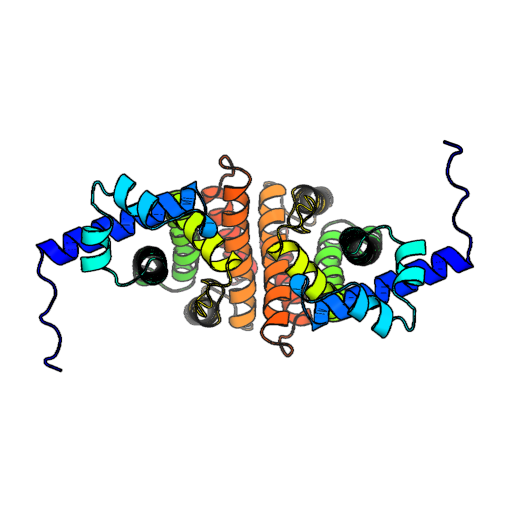TOM 2674 C C . GLN B 1 169 ? -1.77 -3.607 10.781 1 93.19 169 GLN B C 1
ATOM 2676 O O . GLN B 1 169 ? -1.405 -4.477 11.578 1 93.19 169 GLN B O 1
ATOM 2681 N N . LEU B 1 170 ? -2.982 -3.168 10.695 1 91.44 170 LEU B N 1
ATOM 2682 C CA . LEU B 1 170 ? -4.051 -3.779 11.477 1 91.44 170 LEU B CA 1
ATOM 2683 C C . LEU B 1 170 ? -4.16 -5.27 11.172 1 91.44 170 LEU B C 1
ATOM 2685 O O . LEU B 1 170 ? -4.406 -6.074 12.078 1 91.44 170 LEU B O 1
ATOM 2689 N N . LEU B 1 171 ? -4.008 -5.652 9.914 1 87.12 171 LEU B N 1
ATOM 2690 C CA . LEU B 1 171 ? -4.086 -7.047 9.5 1 87.12 171 LEU B CA 1
ATOM 2691 C C . LEU B 1 171 ? -2.936 -7.855 10.094 1 87.12 171 LEU B C 1
ATOM 2693 O O . LEU B 1 171 ? -3.102 -9.031 10.422 1 87.12 171 LEU B O 1
ATOM 2697 N N . ASP B 1 172 ? -1.811 -7.254 10.273 1 86.81 172 ASP B N 1
ATOM 2698 C CA . ASP B 1 172 ? -0.624 -7.914 10.805 1 86.81 172 ASP B CA 1
ATOM 2699 C C . ASP B 1 172 ? -0.663 -7.965 12.328 1 86.81 172 ASP B C 1
ATOM 2701 O O . ASP B 1 172 ? -0.116 -8.883 12.938 1 86.81 172 ASP B O 1
ATOM 2705 N N . ASP B 1 173 ? -1.165 -6.91 12.875 1 92.31 173 ASP B N 1
ATOM 2706 C CA . ASP B 1 173 ? -1.239 -6.746 14.328 1 92.31 173 ASP B CA 1
ATOM 2707 C C . ASP B 1 173 ? -2.602 -6.195 14.75 1 92.31 173 ASP B C 1
ATOM 2709 O O . ASP B 1 173 ? -2.793 -4.98 14.82 1 92.31 173 ASP B O 1
ATOM 2713 N N . PRO B 1 174 ? -3.447 -7.039 15.203 1 90.94 174 PRO B N 1
ATOM 2714 C CA . PRO B 1 174 ? -4.805 -6.621 15.555 1 90.94 174 PRO B CA 1
ATOM 2715 C C . PRO B 1 174 ? -4.84 -5.641 16.719 1 90.94 174 PRO B C 1
ATOM 2717 O O . PRO B 1 174 ? -5.855 -4.984 16.953 1 90.94 174 PRO B O 1
ATOM 2720 N N . ALA B 1 175 ? -3.744 -5.559 17.438 1 94.44 175 ALA B N 1
ATOM 2721 C CA . ALA B 1 175 ? -3.693 -4.656 18.594 1 94.44 175 ALA B CA 1
ATOM 2722 C C . ALA B 1 175 ? -3.201 -3.273 18.172 1 94.44 175 ALA B C 1
ATOM 2724 O O . ALA B 1 175 ? -3.191 -2.344 18.984 1 94.44 175 ALA B O 1
ATOM 2725 N N . PHE B 1 176 ? -2.832 -3.135 16.953 1 95.5 176 PHE B N 1
ATOM 2726 C CA . PHE B 1 176 ? -2.344 -1.852 16.469 1 95.5 176 PHE B CA 1
ATOM 2727 C C . PHE B 1 176 ? -3.398 -0.766 16.656 1 95.5 176 PHE B C 1
ATOM 2729 O O . PHE B 1 176 ? -4.566 -0.963 16.312 1 95.5 176 PHE B O 1
ATOM 2736 N N . ASP B 1 177 ? -3.045 0.355 17.219 1 97.12 177 ASP B N 1
ATOM 2737 C CA . ASP B 1 177 ? -3.953 1.469 17.469 1 97.12 177 ASP B CA 1
ATOM 2738 C C . ASP B 1 177 ? -4.23 2.254 16.188 1 97.12 177 ASP B C 1
ATOM 2740 O O . ASP B 1 177 ? -3.666 3.328 15.977 1 97.12 177 ASP B O 1
ATOM 2744 N N . THR B 1 178 ? -5.227 1.784 15.43 1 97.88 178 THR B N 1
ATOM 2745 C CA . THR B 1 178 ? -5.52 2.398 14.141 1 97.88 178 THR B CA 1
ATOM 2746 C C . THR B 1 178 ? -6.125 3.787 14.328 1 97.88 178 THR B C 1
ATOM 2748 O O . THR B 1 178 ? -5.891 4.688 13.516 1 97.88 178 THR B O 1
ATOM 2751 N N . ALA B 1 179 ? -6.914 3.955 15.375 1 97.81 179 ALA B N 1
ATOM 2752 C CA . ALA B 1 179 ? -7.504 5.266 15.641 1 97.81 179 ALA B CA 1
ATOM 2753 C C . ALA B 1 179 ? -6.426 6.305 15.922 1 97.81 179 ALA B C 1
ATOM 2755 O O . ALA B 1 179 ? -6.48 7.422 15.398 1 97.81 179 ALA B O 1
ATOM 2756 N N . GLY B 1 180 ? -5.48 5.914 16.766 1 98.19 180 GLY B N 1
ATOM 2757 C CA . GLY B 1 180 ? -4.355 6.793 17.047 1 98.19 180 GLY B CA 1
ATOM 2758 C C . GLY B 1 180 ? -3.531 7.105 15.805 1 98.19 180 GLY B C 1
ATOM 2759 O O . GLY B 1 180 ? -3.082 8.242 15.625 1 98.19 180 GLY B O 1
ATOM 2760 N N . ALA B 1 181 ? -3.373 6.164 14.914 1 98.62 181 ALA B N 1
ATOM 2761 C CA . ALA B 1 181 ? -2.617 6.367 13.68 1 98.62 181 ALA B CA 1
ATOM 2762 C C . ALA B 1 181 ? -3.34 7.332 12.75 1 98.62 181 ALA B C 1
ATOM 2764 O O . ALA B 1 181 ? -2.709 8.18 12.109 1 98.62 181 ALA B O 1
ATOM 2765 N N . ALA B 1 182 ? -4.66 7.16 12.664 1 98.75 182 ALA B N 1
ATOM 2766 C CA . ALA B 1 182 ? -5.453 8.086 11.859 1 98.75 182 ALA B CA 1
ATOM 2767 C C . ALA B 1 182 ? -5.324 9.516 12.383 1 98.75 182 ALA B C 1
ATOM 2769 O O . ALA B 1 182 ? -5.188 10.461 11.602 1 98.75 182 ALA B O 1
ATOM 2770 N N . THR B 1 183 ? -5.375 9.664 13.688 1 98.62 183 THR B N 1
ATOM 2771 C CA . THR B 1 183 ? -5.215 10.977 14.312 1 98.62 183 THR B CA 1
ATOM 2772 C C . THR B 1 183 ? -3.834 11.555 14.008 1 98.62 183 THR B C 1
ATOM 2774 O O . THR B 1 183 ? -3.709 12.727 13.672 1 98.62 183 THR B O 1
ATOM 2777 N N . GLU B 1 184 ? -2.842 10.719 14.109 1 98.5 184 GLU B N 1
ATOM 2778 C CA . GLU B 1 184 ? -1.484 11.156 13.797 1 98.5 184 GLU B CA 1
ATOM 2779 C C . GLU B 1 184 ? -1.384 11.648 12.352 1 98.5 184 GLU B C 1
ATOM 2781 O O . GLU B 1 184 ? -0.774 12.688 12.086 1 98.5 184 GLU B O 1
ATOM 2786 N N . LEU B 1 185 ? -1.961 10.914 11.422 1 98.81 185 LEU B N 1
ATOM 2787 C CA . LEU B 1 185 ? -1.921 11.289 10.016 1 98.81 185 LEU B CA 1
ATOM 2788 C C . LEU B 1 185 ? -2.611 12.633 9.789 1 98.81 185 LEU B C 1
ATOM 2790 O O . LEU B 1 185 ? -2.064 13.508 9.125 1 98.81 185 LEU B O 1
ATOM 2794 N N . THR B 1 186 ? -3.791 12.82 10.359 1 98.62 186 THR B N 1
ATOM 2795 C CA . THR B 1 186 ? -4.531 14.055 10.117 1 98.62 186 THR B CA 1
ATOM 2796 C C . THR B 1 186 ? -3.848 15.234 10.797 1 98.62 186 THR B C 1
ATOM 2798 O O . THR B 1 186 ? -3.859 16.359 10.273 1 98.62 186 THR B O 1
ATOM 2801 N N . GLU B 1 187 ? -3.232 15.039 11.969 1 97.25 187 GLU B N 1
ATOM 2802 C CA . GLU B 1 187 ? -2.459 16.094 12.617 1 97.25 187 GLU B CA 1
ATOM 2803 C C . GLU B 1 187 ? -1.229 16.453 11.789 1 97.25 187 GLU B C 1
ATOM 2805 O O . GLU B 1 187 ? -0.891 17.641 11.656 1 97.25 187 GLU B O 1
ATOM 2810 N N . LEU B 1 188 ? -0.589 15.461 11.258 1 97.81 188 LEU B N 1
ATOM 2811 C CA . LEU B 1 188 ? 0.551 15.688 10.375 1 97.81 188 LEU B CA 1
ATOM 2812 C C . LEU B 1 188 ? 0.155 16.562 9.188 1 97.81 188 LEU B C 1
ATOM 2814 O O . LEU B 1 188 ? 0.859 17.516 8.852 1 97.81 188 LEU B O 1
ATOM 2818 N N . LEU B 1 189 ? -0.959 16.234 8.539 1 98.31 189 LEU B N 1
ATOM 2819 C CA . LEU B 1 189 ? -1.442 16.984 7.391 1 98.31 189 LEU B CA 1
ATOM 2820 C C . LEU B 1 189 ? -1.772 18.422 7.781 1 98.31 189 LEU B C 1
ATOM 2822 O O . LEU B 1 189 ? -1.419 19.375 7.066 1 98.31 189 LEU B O 1
ATOM 2826 N N . ARG B 1 190 ? -2.43 18.578 8.93 1 96.31 190 ARG B N 1
ATOM 2827 C CA . ARG B 1 190 ? -2.82 19.906 9.383 1 96.31 190 ARG B CA 1
ATOM 2828 C C . ARG B 1 190 ? -1.596 20.766 9.688 1 96.31 190 ARG B C 1
ATOM 2830 O O . ARG B 1 190 ? -1.534 21.938 9.289 1 96.31 190 ARG B O 1
ATOM 2837 N N . ARG B 1 191 ? -0.687 20.234 10.336 1 94.75 191 ARG B N 1
ATOM 2838 C CA . ARG B 1 191 ? 0.525 20.969 10.664 1 94.75 191 ARG B CA 1
ATOM 2839 C C . ARG B 1 191 ? 1.378 21.219 9.43 1 94.75 191 ARG B C 1
ATOM 2841 O O . ARG B 1 191 ? 1.96 22.297 9.266 1 94.75 191 ARG B O 1
ATOM 2848 N N . GLY B 1 192 ? 1.468 20.188 8.609 1 96.38 192 GLY B N 1
ATOM 2849 C CA . GLY B 1 192 ? 2.334 20.25 7.441 1 96.38 192 GLY B CA 1
ATOM 2850 C C . GLY B 1 192 ? 1.809 21.188 6.367 1 96.38 192 GLY B C 1
ATOM 2851 O O . GLY B 1 192 ? 2.588 21.781 5.621 1 96.38 192 GLY B O 1
ATOM 2852 N N . TYR B 1 193 ? 0.511 21.266 6.297 1 96.62 193 TYR B N 1
ATOM 2853 C CA . TYR B 1 193 ? -0.063 22.031 5.199 1 96.62 193 TYR B CA 1
ATOM 2854 C C . TYR B 1 193 ? -0.791 23.266 5.723 1 96.62 193 TYR B C 1
ATOM 2856 O O . TYR B 1 193 ? -1.238 24.109 4.945 1 96.62 193 TYR B O 1
ATOM 2864 N N . GLY B 1 194 ? -0.928 23.281 7.027 1 91.94 194 GLY B N 1
ATOM 2865 C CA . GLY B 1 194 ? -1.633 24.422 7.602 1 91.94 194 GLY B CA 1
ATOM 2866 C C . GLY B 1 194 ? -0.953 25.75 7.32 1 91.94 194 GLY B C 1
ATOM 2867 O O . GLY B 1 194 ? 0.233 25.781 6.988 1 91.94 194 GLY B O 1
ATOM 2868 N N . ARG B 1 195 ? -1.704 26.844 7.348 1 77.88 195 ARG B N 1
ATOM 2869 C CA . ARG B 1 195 ? -1.171 28.188 7.152 1 77.88 195 ARG B CA 1
ATOM 2870 C C . ARG B 1 195 ? -0.431 28.672 8.391 1 77.88 195 ARG B C 1
ATOM 2872 O O . ARG B 1 195 ? -0.807 28.328 9.516 1 77.88 195 ARG B O 1
ATOM 2879 N N . ASN B 1 196 ? 0.951 28.766 8.359 1 61.16 196 ASN B N 1
ATOM 2880 C CA . ASN B 1 196 ? 1.71 29.344 9.461 1 61.16 196 ASN B CA 1
ATOM 2881 C C . ASN B 1 196 ? 1.05 30.625 9.984 1 61.16 196 ASN B C 1
ATOM 2883 O O . ASN B 1 196 ? 0.881 31.594 9.234 1 61.16 196 ASN B O 1
ATOM 2887 N N . THR B 1 197 ? -0.078 30.547 10.734 1 47 197 THR B N 1
ATOM 2888 C CA . THR B 1 197 ? -0.639 31.781 11.273 1 47 197 THR B CA 1
ATOM 2889 C C . THR B 1 197 ? 0.407 32.562 12.078 1 47 197 THR B C 1
ATOM 2891 O O . THR B 1 197 ? 0.106 33.594 12.672 1 47 197 THR B O 1
ATOM 2894 N N . GLY B 1 198 ? 1.622 32.094 12.492 1 41.09 198 GLY B N 1
ATOM 2895 C CA . GLY B 1 198 ? 2.375 33.031 13.336 1 41.09 198 GLY B CA 1
ATOM 2896 C C . GLY B 1 198 ? 2.82 34.281 12.602 1 41.09 198 GLY B C 1
ATOM 2897 O O . GLY B 1 198 ? 3.576 35.094 13.141 1 41.09 198 GLY B O 1
ATOM 2898 N N . ALA B 1 199 ? 2.486 34.875 11.508 1 35.69 199 ALA B N 1
ATOM 2899 C CA . ALA B 1 199 ? 2.93 36.281 11.539 1 35.69 199 ALA B CA 1
ATOM 2900 C C . ALA B 1 199 ? 2.07 37.094 12.492 1 35.69 199 ALA B C 1
ATOM 2902 O O . ALA B 1 199 ? 0.881 36.844 12.664 1 35.69 199 ALA B O 1
#

Nearest PDB structures (foldseek):
  5gpa-assembly1_A  TM=8.549E-01  e=2.459E-06  Halalkalibacterium halodurans C-125
  6en8-assembly1_C  TM=8.266E-01  e=7.233E-06  Sulfolobus acidocaldarius DSM 639
  6o6n-assembly1_A  TM=8.213E-01  e=9.144E-06  Mycobacterium tuberculosis
  5icj-assembly1_B  TM=7.002E-01  e=6.283E-06  Mycobacterium tuberculosis
  4xk4-assembly2_D  TM=7.347E-01  e=3.400E-05  Escherichia coli K-12

Solvent-accessible surface area (backbone atoms only — not comparable to full-atom values): 20742 Å² total; per-residue (Å²): 125,78,78,74,76,77,77,48,72,66,53,48,51,49,49,50,49,49,28,54,42,39,33,49,41,28,38,72,57,31,66,90,63,44,37,56,63,56,44,14,56,72,60,74,44,51,54,67,61,50,43,71,77,30,90,41,60,66,54,43,51,50,49,23,51,50,49,46,50,48,53,50,50,50,56,23,47,54,47,24,70,74,39,58,32,50,53,17,45,42,26,38,52,47,40,47,54,49,50,43,69,75,30,58,44,51,47,40,37,52,52,47,44,60,63,62,53,66,67,60,78,69,46,79,87,25,73,65,48,37,52,55,44,13,49,33,45,47,40,6,32,73,63,58,48,26,43,83,89,65,57,35,60,54,51,19,39,35,50,52,16,20,52,51,28,46,54,50,44,35,75,76,33,80,79,52,61,53,68,60,41,39,52,50,52,46,49,31,50,46,50,34,34,30,59,79,69,81,119,127,78,78,74,73,80,76,49,72,67,54,48,51,49,51,49,47,48,27,54,41,39,33,48,42,28,38,72,56,31,66,90,62,46,38,57,62,57,43,15,58,71,58,72,44,51,55,66,60,49,44,71,77,30,91,40,60,66,53,42,52,51,50,23,50,51,50,46,50,48,54,51,50,49,56,23,47,55,46,24,71,74,40,59,32,48,53,18,44,42,27,38,51,46,41,46,54,50,50,43,70,74,31,57,45,50,48,41,38,52,52,48,43,58,62,63,52,65,68,59,77,70,46,80,87,26,72,65,50,36,51,56,42,14,49,33,46,46,38,6,31,74,64,58,48,26,45,83,87,67,56,34,60,53,50,18,39,36,50,53,16,20,52,51,29,46,54,52,45,34,75,78,32,80,80,52,60,53,69,61,44,39,50,49,51,45,49,32,51,46,49,35,34,31,58,80,68,82,118

InterPro domains:
  IPR001647 DNA-binding HTH domain, TetR-type [PF00440] (21-64)
  IPR001647 DNA-binding HTH domain, TetR-type [PR00455] (18-31)
  IPR001647 DNA-binding HTH domain, TetR-type [PR00455] (39-62)
  IPR001647 DNA-binding HTH domain, TetR-type [PS50977] (12-72)
  IPR009057 Homedomain-like superfamily [SSF46689] (8-84)
  IPR036271 Tetracyclin repressor-like, C-terminal domain superfamily [SSF48498] (84-194)
  IPR050109 HTH-type, TetR-like transcriptional regulator [PTHR30055] (12-193)

pLDDT: mean 90.14, std 14.29, range [35.28, 98.81]

Organism: NCBI:txid927661

Foldseek 3Di:
DPPPPPQDPVLVVLLVLLLVLLLVLCLVPNLVPSALCSSCVSSVHDSVVVCVNPVHSLRSLVVSLVVLVVVLCVQLVVQLVVDFALVSLLSNLQRNLVVCLVPVSSVSSLVRCVVVCVVPCPSVLHPVQLVVQLVSNVRNCVVQQFPPPDRSSVVSNVSVVQSVVLSVVCVVPVPRPSNVSSVVSSVCRSVVGGDPPPD/DPPPPDQDPVLVVLLVLLLVLLLVLCLVPNLVPSALCSSQVSSVHDSVVVCVNPVHSLRSLVVSLVVLVVVLCVQLVVQLVVDFALVSLLSNLQRNLVVCLVPVSSVSSLVRCVVVCVVPCPSVLHPVVLVVQLVSNVRNCVVQQFPPPDRSSVVSNVSVVQSVVLSVVCVVPVPRPSNVSSVVSSVCRSVVGGDPPPD

Radius of gyration: 24.18 Å; Cα contacts (8 Å, |Δi|>4): 475; chains: 2; bounding box: 74×70×46 Å

Sequence (398 aa):
MAPGKPLTFVEQARRAQIVGVTIDVVAEHGFAKASLQRIADAAGLTKAAVLYHFPSKDAIVRAAYGSVLHSLTDDVGRAVDAASGAAALDAYVHSLVAHLRAHPAHVRMIVEAVVERTGADDVPSGPSRRDAVASLVEQAVAAGDYREGIDPIVVAVLVNGAVDAIVGQLLDDPAFDTAGAATELTELLRRGYGRNTGAMAPGKPLTFVEQARRAQIVGVTIDVVAEHGFAKASLQRIADAAGLTKAAVLYHFPSKDAIVRAAYGSVLHSLTDDVGRAVDAASGAAALDAYVHSLVAHLRAHPAHVRMIVEAVVERTGADDVPSGPSRRDAVASLVEQAVAAGDYREGIDPIVVAVLVNGAVDAIVGQLLDDPAFDTAGAATELTELLRRGYGRNTGA